Protein AF-A0A841VYU4-F1 (afdb_monomer)

Solvent-accessible surface area (backbone atoms only — not comparable to full-atom values): 20722 Å² total; per-residue (Å²): 107,57,68,61,58,50,74,39,10,32,49,50,56,50,33,68,69,45,99,55,54,61,40,58,32,54,50,27,50,53,50,23,53,52,27,41,59,47,17,74,71,67,74,39,71,66,36,36,51,51,21,17,51,29,45,26,54,19,46,76,50,36,70,69,39,55,43,47,50,49,23,53,49,53,45,51,39,61,75,48,71,73,52,92,42,72,66,57,51,50,50,52,53,23,51,51,52,17,50,60,71,46,38,68,59,53,52,51,49,63,78,39,40,67,62,54,50,61,78,48,49,74,46,63,43,55,45,82,40,69,64,27,49,53,47,45,41,36,25,55,55,38,33,52,46,37,47,86,68,62,43,48,34,60,86,72,65,40,39,44,68,58,38,23,56,57,88,55,40,52,58,29,27,54,52,35,51,53,48,52,53,48,51,52,57,46,35,73,74,75,42,56,70,71,60,39,50,45,46,46,29,45,5,48,46,47,35,47,53,36,40,52,45,24,68,75,73,53,21,44,58,41,56,40,67,87,70,29,48,50,28,53,50,30,51,51,54,50,51,38,49,54,51,52,54,43,57,72,44,94,48,66,70,61,20,52,53,47,48,50,50,50,52,47,50,53,49,45,3,45,54,20,40,54,50,54,74,73,42,97,62,52,40,92,46,55,45,40,65,59,48,51,54,47,26,54,56,56,61,73,54,65,56,48,39,42,37,30,42,75,45,75,66,44,49,52,50,50,61,57,34,58,78,66,43,56,93,84,61,44,78,45,81,37,60,78,87,57,86,73,88,74,68,81,81,49,56,38,37,38,36,37,38,59,84,91,72,31,63,61,59,65,45,59,71,43,81,80,46,53,75,42,80,75,39,77,90,71,22,31,32,39,37,46,63,66,92,76,129

Secondary structure (DSSP, 8-state):
-HHHHHHT-HHHHHHHHSSSTHHHHHHHHHHHHHHHHHHHHH--HHHHHHHHHHHHHHHHH-TTHHHHHHHHHHHHHHHTTT---HHHHHHHHHHHHHHHHHHHHHHHHHHTHHHHHHHTGGGG---SSHHHHHHHHHHTTGGGT---S-S---S---SHHHHS-HHHHHHHHHHHHHHHHHHHHHHHHHS-HHHHHHHHHHHHHHHHHHHHHHHHH--STTT-GGG-HHHHHHHHHHHHHHHHHHHTSS-HHHHHHHHHHHHHHHHHHHHHHHHHHH-S--TTSTTHHHHHHHHHHHHTSSSEEEEEESSHHHHHHHHHHTTTS-TTPEEEEE-TT------TT-SEEEEE--TTS-HHHHHHHSTTEEEEEEETTTTEEEEEE----

Foldseek 3Di:
DLCLLLVLQLVQLVVVPPPALLNVLLVLLVQLLVLLVVCVVVVDPVSLLSNLVSLLSNCVSDVLSVLLLVLSLVLVCVVVVNDDDSSNVSSVVSPVSSCVSCVVVVVVCVVCVVVVCVVCVQQQDFAPDLVQLLLLLQLCLCSRQADLLQADLAPDDRGNCNGGNCVSSVVSSVVSVVLVVVLVVCCVPPNDPSVSSSLCSQQVRQLVVQSVCCNVPNGNLNSLSSSNSSNSSSSSVSLVVVLVVQCPDPDVVSVVVSVVVVVVSSVNSNVRVVSVVVDQDHSNNRCSVVLLVVLVVQQPDPQEEEEEEPDPLRVVSVVVSVVSHDPPYHYHYDHLPDDDPDDPRHQKYKYQYDPPRHPVVVVVVVVQWDKDDDDNVRNIIMIGGDPDD

Mean predicted aligned error: 6.97 Å

pLDDT: mean 88.95, std 11.94, range [30.55, 98.75]

Radius of gyration: 25.24 Å; Cα contacts (8 Å, |Δi|>4): 496; chains: 1; bounding box: 71×42×77 Å

Structure (mmCIF, N/CA/C/O backbone):
data_AF-A0A841VYU4-F1
#
_entry.id   AF-A0A841VYU4-F1
#
loop_
_atom_site.group_PDB
_atom_site.id
_atom_site.type_symbol
_atom_site.label_atom_id
_atom_site.label_alt_id
_atom_site.label_comp_id
_atom_site.label_asym_id
_atom_site.label_entity_id
_atom_site.label_seq_id
_atom_site.pdbx_PDB_ins_code
_atom_site.Cartn_x
_atom_site.Cartn_y
_atom_site.Cartn_z
_atom_site.occupancy
_atom_site.B_iso_or_equiv
_atom_site.auth_seq_id
_atom_site.auth_comp_id
_atom_site.auth_asym_id
_atom_site.auth_atom_id
_atom_site.pdbx_PDB_model_num
ATOM 1 N N . VAL A 1 1 ? -23.229 0.862 -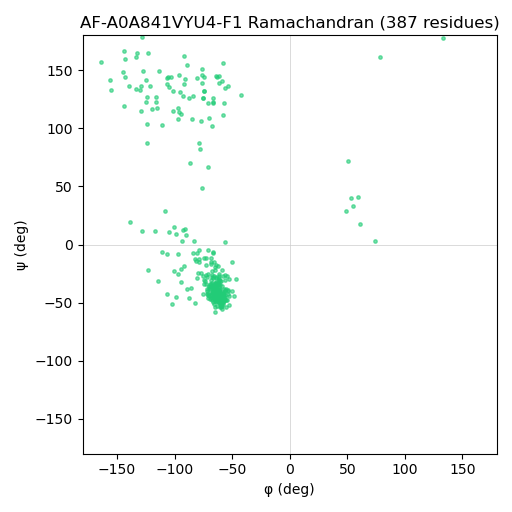1.842 1.00 81.31 1 VAL A N 1
ATOM 2 C CA . VAL A 1 1 ? -22.229 1.958 -1.884 1.00 81.31 1 VAL A CA 1
ATOM 3 C C . VAL A 1 1 ? -20.810 1.407 -1.835 1.00 81.31 1 VAL A C 1
ATOM 5 O O . VAL A 1 1 ? -20.153 1.467 -2.860 1.00 81.31 1 VAL A O 1
ATOM 8 N N . GLY A 1 2 ? -20.365 0.787 -0.732 1.00 86.88 2 GLY A N 1
ATOM 9 C CA . GLY A 1 2 ? -18.972 0.320 -0.587 1.00 86.88 2 GLY A CA 1
ATOM 10 C C . GLY A 1 2 ? -18.457 -0.613 -1.681 1.00 86.88 2 GLY A C 1
ATOM 11 O O . GLY A 1 2 ? -17.467 -0.287 -2.321 1.00 86.88 2 GLY A O 1
ATOM 12 N N . MET A 1 3 ? -19.170 -1.710 -1.961 1.00 89.06 3 MET A N 1
ATOM 13 C CA . MET A 1 3 ? -18.782 -2.638 -3.037 1.00 89.06 3 MET A CA 1
ATOM 14 C C . MET A 1 3 ? -18.721 -1.959 -4.413 1.00 89.06 3 MET A C 1
ATOM 16 O O . MET A 1 3 ? -17.841 -2.270 -5.199 1.00 89.06 3 MET A O 1
ATOM 20 N N . GLY A 1 4 ? -19.620 -1.006 -4.686 1.00 87.50 4 GLY A N 1
ATOM 21 C CA . GLY A 1 4 ? -19.634 -0.274 -5.954 1.00 87.50 4 GLY A CA 1
ATOM 22 C C . GLY A 1 4 ? -18.429 0.653 -6.108 1.00 87.50 4 GLY A C 1
ATOM 23 O O . GLY A 1 4 ? -17.779 0.619 -7.139 1.00 87.50 4 GLY A O 1
ATOM 24 N N . VAL A 1 5 ? -18.094 1.429 -5.069 1.00 88.88 5 VAL A N 1
ATOM 25 C CA . VAL A 1 5 ? -16.932 2.339 -5.086 1.00 88.88 5 VAL A CA 1
ATOM 26 C C . VAL A 1 5 ? -15.612 1.565 -5.149 1.00 88.88 5 VAL A C 1
ATOM 28 O O . VAL A 1 5 ? -14.698 1.979 -5.850 1.00 88.88 5 VAL A O 1
ATOM 31 N N . MET A 1 6 ? -15.503 0.438 -4.440 1.00 92.38 6 MET A N 1
ATOM 32 C CA . MET A 1 6 ? -14.304 -0.406 -4.503 1.00 92.38 6 MET A CA 1
ATOM 33 C C . MET A 1 6 ? -14.185 -1.147 -5.839 1.00 92.38 6 MET A C 1
ATOM 35 O O . MET A 1 6 ? -13.085 -1.252 -6.363 1.00 92.38 6 MET A O 1
ATOM 39 N N . GLY A 1 7 ? -15.295 -1.628 -6.406 1.00 92.25 7 GLY A N 1
ATOM 40 C CA . GLY A 1 7 ? -15.291 -2.403 -7.652 1.00 92.25 7 GLY A CA 1
ATOM 41 C C . GLY A 1 7 ? -14.910 -1.615 -8.909 1.00 92.25 7 GLY A C 1
ATOM 42 O O . GLY A 1 7 ? -14.610 -2.232 -9.919 1.00 92.25 7 GLY A O 1
ATOM 43 N N . ILE A 1 8 ? -14.915 -0.283 -8.841 1.00 93.00 8 ILE A N 1
ATOM 44 C CA . ILE A 1 8 ? -14.513 0.637 -9.925 1.00 93.00 8 ILE A CA 1
ATOM 45 C C . ILE A 1 8 ? -13.299 1.491 -9.537 1.00 93.00 8 ILE A C 1
ATOM 47 O O . ILE A 1 8 ? -13.004 2.516 -10.146 1.00 93.00 8 ILE A O 1
ATOM 51 N N . SER A 1 9 ? -12.641 1.135 -8.431 1.00 96.00 9 SER A N 1
ATOM 52 C CA . SER A 1 9 ? -11.424 1.812 -8.012 1.00 96.00 9 SER A CA 1
ATOM 53 C C . SER A 1 9 ? -10.271 1.349 -8.905 1.00 96.00 9 SER A C 1
ATOM 55 O O . SER A 1 9 ? -9.983 0.148 -8.910 1.00 96.00 9 SER A O 1
ATOM 57 N N . PRO A 1 10 ? -9.532 2.267 -9.552 1.00 95.06 10 PRO A N 1
ATOM 58 C CA . PRO A 1 10 ? -8.403 1.883 -10.398 1.00 95.06 10 PRO A CA 1
ATOM 59 C C . PRO A 1 10 ? -7.300 1.165 -9.626 1.00 95.06 10 PRO A C 1
ATOM 61 O O . PRO A 1 10 ? -6.662 0.260 -10.154 1.00 95.06 10 PRO A O 1
ATOM 64 N N . LEU A 1 11 ? -7.126 1.481 -8.339 1.00 95.12 11 LEU A N 1
ATOM 65 C CA . LEU A 1 11 ? -6.251 0.723 -7.446 1.00 95.12 11 LEU A CA 1
ATOM 66 C C . LEU A 1 11 ? -6.664 -0.754 -7.362 1.00 95.12 11 LEU A C 1
ATOM 68 O O . LEU A 1 11 ? -5.809 -1.633 -7.453 1.00 95.12 11 LEU A O 1
ATOM 72 N N . GLN A 1 12 ? -7.957 -1.031 -7.171 1.00 95.06 12 GLN A N 1
ATOM 73 C CA . GLN A 1 12 ? -8.459 -2.399 -7.017 1.00 95.06 12 GLN A CA 1
ATOM 74 C C . GLN A 1 12 ? -8.409 -3.154 -8.348 1.00 95.06 12 GLN A C 1
ATOM 76 O O . GLN A 1 12 ? -7.965 -4.298 -8.374 1.00 95.06 12 GLN A O 1
ATOM 81 N N . ILE A 1 13 ? -8.798 -2.508 -9.452 1.00 94.75 13 ILE A N 1
ATOM 82 C CA . ILE A 1 13 ? -8.745 -3.095 -10.797 1.00 94.75 13 ILE A CA 1
ATOM 83 C C . ILE A 1 13 ? -7.307 -3.411 -11.212 1.00 94.75 13 ILE A C 1
ATOM 85 O O . ILE A 1 13 ? -7.055 -4.501 -11.728 1.00 94.75 13 ILE A O 1
ATOM 89 N N . PHE A 1 14 ? -6.359 -2.512 -10.934 1.00 93.94 14 PHE A N 1
ATOM 90 C CA . PHE A 1 14 ? -4.945 -2.744 -11.216 1.00 93.94 14 PHE A CA 1
ATOM 91 C C . PHE A 1 14 ? -4.431 -3.988 -10.479 1.00 93.94 14 PHE A C 1
ATOM 93 O O . PHE A 1 14 ? -3.952 -4.930 -11.107 1.00 93.94 14 PHE A O 1
ATOM 100 N N . PHE A 1 15 ? -4.587 -4.044 -9.151 1.00 93.62 15 PHE A N 1
ATOM 101 C CA . PHE A 1 15 ? -4.096 -5.178 -8.359 1.00 93.62 15 PHE A CA 1
ATOM 102 C C . PHE A 1 15 ? -4.909 -6.469 -8.527 1.00 93.62 15 PHE A C 1
ATOM 104 O O . PHE A 1 15 ? -4.450 -7.521 -8.088 1.00 93.62 15 PHE A O 1
ATOM 111 N N . ALA A 1 16 ? -6.091 -6.417 -9.148 1.00 92.38 16 ALA A N 1
ATOM 112 C CA . ALA A 1 16 ? -6.845 -7.607 -9.536 1.00 92.38 16 ALA A CA 1
ATOM 113 C C . ALA A 1 16 ? -6.285 -8.283 -10.800 1.00 92.38 16 ALA A C 1
ATOM 115 O O . ALA A 1 16 ? -6.510 -9.476 -10.992 1.00 92.38 16 ALA A O 1
ATOM 116 N N . GLN A 1 17 ? -5.578 -7.536 -11.654 1.00 89.50 17 GLN A N 1
ATOM 117 C CA . GLN A 1 17 ? -4.947 -8.059 -12.875 1.00 89.50 17 GLN A CA 1
ATOM 118 C C . GLN A 1 17 ? -3.451 -8.304 -12.723 1.00 89.50 17 GLN A C 1
ATOM 120 O O . GLN A 1 17 ? -2.865 -9.095 -13.459 1.00 89.50 17 GLN A O 1
ATOM 125 N N . ASP A 1 18 ? -2.828 -7.621 -11.773 1.00 84.31 18 ASP A N 1
ATOM 126 C CA . ASP A 1 18 ? -1.426 -7.802 -11.455 1.00 84.31 18 ASP A CA 1
ATOM 127 C C . ASP A 1 18 ? -1.196 -9.204 -10.868 1.00 84.31 18 ASP A C 1
ATOM 129 O O . ASP A 1 18 ? -1.778 -9.563 -9.844 1.00 84.31 18 ASP A O 1
ATOM 133 N N . ALA A 1 19 ? -0.333 -10.005 -11.501 1.00 84.00 19 ALA A N 1
ATOM 134 C CA . ALA A 1 19 ? 0.014 -11.360 -11.061 1.00 84.00 19 ALA A CA 1
ATOM 135 C C . ALA A 1 19 ? 0.974 -11.341 -9.850 1.00 84.00 19 ALA A C 1
ATOM 137 O O . ALA A 1 19 ? 2.011 -12.004 -9.836 1.00 84.00 19 ALA A O 1
ATOM 138 N N . ARG A 1 20 ? 0.635 -10.534 -8.838 1.00 89.75 20 ARG A N 1
ATOM 139 C CA . ARG A 1 20 ? 1.373 -10.320 -7.589 1.00 89.75 20 ARG A CA 1
ATOM 140 C C . ARG A 1 20 ? 0.437 -10.405 -6.385 1.00 89.75 20 ARG A C 1
ATOM 142 O O . ARG A 1 20 ? -0.783 -10.321 -6.485 1.00 89.75 20 ARG A O 1
ATOM 149 N N . GLU A 1 21 ? 1.025 -10.540 -5.208 1.00 95.31 21 GLU A N 1
ATOM 150 C CA . GLU A 1 21 ? 0.354 -10.825 -3.940 1.00 95.31 21 GLU A CA 1
ATOM 151 C C . GLU A 1 21 ? -0.544 -9.695 -3.401 1.00 95.31 21 GLU A C 1
ATOM 153 O O . GLU A 1 21 ? -1.310 -9.908 -2.462 1.00 95.31 21 GLU A O 1
ATOM 158 N N . TYR A 1 22 ? -0.472 -8.485 -3.958 1.00 95.69 22 TYR A N 1
ATOM 159 C CA . TYR A 1 22 ? -1.077 -7.280 -3.377 1.00 95.69 22 TYR A CA 1
ATOM 160 C C . TYR A 1 22 ? -2.607 -7.306 -3.315 1.00 95.69 22 TYR A C 1
ATOM 162 O O . TYR A 1 22 ? -3.181 -6.856 -2.320 1.00 95.69 22 TYR A O 1
ATOM 170 N N . GLY A 1 23 ? -3.273 -7.870 -4.329 1.00 95.19 23 GLY A N 1
ATOM 171 C CA . GLY A 1 23 ? -4.724 -8.071 -4.308 1.00 95.19 23 GLY A CA 1
ATOM 172 C C . GLY A 1 23 ? -5.147 -8.974 -3.146 1.00 95.19 23 GLY A C 1
ATOM 173 O O . GLY A 1 23 ? -6.018 -8.619 -2.347 1.00 95.19 23 GLY A O 1
ATOM 174 N N . LEU A 1 24 ? -4.453 -10.106 -2.980 1.00 96.69 24 LEU A N 1
ATOM 175 C CA . LEU A 1 24 ? -4.660 -11.007 -1.845 1.00 96.69 24 LEU A CA 1
ATOM 176 C C . LEU A 1 24 ? -4.312 -10.323 -0.517 1.00 96.69 24 LEU A C 1
ATOM 178 O O . LEU A 1 24 ? -5.033 -10.492 0.468 1.00 96.69 24 LEU A O 1
ATOM 182 N N . TRP A 1 25 ? -3.261 -9.499 -0.482 1.00 98.19 25 TRP A N 1
ATOM 183 C CA . TRP A 1 25 ? -2.863 -8.793 0.730 1.00 98.19 25 TRP A CA 1
ATOM 184 C C . TRP A 1 25 ? -3.979 -7.868 1.218 1.00 98.19 25 TRP A C 1
ATOM 186 O O . TRP A 1 25 ? -4.367 -7.947 2.385 1.00 98.19 25 TRP A O 1
ATOM 196 N N . MET A 1 26 ? -4.593 -7.088 0.324 1.00 97.25 26 MET A N 1
ATOM 197 C CA . MET A 1 26 ? -5.750 -6.255 0.664 1.00 97.25 26 MET A CA 1
ATOM 198 C C . MET A 1 26 ? -6.907 -7.064 1.261 1.00 97.25 26 MET A C 1
ATOM 200 O O . MET A 1 26 ? -7.483 -6.666 2.278 1.00 97.25 26 MET A O 1
ATOM 204 N N . VAL A 1 27 ? -7.214 -8.231 0.687 1.00 97.06 27 VAL A N 1
ATOM 205 C CA . VAL A 1 27 ? -8.247 -9.132 1.219 1.00 97.06 27 VAL A CA 1
ATOM 206 C C . VAL A 1 27 ? -7.878 -9.619 2.620 1.00 97.06 27 VAL A C 1
ATOM 208 O O . VAL A 1 27 ? -8.705 -9.548 3.529 1.00 97.06 27 VAL A O 1
ATOM 211 N N . THR A 1 28 ? -6.640 -10.068 2.838 1.00 98.44 28 THR A N 1
ATOM 212 C CA . THR A 1 28 ? -6.198 -10.542 4.162 1.00 98.44 28 THR A CA 1
ATOM 213 C C . THR A 1 28 ? -6.201 -9.434 5.221 1.00 98.44 28 THR A C 1
ATOM 215 O O . THR A 1 28 ? -6.546 -9.705 6.374 1.00 98.44 28 THR A O 1
ATOM 218 N N . ILE A 1 29 ? -5.926 -8.176 4.850 1.00 98.62 29 ILE A N 1
ATOM 219 C CA . ILE A 1 29 ? -6.094 -7.013 5.738 1.00 98.62 29 ILE A CA 1
ATOM 220 C C . ILE A 1 29 ? -7.563 -6.896 6.159 1.00 98.62 29 ILE A C 1
ATOM 222 O O . ILE A 1 29 ? -7.862 -6.918 7.351 1.00 98.62 29 ILE A O 1
ATOM 226 N N . LEU A 1 30 ? -8.496 -6.858 5.204 1.00 97.88 30 LEU A N 1
ATOM 227 C CA . LEU A 1 30 ? -9.928 -6.730 5.501 1.00 97.88 30 LEU A CA 1
ATOM 228 C C . LEU A 1 30 ? -10.461 -7.904 6.337 1.00 97.88 30 LEU A C 1
ATOM 230 O O . LEU A 1 30 ? -11.197 -7.694 7.304 1.00 97.88 30 LEU A O 1
ATOM 234 N N . VAL A 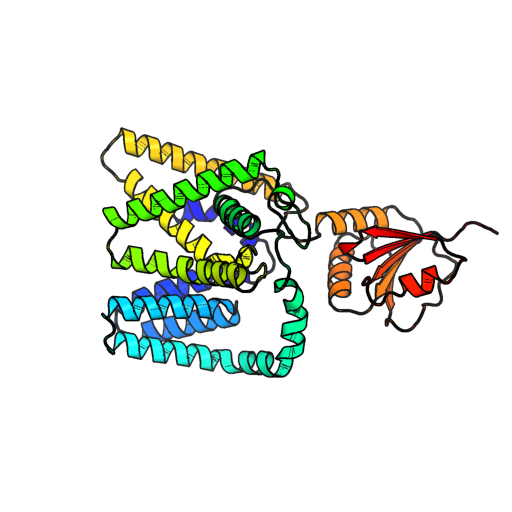1 31 ? -10.076 -9.138 5.997 1.00 98.50 31 VAL A N 1
ATOM 235 C CA . VAL A 1 31 ? -10.503 -10.352 6.707 1.00 98.50 31 VAL A CA 1
ATOM 236 C C . VAL A 1 31 ? -9.935 -10.383 8.124 1.00 98.50 31 VAL A C 1
ATOM 238 O O . VAL A 1 31 ? -10.687 -10.647 9.062 1.00 98.50 31 VAL A O 1
ATOM 241 N N . SER A 1 32 ? -8.649 -10.078 8.314 1.00 98.62 32 SER A N 1
ATOM 242 C CA . SER A 1 32 ? -8.037 -10.042 9.649 1.00 98.62 32 SER A CA 1
ATOM 243 C C . SER A 1 32 ? -8.633 -8.926 10.515 1.00 98.62 32 SER A C 1
ATOM 245 O O . SER A 1 32 ? -8.975 -9.174 11.672 1.00 98.62 32 SER A O 1
ATOM 247 N N . SER A 1 33 ? -8.878 -7.738 9.954 1.00 98.50 33 SER A N 1
ATOM 248 C CA . SER A 1 33 ? -9.584 -6.646 10.632 1.00 98.50 33 SER A CA 1
ATOM 249 C C . SER A 1 33 ? -11.013 -7.035 11.035 1.00 98.50 33 SER A C 1
ATOM 251 O O . SER A 1 33 ? -11.419 -6.837 12.183 1.00 98.50 33 SER A O 1
ATOM 253 N N . ALA A 1 34 ? -11.787 -7.647 10.133 1.00 98.19 34 ALA A N 1
ATOM 254 C CA . ALA A 1 34 ? -13.147 -8.099 10.428 1.00 98.19 34 ALA A CA 1
ATOM 255 C C . ALA A 1 34 ? -13.174 -9.231 11.471 1.00 98.19 34 ALA A C 1
ATOM 257 O O . ALA A 1 34 ? -14.013 -9.222 12.381 1.00 98.19 34 ALA A O 1
ATOM 258 N N . ALA A 1 35 ? -12.247 -10.189 11.367 1.00 98.50 35 ALA A N 1
ATOM 259 C CA . ALA A 1 35 ? -12.091 -11.287 12.313 1.00 98.50 35 ALA A CA 1
ATOM 260 C C . ALA A 1 35 ? -11.737 -10.771 13.710 1.00 98.50 35 ALA A C 1
ATOM 262 O O . ALA A 1 35 ? -12.360 -11.201 14.681 1.00 98.50 35 ALA A O 1
ATOM 263 N N . LEU A 1 36 ? -10.837 -9.787 13.812 1.00 98.50 36 LEU A N 1
ATOM 264 C CA . LEU A 1 36 ? -10.499 -9.143 15.077 1.00 98.50 36 LEU A CA 1
ATOM 265 C C . LEU A 1 36 ? -11.726 -8.492 15.717 1.00 98.50 36 LEU A C 1
ATOM 267 O O . LEU A 1 36 ? -12.080 -8.800 16.855 1.00 98.50 36 LEU A O 1
ATOM 271 N N . LEU A 1 37 ? -12.421 -7.625 14.975 1.00 97.69 37 LEU A N 1
ATOM 272 C CA . LEU A 1 37 ? -13.609 -6.933 15.481 1.00 97.69 37 LEU A CA 1
ATOM 273 C C . LEU A 1 37 ? -14.730 -7.917 15.853 1.00 97.69 37 LEU A C 1
ATOM 275 O O . LEU A 1 37 ? -15.523 -7.662 16.763 1.00 97.69 37 LEU A O 1
ATOM 279 N N . ARG A 1 38 ? -14.827 -9.064 15.172 1.00 97.69 38 ARG A N 1
ATOM 280 C CA . ARG A 1 38 ? -15.733 -10.156 15.555 1.00 97.69 38 ARG A CA 1
ATOM 281 C C . ARG A 1 38 ? -15.267 -10.857 16.832 1.00 97.69 38 ARG A C 1
ATOM 283 O O . ARG A 1 38 ? -16.107 -11.126 17.692 1.00 97.69 38 ARG A O 1
ATOM 290 N N . ALA A 1 39 ? -13.976 -11.140 16.977 1.00 97.50 39 ALA A N 1
ATOM 291 C CA . ALA A 1 39 ? -13.403 -11.784 18.156 1.00 97.50 39 ALA A CA 1
ATOM 292 C C . ALA A 1 39 ? -13.572 -10.932 19.414 1.00 97.50 39 ALA A C 1
ATOM 294 O O . ALA A 1 39 ? -14.032 -11.441 20.431 1.00 97.50 39 ALA A O 1
ATOM 295 N N . MET A 1 40 ? -13.358 -9.622 19.305 1.00 96.62 40 MET A N 1
ATOM 296 C CA . MET A 1 40 ? -13.575 -8.666 20.395 1.00 96.62 40 MET A CA 1
ATOM 297 C C . MET A 1 40 ? -15.049 -8.494 20.784 1.00 96.62 40 MET A C 1
ATOM 299 O O . MET A 1 40 ? -15.336 -8.037 21.884 1.00 96.62 40 MET A O 1
ATOM 303 N N . ARG A 1 41 ? -15.996 -8.795 19.884 1.00 95.25 41 ARG A N 1
ATOM 304 C CA . ARG A 1 41 ? -17.441 -8.715 20.172 1.00 95.25 41 ARG A CA 1
ATOM 305 C C . ARG A 1 41 ? -18.010 -10.008 20.742 1.00 95.25 41 ARG A C 1
ATOM 307 O O . ARG A 1 41 ? -18.921 -9.958 21.555 1.00 95.25 41 ARG A O 1
ATOM 314 N N . ARG A 1 42 ? -17.550 -11.158 20.242 1.00 93.38 42 ARG A N 1
ATOM 315 C CA . ARG A 1 42 ? -18.081 -12.480 20.616 1.00 93.38 42 ARG A CA 1
ATOM 316 C C . ARG A 1 42 ? -17.292 -13.153 21.733 1.00 93.38 42 ARG A C 1
ATOM 318 O O . ARG A 1 42 ? -17.816 -14.084 22.323 1.00 93.38 42 ARG A O 1
ATOM 325 N N . GLU A 1 43 ? -16.041 -12.748 21.941 1.00 88.38 43 GLU A N 1
ATOM 326 C CA . GLU A 1 43 ? -15.104 -13.311 22.924 1.00 88.38 43 GLU A CA 1
ATOM 327 C C . GLU A 1 43 ? -14.991 -14.851 22.894 1.00 88.38 43 GLU A C 1
ATOM 329 O O . GLU A 1 43 ? -14.679 -15.486 23.895 1.00 88.38 43 GLU A O 1
ATOM 334 N N . SER A 1 44 ? -15.208 -15.468 21.726 1.00 93.94 44 SER A N 1
ATOM 335 C CA . SER A 1 44 ? -15.156 -16.927 21.556 1.00 93.94 44 SER A CA 1
ATOM 336 C C . SER A 1 44 ? -13.796 -17.401 21.042 1.00 93.94 44 SER A C 1
ATOM 338 O O . SER A 1 44 ? -13.189 -16.733 20.199 1.00 93.94 44 SER A O 1
ATOM 340 N N . TYR A 1 45 ? -13.352 -18.584 21.481 1.00 93.25 45 TYR A N 1
ATOM 341 C CA . TYR A 1 45 ? -12.101 -19.202 21.020 1.00 93.25 45 TYR A CA 1
ATOM 342 C C . TYR A 1 45 ? -12.057 -19.385 19.501 1.00 93.25 45 TYR A C 1
ATOM 344 O O . TYR A 1 45 ? -11.036 -19.098 18.885 1.00 93.25 45 TYR A O 1
ATOM 352 N N . LEU A 1 46 ? -13.177 -19.773 18.880 1.00 96.75 46 LEU A N 1
ATOM 353 C CA . LEU A 1 46 ? -13.260 -19.915 17.426 1.00 96.75 46 LEU A CA 1
ATOM 354 C C . LEU A 1 46 ? -13.015 -18.580 16.709 1.00 96.75 46 LEU A C 1
ATOM 356 O O . LEU A 1 46 ? -12.289 -18.543 15.723 1.00 96.75 46 LEU A O 1
ATOM 360 N N . SER A 1 47 ? -13.574 -17.471 17.205 1.00 97.19 47 SER A N 1
ATOM 361 C CA . SER A 1 47 ? -13.330 -16.155 16.599 1.00 97.19 47 SER A CA 1
ATOM 362 C C . SER A 1 47 ? -11.857 -15.743 16.680 1.00 97.19 47 SER A C 1
ATOM 364 O O . SER A 1 47 ? -11.337 -15.163 15.731 1.00 97.19 47 SER A O 1
ATOM 366 N N . TRP A 1 48 ? -11.188 -16.043 17.797 1.00 98.25 48 TRP A N 1
ATOM 367 C CA . TRP A 1 48 ? -9.757 -15.782 17.965 1.00 98.25 48 TRP A CA 1
ATOM 368 C C . TRP A 1 48 ? -8.896 -16.701 17.089 1.00 98.25 48 TRP A C 1
ATOM 370 O O . TRP A 1 48 ? -7.946 -16.225 16.476 1.00 98.25 48 TRP A O 1
ATOM 380 N N . ALA A 1 49 ? -9.274 -17.972 16.926 1.00 98.19 49 ALA A N 1
ATOM 381 C CA . ALA A 1 49 ? -8.616 -18.891 15.995 1.00 98.19 49 ALA A CA 1
ATOM 382 C C . ALA A 1 49 ? -8.747 -18.427 14.533 1.00 98.19 49 ALA A C 1
ATOM 384 O O . ALA A 1 49 ? -7.766 -18.431 13.794 1.00 98.19 49 ALA A O 1
ATOM 385 N N . VAL A 1 50 ? -9.933 -17.953 14.128 1.00 98.38 50 VAL A N 1
ATOM 386 C CA . VAL A 1 50 ? -10.146 -17.351 12.799 1.00 98.38 50 VAL A CA 1
ATOM 387 C C . VAL A 1 50 ? -9.282 -16.101 12.622 1.00 98.38 50 VAL A C 1
ATOM 389 O O 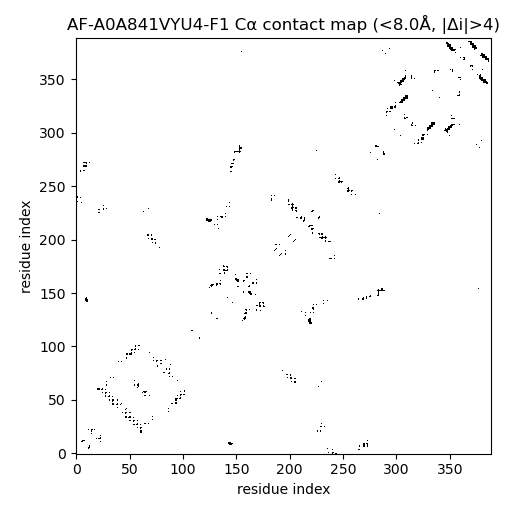. VAL A 1 50 ? -8.700 -15.918 11.556 1.00 98.38 50 VAL A O 1
ATOM 392 N N . TYR A 1 51 ? -9.156 -15.261 13.654 1.00 98.69 51 TYR A N 1
ATOM 393 C CA . TYR A 1 51 ? -8.252 -14.110 13.617 1.00 98.69 51 TYR A CA 1
ATOM 394 C C . TYR A 1 51 ? -6.782 -14.533 13.465 1.00 98.69 51 TYR A C 1
ATOM 396 O O . TYR A 1 51 ? -6.093 -13.992 12.604 1.00 98.69 51 TYR A O 1
ATOM 404 N N . ALA A 1 52 ? -6.317 -15.521 14.237 1.00 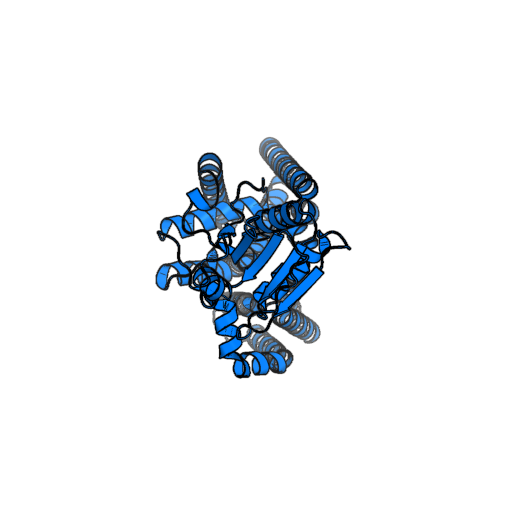98.62 52 ALA A N 1
ATOM 405 C CA . ALA A 1 52 ? -4.956 -16.049 14.141 1.00 98.62 52 ALA A CA 1
ATOM 406 C C . ALA A 1 52 ? -4.650 -16.588 12.734 1.00 98.62 52 ALA A C 1
ATOM 408 O O . ALA A 1 52 ? -3.622 -16.244 12.157 1.00 98.62 52 ALA A O 1
ATOM 409 N N . LEU A 1 53 ? -5.570 -17.366 12.150 1.00 98.56 53 LEU A N 1
ATOM 410 C CA . LEU A 1 53 ? -5.415 -17.903 10.798 1.00 98.56 53 LEU A CA 1
ATOM 411 C C . LEU A 1 53 ? -5.413 -16.793 9.739 1.00 98.56 53 LEU A C 1
ATOM 413 O O . LEU A 1 53 ? -4.563 -16.796 8.854 1.00 98.56 53 LEU A O 1
ATOM 417 N N . ALA A 1 54 ? -6.324 -15.820 9.838 1.00 98.62 54 ALA A N 1
ATOM 418 C CA . ALA A 1 54 ? -6.361 -14.680 8.923 1.00 98.62 54 ALA A CA 1
ATOM 419 C C . ALA A 1 54 ? -5.072 -13.847 8.992 1.00 98.62 54 ALA A C 1
ATOM 421 O O . ALA A 1 54 ? -4.564 -13.404 7.963 1.00 98.62 54 ALA A O 1
ATOM 422 N N . LEU A 1 55 ? -4.527 -13.660 10.197 1.00 98.62 55 LEU A N 1
ATOM 423 C CA . LEU A 1 55 ? -3.270 -12.953 10.399 1.00 98.62 55 LEU A CA 1
ATOM 424 C C . LEU A 1 55 ? -2.078 -13.742 9.842 1.00 98.62 55 LEU A C 1
ATOM 426 O O . LEU A 1 55 ? -1.232 -13.156 9.171 1.00 98.62 55 LEU A O 1
ATOM 430 N N . ALA A 1 56 ? -2.035 -15.060 10.059 1.00 98.62 56 ALA A N 1
ATOM 431 C CA . ALA A 1 56 ? -1.017 -15.936 9.485 1.00 98.62 56 ALA A CA 1
ATOM 432 C C . ALA A 1 56 ? -1.046 -15.881 7.952 1.00 98.62 56 ALA A C 1
ATOM 434 O O . ALA A 1 56 ? -0.014 -15.639 7.335 1.00 98.62 56 ALA A O 1
ATOM 435 N N . LEU A 1 57 ? -2.226 -16.003 7.335 1.00 98.50 57 LEU A N 1
ATOM 436 C CA . LEU A 1 57 ? -2.390 -15.858 5.885 1.00 98.50 57 LEU A CA 1
ATOM 437 C C . LEU A 1 57 ? -1.885 -14.500 5.388 1.00 98.50 57 LEU A C 1
ATOM 439 O O . LEU A 1 57 ? -1.193 -14.442 4.376 1.00 98.50 57 LEU A O 1
ATOM 443 N N . GLY A 1 58 ? -2.164 -13.419 6.119 1.00 98.50 58 GLY A N 1
ATOM 444 C CA . GLY A 1 58 ? -1.620 -12.101 5.802 1.00 98.50 58 GLY A CA 1
ATOM 445 C C . GLY A 1 58 ? -0.088 -12.052 5.867 1.00 98.50 58 GLY A C 1
ATOM 446 O O . GLY A 1 58 ? 0.524 -11.453 4.988 1.00 98.50 58 GLY A O 1
ATOM 447 N N . LEU A 1 59 ? 0.549 -12.700 6.851 1.00 98.38 59 LEU A N 1
ATOM 448 C CA . LEU A 1 59 ? 2.017 -12.788 6.950 1.00 98.38 59 LEU A CA 1
ATOM 449 C C . LEU A 1 59 ? 2.631 -13.612 5.812 1.00 98.38 59 LEU A C 1
ATOM 451 O O . LEU A 1 59 ? 3.644 -13.208 5.250 1.00 98.38 59 LEU A O 1
ATOM 455 N N . TYR A 1 60 ? 1.989 -14.724 5.443 1.00 97.94 60 TYR A N 1
ATOM 456 C CA . TYR A 1 60 ? 2.365 -15.537 4.282 1.00 97.94 60 TYR A CA 1
ATOM 457 C C . TYR A 1 60 ? 2.174 -14.802 2.954 1.00 97.94 60 TYR A C 1
ATOM 459 O O . TYR A 1 60 ? 2.865 -15.108 1.988 1.00 97.94 60 TYR A O 1
ATOM 467 N N . THR A 1 61 ? 1.244 -13.848 2.905 1.00 97.50 61 THR A N 1
ATOM 468 C CA . THR A 1 61 ? 0.988 -13.047 1.707 1.00 97.50 61 THR A CA 1
ATOM 469 C C . THR A 1 61 ? 1.975 -11.892 1.603 1.00 97.50 61 THR A C 1
ATOM 471 O O . THR A 1 61 ? 2.579 -11.703 0.559 1.00 97.50 61 THR A O 1
ATOM 474 N N . HIS A 1 62 ? 2.151 -11.104 2.667 1.00 97.00 62 HIS A N 1
ATOM 475 C CA . HIS A 1 62 ? 3.029 -9.938 2.639 1.00 97.00 62 HIS A CA 1
ATOM 476 C C . HIS A 1 62 ? 3.544 -9.564 4.039 1.00 97.00 62 HIS A C 1
ATOM 478 O O . HIS A 1 62 ? 2.776 -9.412 4.993 1.00 97.00 62 HIS A O 1
ATOM 484 N N . LEU A 1 63 ? 4.856 -9.326 4.160 1.00 96.12 63 LEU A N 1
ATOM 485 C CA . LEU A 1 63 ? 5.527 -9.082 5.447 1.00 96.12 63 LEU A CA 1
ATOM 486 C C . LEU A 1 63 ? 5.054 -7.804 6.158 1.00 96.12 63 LEU A C 1
ATOM 488 O O . LEU A 1 63 ? 5.039 -7.750 7.389 1.00 96.12 63 LEU A O 1
ATOM 492 N N . LEU A 1 64 ? 4.605 -6.784 5.414 1.00 97.12 64 LEU A N 1
ATOM 493 C CA . LEU A 1 64 ? 4.061 -5.559 6.023 1.00 97.12 64 LEU A CA 1
ATOM 494 C C . LEU A 1 64 ? 2.738 -5.790 6.776 1.00 97.12 64 LEU A C 1
ATOM 496 O O . LEU A 1 64 ? 2.292 -4.900 7.501 1.00 97.12 64 LEU A O 1
ATOM 500 N N . THR A 1 65 ? 2.146 -6.988 6.708 1.00 98.56 65 THR A N 1
ATOM 501 C CA . THR A 1 65 ? 1.070 -7.406 7.623 1.00 98.56 65 THR A CA 1
ATOM 502 C C . THR A 1 65 ? 1.473 -7.263 9.092 1.00 98.56 65 THR A C 1
ATOM 504 O O . THR A 1 65 ? 0.614 -6.994 9.929 1.00 98.56 65 THR A O 1
ATOM 507 N N . VAL A 1 66 ? 2.767 -7.337 9.431 1.00 98.31 66 VAL A N 1
ATOM 508 C CA . VAL A 1 66 ? 3.246 -7.046 10.794 1.00 98.31 66 VAL A CA 1
ATOM 509 C C . VAL A 1 66 ? 2.837 -5.639 11.250 1.00 98.31 66 VAL A C 1
ATOM 511 O O . VAL A 1 66 ? 2.417 -5.471 12.392 1.00 98.31 66 VAL A O 1
ATOM 514 N N . MET A 1 67 ? 2.874 -4.628 10.374 1.00 98.44 67 MET A N 1
ATOM 515 C CA . MET A 1 67 ? 2.446 -3.264 10.726 1.00 98.44 67 MET A CA 1
ATOM 516 C C . MET A 1 67 ? 0.937 -3.192 10.986 1.00 98.44 67 MET A C 1
ATOM 518 O O . MET A 1 67 ? 0.500 -2.479 11.887 1.00 98.44 67 MET A O 1
ATOM 522 N N . VAL A 1 68 ? 0.145 -3.968 10.240 1.00 98.62 68 VAL A N 1
ATOM 523 C CA . VAL A 1 68 ? -1.307 -4.106 10.448 1.00 98.62 68 VAL A CA 1
ATOM 524 C C . VAL A 1 68 ? -1.596 -4.801 11.780 1.00 98.62 68 VAL A C 1
ATOM 526 O O . VAL A 1 68 ? -2.450 -4.347 12.539 1.00 98.62 68 VAL A O 1
ATOM 529 N N . ALA A 1 69 ? -0.838 -5.850 12.116 1.00 98.62 69 ALA A N 1
ATOM 530 C CA . ALA A 1 69 ? -0.904 -6.498 13.422 1.00 98.62 69 ALA A CA 1
ATOM 531 C C . ALA A 1 69 ? -0.599 -5.490 14.540 1.00 98.62 69 ALA A C 1
ATOM 533 O O . ALA A 1 69 ? -1.379 -5.342 15.471 1.00 98.62 69 ALA A O 1
ATOM 534 N N . ILE A 1 70 ? 0.485 -4.718 14.427 1.00 98.75 70 ILE A N 1
ATOM 535 C CA . ILE A 1 70 ? 0.823 -3.693 15.425 1.00 98.75 70 ILE A CA 1
ATOM 536 C C . ILE A 1 70 ? -0.309 -2.662 15.558 1.00 98.75 70 ILE A C 1
ATOM 538 O O . ILE A 1 70 ? -0.706 -2.354 16.681 1.00 98.75 70 ILE A O 1
ATOM 542 N N . ALA A 1 71 ? -0.894 -2.196 14.450 1.00 98.69 71 ALA A N 1
ATOM 543 C CA . ALA A 1 71 ? -2.046 -1.294 14.477 1.00 98.69 71 ALA A CA 1
ATOM 544 C C . ALA A 1 71 ? -3.252 -1.902 15.221 1.00 98.69 71 ALA A C 1
ATOM 546 O O . ALA A 1 71 ? -3.860 -1.234 16.063 1.00 98.69 71 ALA A O 1
ATOM 547 N N . HIS A 1 72 ? -3.566 -3.180 14.980 1.00 98.69 72 HIS A N 1
ATOM 548 C CA . HIS A 1 72 ? -4.578 -3.924 15.736 1.00 98.69 72 HIS A CA 1
ATOM 549 C C . HIS A 1 72 ? -4.248 -3.990 17.237 1.00 98.69 72 HIS A C 1
ATOM 551 O O . HIS A 1 72 ? -5.123 -3.764 18.074 1.00 98.69 72 HIS A O 1
ATOM 557 N N . GLY A 1 73 ? -2.990 -4.260 17.591 1.00 98.44 73 GLY A N 1
ATOM 558 C CA . GLY A 1 73 ? -2.525 -4.299 18.976 1.00 98.44 73 GLY A CA 1
ATOM 559 C C . GLY A 1 73 ? -2.673 -2.952 19.682 1.00 98.44 73 GLY A C 1
ATOM 560 O O . GLY A 1 73 ? -3.256 -2.894 20.764 1.00 98.44 73 GLY A O 1
ATOM 561 N N . ILE A 1 74 ? -2.227 -1.862 19.046 1.00 98.44 74 ILE A N 1
ATOM 562 C CA . ILE A 1 74 ? -2.381 -0.491 19.558 1.00 98.44 74 ILE A CA 1
ATOM 563 C C . ILE A 1 74 ? -3.864 -0.173 19.770 1.00 98.44 74 ILE A C 1
ATOM 565 O O . ILE A 1 74 ? -4.243 0.319 20.834 1.00 98.44 74 ILE A O 1
ATOM 569 N N . TYR A 1 75 ? -4.719 -0.513 18.800 1.00 98.50 75 TYR A N 1
ATOM 570 C CA . TYR A 1 75 ? -6.163 -0.318 18.915 1.00 98.50 75 TYR A CA 1
ATOM 571 C C . TYR A 1 75 ? -6.741 -1.012 20.153 1.00 98.50 75 TYR A C 1
ATOM 573 O O . TYR A 1 75 ? -7.485 -0.399 20.919 1.00 98.50 75 TYR A O 1
ATOM 581 N N . ILE A 1 76 ? -6.385 -2.280 20.376 1.00 98.00 76 ILE A N 1
ATOM 582 C CA . ILE A 1 76 ? -6.862 -3.047 21.531 1.00 98.00 76 ILE A CA 1
ATOM 583 C C . ILE A 1 76 ? -6.341 -2.440 22.829 1.00 98.00 76 ILE A C 1
ATOM 585 O O . ILE A 1 76 ? -7.129 -2.248 23.749 1.00 98.00 76 ILE A O 1
ATOM 589 N N . VAL A 1 77 ? -5.052 -2.110 22.911 1.00 98.00 77 VAL A N 1
ATOM 590 C CA . VAL A 1 77 ? -4.453 -1.517 24.114 1.00 98.00 77 VAL A CA 1
ATOM 591 C C . VAL A 1 77 ? -5.167 -0.218 24.494 1.00 98.00 77 VAL A C 1
ATOM 593 O O . VAL A 1 77 ? -5.574 -0.070 25.646 1.00 98.00 77 VAL A O 1
ATOM 596 N N . ILE A 1 78 ? -5.406 0.679 23.532 1.00 97.50 78 ILE A N 1
ATOM 597 C CA . ILE A 1 78 ? -6.128 1.935 23.780 1.00 97.50 78 ILE A CA 1
ATOM 598 C C . ILE A 1 78 ? -7.582 1.654 24.183 1.00 97.50 78 ILE A C 1
ATOM 600 O O . ILE A 1 78 ? -8.059 2.191 25.183 1.00 97.50 78 ILE A O 1
ATOM 604 N N . ARG A 1 79 ? -8.287 0.769 23.462 1.00 95.38 79 ARG A N 1
ATOM 605 C CA . ARG A 1 79 ? -9.690 0.416 23.754 1.00 95.38 79 ARG A CA 1
ATOM 606 C C . ARG A 1 79 ? -9.861 -0.205 25.140 1.00 95.38 79 ARG A C 1
ATOM 608 O O . ARG A 1 79 ? -10.888 -0.000 25.779 1.00 95.38 79 ARG A O 1
ATOM 615 N N . GLN A 1 80 ? -8.869 -0.964 25.597 1.00 94.19 80 GLN A N 1
ATOM 616 C CA . GLN A 1 80 ? -8.848 -1.597 26.915 1.00 94.19 80 GLN A CA 1
ATOM 617 C C . GLN A 1 80 ? -8.192 -0.714 27.987 1.00 94.19 80 GLN A C 1
ATOM 619 O O . GLN A 1 80 ? -7.900 -1.196 29.081 1.00 94.19 80 GLN A O 1
ATOM 624 N N . GLN A 1 81 ? -7.973 0.575 27.695 1.00 94.44 81 GLN A N 1
ATOM 625 C CA . GLN A 1 81 ? -7.414 1.562 28.622 1.00 94.44 81 GLN A CA 1
ATOM 626 C C . GLN A 1 81 ? -6.081 1.112 29.236 1.00 94.44 81 GLN A C 1
ATOM 628 O O . GLN A 1 81 ? -5.847 1.286 30.430 1.00 94.44 81 GLN A O 1
ATOM 633 N N . PHE A 1 82 ? -5.220 0.492 28.424 1.00 94.94 82 PHE A N 1
ATOM 634 C CA . PHE A 1 82 ? -3.908 -0.020 28.830 1.00 94.94 82 PHE A CA 1
ATOM 635 C C . PHE A 1 82 ? -3.955 -1.104 29.923 1.00 94.94 82 PHE A C 1
ATOM 637 O O . PHE A 1 82 ? -2.939 -1.405 30.547 1.00 94.94 82 PHE A O 1
ATOM 644 N N . ARG A 1 83 ? -5.116 -1.733 30.152 1.00 93.75 83 ARG A N 1
ATOM 645 C CA . ARG A 1 83 ? -5.266 -2.832 31.114 1.00 93.75 83 ARG A CA 1
ATOM 646 C C . ARG A 1 83 ? -5.061 -4.184 30.444 1.00 93.75 83 ARG A C 1
ATOM 648 O O . ARG A 1 83 ? -5.602 -4.455 29.371 1.00 93.75 83 ARG A O 1
ATOM 655 N N . PHE A 1 84 ? -4.343 -5.075 31.125 1.00 93.69 84 PHE A N 1
ATOM 656 C CA . PHE A 1 84 ? -4.190 -6.456 30.681 1.00 93.69 84 PHE A CA 1
ATOM 657 C C . PHE A 1 84 ? -5.455 -7.259 30.989 1.00 93.69 84 PHE A C 1
ATOM 659 O O . PHE A 1 84 ? -5.737 -7.583 32.140 1.00 93.69 84 PHE A O 1
ATOM 666 N N . ASN A 1 85 ? -6.244 -7.560 29.959 1.00 93.50 85 ASN A N 1
ATOM 667 C CA . ASN A 1 85 ? -7.493 -8.301 30.099 1.00 93.50 85 ASN A CA 1
ATOM 668 C C . ASN A 1 85 ? -7.576 -9.495 29.146 1.00 93.50 85 ASN A C 1
ATOM 670 O O . ASN A 1 85 ? -6.683 -9.720 28.330 1.00 93.50 85 ASN A O 1
ATOM 674 N N . LYS A 1 86 ? -8.675 -10.255 29.233 1.00 94.25 86 LYS A N 1
ATOM 675 C CA . LYS A 1 86 ? -8.900 -11.448 28.401 1.00 94.25 86 LYS A CA 1
ATOM 676 C C . LYS A 1 86 ? -8.807 -11.150 26.902 1.00 94.25 86 LYS A C 1
ATOM 678 O O . LYS A 1 86 ? -8.236 -11.945 26.166 1.00 94.25 86 LYS A O 1
ATOM 683 N N . THR A 1 87 ? -9.312 -10.000 26.450 1.00 95.62 87 THR A N 1
ATOM 684 C CA . THR A 1 87 ? -9.222 -9.596 25.039 1.00 95.62 87 THR A CA 1
ATOM 685 C C . THR A 1 87 ? -7.769 -9.364 24.614 1.00 95.62 87 THR A C 1
ATOM 687 O O . THR A 1 87 ? -7.349 -9.906 23.595 1.00 95.62 87 THR A O 1
ATOM 690 N N . LEU A 1 88 ? -6.987 -8.600 25.388 1.00 96.50 88 LEU A N 1
ATOM 691 C CA . LEU A 1 88 ? -5.574 -8.359 25.080 1.00 96.50 88 LEU A CA 1
ATOM 692 C C . LEU A 1 88 ? -4.758 -9.657 25.144 1.00 96.50 88 LEU A C 1
ATOM 694 O O . LEU A 1 88 ? -3.955 -9.922 24.254 1.00 96.50 88 LEU A O 1
ATOM 698 N N . HIS A 1 89 ? -5.009 -10.498 26.146 1.00 96.88 89 HIS A N 1
ATOM 699 C CA . HIS A 1 89 ? -4.373 -11.805 26.278 1.00 96.88 89 HIS A CA 1
ATOM 700 C C . HIS A 1 89 ? -4.654 -12.707 25.066 1.00 96.88 89 HIS A C 1
ATOM 702 O O . HIS A 1 89 ? -3.722 -13.226 24.456 1.00 96.88 89 HIS A O 1
ATOM 708 N N . ASN A 1 90 ? -5.920 -12.841 24.659 1.00 97.44 90 ASN A N 1
ATOM 709 C CA . ASN A 1 90 ? -6.295 -13.662 23.507 1.00 97.44 90 ASN A CA 1
ATOM 710 C C . ASN A 1 90 ? -5.729 -13.114 22.191 1.00 97.44 90 ASN A C 1
ATOM 712 O O . ASN A 1 90 ? -5.344 -13.891 21.317 1.00 97.44 90 ASN A O 1
ATOM 716 N N . TYR A 1 91 ? -5.641 -11.790 22.051 1.00 98.12 91 TYR A N 1
ATOM 717 C CA . TYR A 1 91 ? -4.974 -11.156 20.918 1.00 98.12 91 TYR A CA 1
ATOM 718 C C . TYR A 1 91 ? -3.482 -11.501 20.859 1.00 98.12 91 TYR A C 1
ATOM 720 O O . TYR A 1 91 ? -2.982 -11.845 19.785 1.00 98.12 91 TYR A O 1
ATOM 728 N N . LEU A 1 92 ? -2.780 -11.448 21.997 1.00 98.12 92 LEU A N 1
ATOM 729 C CA . LEU A 1 92 ? -1.366 -11.817 22.074 1.00 98.12 92 LEU A CA 1
ATOM 730 C C . LEU A 1 92 ? -1.170 -13.299 21.750 1.00 98.12 92 LEU A C 1
ATOM 732 O O . LEU A 1 92 ? -0.330 -13.618 20.916 1.00 98.12 92 LEU A O 1
ATOM 736 N N . LEU A 1 93 ? -1.992 -14.190 22.316 1.00 98.25 93 LEU A N 1
ATOM 737 C CA . LEU A 1 93 ? -1.960 -15.618 21.985 1.00 98.25 93 LEU A CA 1
ATOM 738 C C . LEU A 1 93 ? -2.208 -15.872 20.494 1.00 98.25 93 LEU A C 1
ATOM 740 O O . LEU A 1 93 ? -1.484 -16.647 19.877 1.00 98.25 93 LEU A O 1
ATOM 744 N N . SER A 1 94 ? -3.191 -15.193 19.900 1.00 98.38 94 SER A N 1
ATOM 745 C CA . SER A 1 94 ? -3.507 -15.332 18.471 1.00 98.38 94 SER A CA 1
ATOM 746 C C . SER A 1 94 ? -2.375 -14.815 17.583 1.00 98.38 94 SER A C 1
ATOM 748 O O . SER A 1 94 ? -2.045 -15.437 16.577 1.00 98.38 94 SER A O 1
ATOM 750 N N . SER A 1 95 ? -1.752 -13.699 17.970 1.00 98.31 95 SER A N 1
ATOM 751 C CA . SER A 1 95 ? -0.599 -13.131 17.263 1.00 98.31 95 SER A CA 1
ATOM 752 C C . SER A 1 95 ? 0.626 -14.040 17.363 1.00 98.31 95 SER A C 1
ATOM 754 O O . SER A 1 95 ? 1.285 -14.281 16.357 1.00 98.31 95 SER A O 1
ATOM 756 N N . ILE A 1 96 ? 0.896 -14.612 18.543 1.00 98.44 96 ILE A N 1
ATOM 757 C CA . ILE A 1 96 ? 1.963 -15.604 18.739 1.00 98.44 96 ILE A CA 1
ATOM 758 C C . ILE A 1 96 ? 1.696 -16.842 17.884 1.00 98.44 96 ILE A C 1
ATOM 760 O O . ILE A 1 96 ? 2.595 -17.291 17.182 1.00 98.44 96 ILE A O 1
ATOM 764 N N . ALA A 1 97 ? 0.467 -17.367 17.886 1.00 98.44 97 ALA A N 1
ATOM 765 C CA . ALA A 1 97 ? 0.098 -18.510 17.057 1.00 98.44 97 ALA A CA 1
ATOM 766 C C . ALA A 1 97 ? 0.318 -18.226 15.560 1.00 98.44 97 ALA A C 1
ATOM 768 O O . ALA A 1 97 ? 0.894 -19.060 14.865 1.00 98.44 97 ALA A O 1
ATOM 769 N N . ALA A 1 98 ? -0.059 -17.038 15.077 1.00 98.50 98 ALA A N 1
ATOM 770 C CA . ALA A 1 98 ? 0.191 -16.627 13.696 1.00 98.50 98 ALA A CA 1
ATOM 771 C C . ALA A 1 98 ? 1.694 -16.538 13.369 1.00 98.50 98 ALA A C 1
ATOM 773 O O . ALA A 1 98 ? 2.129 -17.041 12.333 1.00 98.50 98 ALA A O 1
ATOM 774 N N . CYS A 1 99 ? 2.502 -15.962 14.265 1.00 97.44 99 CYS A N 1
ATOM 775 C CA . CYS A 1 99 ? 3.958 -15.910 14.109 1.00 97.44 99 CYS A CA 1
ATOM 776 C C . CYS A 1 99 ? 4.597 -17.305 14.120 1.00 97.44 99 CYS A C 1
ATOM 778 O O . CYS A 1 99 ? 5.507 -17.557 13.336 1.00 97.44 99 CYS A O 1
ATOM 780 N N . LEU A 1 100 ? 4.116 -18.220 14.969 1.00 98.31 100 LEU A N 1
ATOM 781 C CA . LEU A 1 100 ? 4.580 -19.609 15.005 1.00 98.31 100 LEU A CA 1
ATOM 782 C C . LEU A 1 100 ? 4.238 -20.354 13.712 1.00 98.31 100 LEU A C 1
ATOM 784 O O . LEU A 1 100 ? 5.069 -21.104 13.212 1.00 98.31 100 LEU A O 1
ATOM 788 N N . MET A 1 101 ? 3.055 -20.118 13.136 1.00 98.38 101 MET A N 1
ATOM 789 C CA . MET A 1 101 ? 2.705 -20.660 11.819 1.00 98.38 101 MET A CA 1
ATOM 790 C C . MET A 1 101 ? 3.639 -20.124 10.730 1.00 98.38 101 MET A C 1
ATOM 792 O O . MET A 1 101 ? 4.071 -20.891 9.882 1.00 98.38 101 MET A O 1
ATOM 796 N N . PHE A 1 102 ? 3.994 -18.836 10.775 1.00 98.00 102 PHE A N 1
ATOM 797 C CA . PHE A 1 102 ? 4.914 -18.204 9.820 1.00 98.00 102 PHE A CA 1
ATOM 798 C C . PHE A 1 102 ? 6.407 -18.499 10.089 1.00 98.00 102 PHE A C 1
ATOM 800 O O . PHE A 1 102 ? 7.277 -18.138 9.291 1.00 98.00 102 PHE A O 1
ATOM 807 N N . LEU A 1 103 ? 6.731 -19.188 11.187 1.00 97.56 103 LEU A N 1
ATOM 808 C CA . LEU A 1 103 ? 8.104 -19.432 11.631 1.00 97.56 103 LEU A CA 1
ATOM 809 C C . LEU A 1 103 ? 9.018 -20.073 10.566 1.00 97.56 103 LEU A C 1
ATOM 811 O O . LEU A 1 103 ? 10.166 -19.634 10.471 1.00 97.56 103 LEU A O 1
ATOM 815 N N . PRO A 1 104 ? 8.571 -21.039 9.732 1.00 97.56 104 PRO A N 1
ATOM 816 C CA . PRO A 1 104 ? 9.431 -21.623 8.702 1.00 97.56 104 PRO A CA 1
ATOM 817 C C . PRO A 1 104 ? 9.986 -20.579 7.724 1.00 97.56 104 PRO A C 1
ATOM 819 O O . PRO A 1 104 ? 11.177 -20.592 7.420 1.00 97.56 104 PRO A O 1
ATOM 822 N N . TRP A 1 105 ? 9.159 -19.626 7.285 1.00 96.50 105 TRP A N 1
ATOM 823 C CA . TRP A 1 105 ? 9.598 -18.553 6.388 1.00 96.50 105 TRP A CA 1
ATOM 824 C C . TRP A 1 105 ? 10.435 -17.502 7.099 1.00 96.50 105 TRP A C 1
ATOM 826 O O . TRP A 1 105 ? 11.389 -16.992 6.516 1.00 96.50 105 TRP A O 1
ATOM 836 N N . LEU A 1 106 ? 10.138 -17.218 8.369 1.00 95.12 106 LEU A N 1
ATOM 837 C CA . LEU A 1 106 ? 10.983 -16.342 9.174 1.00 95.12 106 LEU A CA 1
ATOM 838 C C . LEU A 1 106 ? 12.417 -16.891 9.266 1.00 95.12 106 LEU A C 1
ATOM 840 O O . LEU A 1 106 ? 13.372 -16.134 9.108 1.00 95.12 106 LEU A O 1
ATOM 844 N N . MET A 1 107 ? 12.573 -18.209 9.435 1.00 97.25 107 MET A N 1
ATOM 845 C CA . MET A 1 107 ? 13.886 -18.862 9.418 1.00 97.25 107 MET A CA 1
ATOM 846 C C . MET A 1 107 ? 14.582 -18.729 8.058 1.00 97.25 107 MET A C 1
ATOM 848 O O . MET A 1 107 ? 15.772 -18.411 8.015 1.00 97.25 107 MET A O 1
ATOM 852 N N . VAL A 1 108 ? 13.859 -18.904 6.947 1.00 96.81 108 VAL A N 1
ATOM 853 C CA . VAL A 1 108 ? 14.413 -18.698 5.594 1.00 96.81 108 VAL A CA 1
ATOM 854 C C . VAL A 1 108 ? 14.905 -17.259 5.417 1.00 96.81 108 VAL A C 1
ATOM 856 O O . VAL A 1 108 ? 16.033 -17.052 4.984 1.00 96.81 108 VAL A O 1
ATOM 859 N N . ILE A 1 109 ? 14.112 -16.262 5.814 1.00 95.00 109 ILE A N 1
ATOM 860 C CA . ILE A 1 109 ? 14.489 -14.843 5.703 1.00 95.00 109 ILE A CA 1
ATOM 861 C C . ILE A 1 109 ? 15.743 -14.533 6.526 1.00 95.00 109 ILE A C 1
ATOM 863 O O . ILE A 1 109 ? 16.637 -13.846 6.039 1.00 95.00 109 ILE A O 1
ATOM 867 N N . ILE A 1 110 ? 15.833 -15.040 7.759 1.00 96.19 110 ILE A N 1
ATOM 868 C CA . ILE A 1 110 ? 16.990 -14.802 8.636 1.00 96.19 110 ILE A CA 1
ATOM 869 C C . ILE A 1 110 ? 18.246 -15.475 8.072 1.00 96.19 110 ILE A C 1
ATOM 871 O O . ILE A 1 110 ? 19.307 -14.857 8.011 1.00 96.19 110 ILE A O 1
ATOM 875 N N . THR A 1 111 ? 18.132 -16.730 7.634 1.00 97.38 111 THR A N 1
ATOM 876 C CA . THR A 1 111 ? 19.263 -17.477 7.052 1.00 97.38 111 THR A CA 1
ATOM 877 C C . THR A 1 111 ? 19.724 -16.915 5.709 1.00 97.38 111 THR A C 1
ATOM 879 O O . THR A 1 111 ? 20.906 -17.007 5.393 1.00 97.38 111 THR A O 1
ATOM 882 N N . GLN A 1 112 ? 18.826 -16.284 4.950 1.00 95.94 112 GLN A N 1
ATOM 883 C CA . GLN A 1 112 ? 19.102 -15.655 3.655 1.00 95.94 112 GLN A CA 1
ATOM 884 C C . GLN A 1 112 ? 19.073 -14.121 3.725 1.00 95.94 112 GLN A C 1
ATOM 886 O O . GLN A 1 112 ? 18.757 -13.449 2.740 1.00 95.94 112 GLN A O 1
ATOM 891 N N . ILE A 1 113 ? 19.408 -13.541 4.885 1.00 94.38 113 ILE A N 1
ATOM 892 C CA . ILE A 1 113 ? 19.244 -12.100 5.113 1.00 94.38 113 ILE A CA 1
ATOM 893 C C . ILE A 1 113 ? 20.064 -11.254 4.136 1.00 94.38 113 ILE A C 1
ATOM 895 O O . ILE A 1 113 ? 19.593 -10.208 3.699 1.00 94.38 113 ILE A O 1
ATOM 899 N N . HIS A 1 114 ? 21.253 -11.716 3.735 1.00 93.88 114 HIS A N 1
ATOM 900 C CA . HIS A 1 114 ? 22.083 -10.988 2.778 1.00 93.88 114 HIS A CA 1
ATOM 901 C C . HIS A 1 114 ? 21.401 -10.892 1.406 1.00 93.88 114 HIS A C 1
ATOM 903 O O . HIS A 1 114 ? 21.240 -9.792 0.874 1.00 93.88 114 HIS A O 1
ATOM 909 N N . THR A 1 115 ? 20.897 -12.018 0.895 1.00 90.44 115 THR A N 1
ATOM 910 C CA . THR A 1 115 ? 20.097 -12.089 -0.335 1.00 90.44 115 THR A CA 1
ATOM 911 C C . THR A 1 115 ? 18.887 -11.161 -0.250 1.00 90.44 115 THR A C 1
ATOM 913 O O . THR A 1 115 ? 18.673 -10.341 -1.140 1.00 90.44 115 THR A O 1
ATOM 916 N N . ALA A 1 116 ? 18.148 -11.203 0.864 1.00 89.38 116 ALA A N 1
ATOM 917 C CA . ALA A 1 116 ? 17.006 -10.319 1.085 1.00 89.38 116 ALA A CA 1
ATOM 918 C C . ALA A 1 116 ? 17.407 -8.831 1.067 1.00 89.38 116 ALA A C 1
ATOM 920 O O . ALA A 1 116 ? 16.737 -8.019 0.433 1.00 89.38 116 ALA A O 1
ATOM 921 N N . THR A 1 117 ? 18.516 -8.455 1.714 1.00 89.31 117 THR A N 1
ATOM 922 C CA . THR A 1 117 ? 18.990 -7.062 1.715 1.00 89.31 117 THR A CA 1
ATOM 923 C C . THR A 1 117 ? 19.468 -6.584 0.348 1.00 89.31 117 THR A C 1
ATOM 925 O O . THR A 1 117 ? 19.263 -5.413 0.028 1.00 89.31 117 THR A O 1
ATOM 928 N N . ASN A 1 118 ? 20.053 -7.467 -0.466 1.00 87.31 118 ASN A N 1
ATOM 929 C CA . ASN A 1 118 ? 20.503 -7.139 -1.818 1.00 87.31 118 ASN A CA 1
ATOM 930 C C . ASN A 1 118 ? 19.302 -6.917 -2.752 1.00 87.31 118 ASN A C 1
ATOM 932 O O . ASN A 1 118 ? 19.255 -5.906 -3.451 1.00 87.31 118 ASN A O 1
ATOM 936 N N . LEU A 1 119 ? 18.282 -7.784 -2.680 1.00 85.62 119 LEU A N 1
ATOM 937 C CA . LEU A 1 119 ? 17.030 -7.651 -3.443 1.00 85.62 119 LEU A CA 1
ATOM 938 C C . LEU A 1 119 ? 16.200 -6.416 -3.051 1.00 85.62 119 LEU A C 1
ATOM 940 O O . LEU A 1 119 ? 15.367 -5.949 -3.826 1.00 85.62 119 LEU A O 1
ATOM 944 N N . LEU A 1 120 ? 16.414 -5.881 -1.847 1.00 88.75 120 LEU A N 1
ATOM 945 C CA . LEU A 1 120 ? 15.733 -4.696 -1.316 1.00 88.75 120 LEU A CA 1
ATOM 946 C C . LEU A 1 120 ? 16.616 -3.438 -1.326 1.00 88.75 120 LEU A C 1
ATOM 948 O O . LEU A 1 120 ? 16.247 -2.427 -0.727 1.00 88.75 120 LEU A O 1
ATOM 952 N N . SER A 1 121 ? 17.777 -3.473 -1.984 1.00 87.38 121 SER A N 1
ATOM 953 C CA . SER A 1 121 ? 18.729 -2.353 -2.020 1.00 87.38 121 SER A CA 1
ATOM 954 C C . SER A 1 121 ? 18.101 -1.058 -2.556 1.00 87.38 121 SER A C 1
ATOM 956 O O . SER A 1 121 ? 18.319 0.008 -1.976 1.00 87.38 121 SER A O 1
ATOM 958 N N . TRP A 1 122 ? 17.230 -1.170 -3.565 1.00 85.62 122 TRP A N 1
ATOM 959 C CA . TRP A 1 122 ? 16.484 -0.069 -4.191 1.00 85.62 122 TRP A CA 1
ATOM 960 C C . TRP A 1 122 ? 15.641 0.750 -3.208 1.00 85.62 122 TRP A C 1
ATOM 962 O O . TRP A 1 122 ? 15.416 1.939 -3.417 1.00 85.62 122 TRP A O 1
ATOM 972 N N . ILE A 1 123 ? 15.214 0.163 -2.085 1.00 89.31 123 ILE A N 1
ATOM 973 C CA . ILE A 1 123 ? 14.434 0.874 -1.064 1.00 89.31 123 ILE A CA 1
ATOM 974 C C . ILE A 1 123 ? 15.221 2.055 -0.462 1.00 89.31 123 ILE A C 1
ATOM 976 O O . ILE A 1 123 ? 14.623 3.005 0.053 1.00 89.31 123 ILE A O 1
ATOM 980 N N . LYS A 1 124 ? 16.558 1.993 -0.502 1.00 89.81 124 LYS A N 1
ATOM 981 C CA . LYS A 1 124 ? 17.459 3.016 0.046 1.00 89.81 124 LYS A CA 1
ATOM 982 C C . LYS A 1 124 ? 17.647 4.225 -0.873 1.00 89.81 124 LYS A C 1
ATOM 984 O O . LYS A 1 124 ? 18.286 5.186 -0.440 1.00 89.81 124 LYS A O 1
ATOM 989 N N . PHE A 1 125 ? 17.125 4.193 -2.100 1.00 90.69 125 PHE A N 1
ATOM 990 C CA . PHE A 1 125 ? 17.104 5.372 -2.965 1.00 90.69 125 PHE A CA 1
ATOM 991 C C . PHE A 1 125 ? 16.361 6.519 -2.279 1.00 90.69 125 PHE A C 1
ATOM 993 O O . PHE A 1 125 ? 15.572 6.303 -1.360 1.00 90.69 125 PHE A O 1
ATOM 1000 N N . LYS A 1 126 ? 16.655 7.754 -2.677 1.00 91.38 126 LYS A N 1
ATOM 1001 C CA . LYS A 1 126 ? 16.152 8.956 -2.000 1.00 91.38 126 LYS A CA 1
ATOM 1002 C C . LYS A 1 126 ? 15.395 9.839 -2.975 1.00 91.38 126 LYS A C 1
ATOM 1004 O O . LYS A 1 126 ? 15.500 9.662 -4.178 1.00 91.38 126 LYS A O 1
ATOM 1009 N N . THR A 1 127 ? 14.626 10.778 -2.459 1.00 93.56 127 THR A N 1
ATOM 1010 C CA . THR A 1 127 ? 14.156 11.914 -3.251 1.00 93.56 127 THR A CA 1
ATOM 1011 C C . THR A 1 127 ? 15.137 13.078 -3.121 1.00 93.56 127 THR A C 1
ATOM 1013 O O . THR A 1 127 ? 15.939 13.114 -2.185 1.00 93.56 127 THR A O 1
ATOM 1016 N N . ASP A 1 128 ? 15.063 14.034 -4.044 1.00 94.31 128 ASP A N 1
ATOM 1017 C CA . ASP A 1 128 ? 15.884 15.248 -4.049 1.00 94.31 128 ASP A CA 1
ATOM 1018 C C . ASP A 1 128 ? 15.607 16.097 -2.796 1.00 94.31 128 ASP A C 1
ATOM 1020 O O . ASP A 1 128 ? 16.518 16.694 -2.220 1.00 94.31 128 ASP A O 1
ATOM 1024 N N . SER A 1 129 ? 14.353 16.110 -2.323 1.00 94.94 129 SER A N 1
ATOM 1025 C CA . SER A 1 129 ? 13.964 16.770 -1.077 1.00 94.94 129 SER A CA 1
ATOM 1026 C C . SER A 1 129 ? 12.888 16.004 -0.284 1.00 94.94 129 SER A C 1
ATOM 1028 O O . SER A 1 129 ? 12.133 15.204 -0.851 1.00 94.94 129 SER A O 1
ATOM 1030 N N . PRO A 1 130 ? 12.742 16.269 1.032 1.00 95.81 130 PRO A N 1
ATOM 1031 C CA . PRO A 1 130 ? 11.618 15.760 1.826 1.00 95.81 130 PRO A CA 1
ATOM 1032 C C . PRO A 1 130 ? 10.246 16.251 1.337 1.00 95.81 130 PRO A C 1
ATOM 1034 O O . PRO A 1 130 ? 9.244 15.557 1.501 1.00 95.81 130 PRO A O 1
ATOM 1037 N N . LEU A 1 131 ? 10.187 17.442 0.727 1.00 96.50 131 LEU A N 1
ATOM 1038 C CA . LEU A 1 131 ? 8.949 17.992 0.169 1.00 96.50 131 LEU A CA 1
ATOM 1039 C C . LEU A 1 131 ? 8.506 17.226 -1.077 1.00 96.50 131 LEU A C 1
ATOM 1041 O O . LEU A 1 131 ? 7.308 17.009 -1.246 1.00 96.50 131 LEU A O 1
ATOM 1045 N N . ASP A 1 132 ? 9.449 16.759 -1.898 1.00 96.44 132 ASP A N 1
ATOM 1046 C CA . ASP A 1 132 ? 9.142 15.873 -3.021 1.00 96.44 132 ASP A CA 1
ATOM 1047 C C . ASP A 1 132 ? 8.537 14.558 -2.534 1.00 96.44 132 ASP A C 1
ATOM 1049 O O . ASP A 1 132 ? 7.514 14.124 -3.058 1.00 96.44 132 ASP A O 1
ATOM 1053 N N . LEU A 1 133 ? 9.108 13.960 -1.482 1.00 96.75 133 LEU A N 1
ATOM 1054 C CA . LEU A 1 133 ? 8.581 12.730 -0.886 1.00 96.75 133 LEU A CA 1
ATOM 1055 C C . LEU A 1 133 ? 7.129 12.914 -0.421 1.00 96.75 133 LEU A C 1
ATOM 1057 O O . LEU A 1 133 ? 6.259 12.117 -0.770 1.00 96.75 133 LEU A O 1
ATOM 1061 N N . ILE A 1 134 ? 6.855 13.988 0.329 1.00 97.75 134 ILE A N 1
ATOM 1062 C CA . ILE A 1 134 ? 5.505 14.314 0.814 1.00 97.75 134 ILE A CA 1
ATOM 1063 C C . ILE A 1 134 ? 4.565 14.608 -0.360 1.00 97.75 134 ILE A C 1
ATOM 1065 O O . ILE A 1 134 ? 3.427 14.140 -0.363 1.00 97.75 134 ILE A O 1
ATOM 1069 N N . GLY A 1 135 ? 5.030 15.351 -1.365 1.00 97.56 135 GLY A N 1
ATOM 1070 C CA . GLY A 1 135 ? 4.258 15.683 -2.559 1.00 97.56 135 GLY A CA 1
ATOM 1071 C C . GLY A 1 135 ? 3.846 14.443 -3.349 1.00 97.56 135 GLY A C 1
ATOM 1072 O O . GLY A 1 135 ? 2.674 14.302 -3.691 1.00 97.56 135 GLY A O 1
ATOM 1073 N N . ILE A 1 136 ? 4.777 13.514 -3.584 1.00 96.31 136 ILE A N 1
ATOM 1074 C CA . ILE A 1 136 ? 4.512 12.244 -4.277 1.00 96.31 136 ILE A CA 1
ATOM 1075 C C . ILE A 1 136 ? 3.589 11.358 -3.433 1.00 96.31 136 ILE A C 1
ATOM 1077 O O . ILE A 1 136 ? 2.642 10.762 -3.948 1.00 96.31 136 ILE A O 1
ATOM 1081 N N . TRP A 1 137 ? 3.830 11.280 -2.123 1.00 97.00 137 TRP A N 1
ATOM 1082 C CA . TRP A 1 137 ? 2.994 10.500 -1.212 1.00 97.00 137 TRP A CA 1
ATOM 1083 C C . TRP A 1 137 ? 1.541 10.998 -1.207 1.00 97.00 137 TRP A C 1
ATOM 1085 O O . TRP A 1 137 ? 0.616 10.193 -1.328 1.00 97.00 137 TRP A O 1
ATOM 1095 N N . LEU A 1 138 ? 1.333 12.320 -1.150 1.00 97.81 138 LEU A N 1
ATOM 1096 C CA . LEU A 1 138 ? 0.008 12.940 -1.223 1.00 97.81 138 LEU A CA 1
ATOM 1097 C C . LEU A 1 138 ? -0.631 12.789 -2.608 1.00 97.81 138 LEU A C 1
ATOM 1099 O O . LEU A 1 138 ? -1.814 12.466 -2.686 1.00 97.81 138 LEU A O 1
ATOM 1103 N N . SER A 1 139 ? 0.115 12.989 -3.700 1.00 96.38 139 SER A N 1
ATOM 1104 C CA . SER A 1 139 ? -0.444 12.894 -5.057 1.00 96.38 139 SER A CA 1
ATOM 1105 C C . SER A 1 139 ? -0.979 11.489 -5.353 1.00 96.38 139 SER A C 1
ATOM 1107 O O . SER A 1 139 ? -2.056 11.343 -5.939 1.00 96.38 139 SER A O 1
ATOM 1109 N N . ARG A 1 140 ? -0.297 10.441 -4.868 1.00 95.12 140 ARG A N 1
ATOM 1110 C CA . ARG A 1 140 ? -0.684 9.033 -5.063 1.00 95.12 140 ARG A CA 1
ATOM 1111 C C . ARG A 1 140 ? -1.971 8.626 -4.332 1.00 95.12 140 ARG A C 1
ATOM 1113 O O . ARG A 1 140 ? -2.574 7.633 -4.728 1.00 95.12 140 ARG A O 1
ATOM 1120 N N . ILE A 1 141 ? -2.459 9.395 -3.351 1.00 96.69 141 ILE A N 1
ATOM 1121 C CA . ILE A 1 141 ? -3.769 9.149 -2.707 1.00 96.69 141 ILE A CA 1
ATOM 1122 C C . ILE A 1 141 ? -4.919 9.312 -3.711 1.00 96.69 141 ILE A C 1
ATOM 1124 O O . ILE A 1 141 ? -5.896 8.568 -3.656 1.00 96.69 141 ILE A O 1
ATOM 1128 N N . SER A 1 142 ? -4.804 10.234 -4.671 1.00 95.12 142 SER A N 1
ATOM 1129 C CA . SER A 1 142 ? -5.830 10.419 -5.708 1.00 95.12 142 SER A CA 1
ATOM 1130 C C . SER A 1 142 ? -6.058 9.163 -6.562 1.00 95.12 142 SER A C 1
ATOM 1132 O O . SER A 1 142 ? -7.198 8.869 -6.927 1.00 95.12 142 SER A O 1
ATOM 1134 N N . ARG A 1 143 ? -5.007 8.350 -6.758 1.00 94.75 143 ARG A N 1
ATOM 1135 C CA . ARG A 1 143 ? -5.018 7.093 -7.533 1.00 94.75 143 ARG A CA 1
ATOM 1136 C C . ARG A 1 143 ? -5.860 5.982 -6.914 1.00 94.75 143 ARG A C 1
ATOM 1138 O O . ARG A 1 143 ? -6.096 4.957 -7.538 1.00 94.75 143 ARG A O 1
ATOM 1145 N N . ILE A 1 144 ? -6.359 6.189 -5.698 1.00 96.12 144 ILE A N 1
ATOM 1146 C CA . ILE A 1 144 ? -7.405 5.355 -5.105 1.00 96.12 144 ILE A CA 1
ATOM 1147 C C . ILE A 1 144 ? -8.714 5.483 -5.900 1.00 96.12 144 ILE A C 1
ATOM 1149 O O . ILE A 1 144 ? -9.471 4.516 -5.997 1.00 96.12 144 ILE A O 1
ATOM 1153 N N . PHE A 1 145 ? -8.995 6.669 -6.443 1.00 95.94 145 PHE A N 1
ATOM 1154 C CA . PHE A 1 145 ? -10.278 7.017 -7.053 1.00 95.94 145 PHE A CA 1
ATOM 1155 C C . PHE A 1 145 ? -10.180 7.278 -8.558 1.00 95.94 145 PHE A C 1
ATOM 1157 O O . PHE A 1 145 ? -11.145 7.012 -9.266 1.00 95.94 145 PHE A O 1
ATOM 1164 N N . PHE A 1 146 ? -9.049 7.786 -9.052 1.00 94.62 146 PHE A N 1
ATOM 1165 C CA . PHE A 1 146 ? -8.806 7.997 -10.482 1.00 94.62 146 PHE A CA 1
ATOM 1166 C C . PHE A 1 146 ? -7.306 8.008 -10.797 1.00 94.62 146 PHE A C 1
ATOM 1168 O O . PHE A 1 146 ? -6.514 8.577 -10.050 1.00 94.62 146 PHE A O 1
ATOM 1175 N N . ASP A 1 147 ? -6.913 7.421 -11.924 1.00 94.38 147 ASP A N 1
ATOM 1176 C CA . ASP A 1 147 ? -5.536 7.388 -12.406 1.00 94.38 147 ASP A CA 1
ATOM 1177 C C . ASP A 1 147 ? -5.504 7.492 -13.939 1.00 94.38 147 ASP A C 1
ATOM 1179 O O . ASP A 1 147 ? -6.045 6.664 -14.663 1.00 94.38 147 ASP A O 1
ATOM 1183 N N . PHE A 1 148 ? -4.867 8.532 -14.470 1.00 91.69 148 PHE A N 1
ATOM 1184 C CA . PHE A 1 148 ? -4.795 8.744 -15.919 1.00 91.69 148 PHE A CA 1
ATOM 1185 C C . PHE A 1 148 ? -3.461 8.315 -16.535 1.00 91.69 148 PHE A C 1
ATOM 1187 O O . PHE A 1 148 ? -3.178 8.716 -17.662 1.00 91.69 148 PHE A O 1
ATOM 1194 N N . ASN A 1 149 ? -2.646 7.538 -15.810 1.00 92.44 149 ASN A N 1
ATOM 1195 C CA . ASN A 1 149 ? -1.323 7.074 -16.251 1.00 92.44 149 ASN A CA 1
ATOM 1196 C C . ASN A 1 149 ? -0.377 8.198 -16.678 1.00 92.44 149 ASN A C 1
ATOM 1198 O O . ASN A 1 149 ? 0.443 8.044 -17.579 1.00 92.44 149 ASN A O 1
ATOM 1202 N N . LEU A 1 150 ? -0.500 9.355 -16.031 1.00 91.06 150 LEU A N 1
ATOM 1203 C CA . LEU A 1 150 ? 0.390 10.491 -16.267 1.00 91.06 150 LEU A CA 1
ATOM 1204 C C . LEU A 1 150 ? 1.690 10.377 -15.469 1.00 91.06 150 LEU A C 1
ATOM 1206 O O . LEU A 1 150 ? 2.501 11.302 -15.501 1.00 91.06 150 LEU A O 1
ATOM 1210 N N . ALA A 1 151 ? 1.870 9.268 -14.744 1.00 88.19 151 ALA A N 1
ATOM 1211 C CA . ALA A 1 151 ? 3.110 9.030 -14.042 1.00 88.19 151 ALA A CA 1
ATOM 1212 C C . ALA A 1 151 ? 4.225 8.584 -14.970 1.00 88.19 151 ALA A C 1
ATOM 1214 O O . ALA A 1 151 ? 3.997 7.904 -15.973 1.00 88.19 151 ALA A O 1
ATOM 1215 N N . SER A 1 152 ? 5.441 8.924 -14.565 1.00 84.44 152 SER A N 1
ATOM 1216 C CA . SER A 1 152 ? 6.622 8.269 -15.088 1.00 84.44 152 SER A CA 1
ATOM 1217 C C . SER A 1 152 ? 6.593 6.774 -14.758 1.00 84.44 152 SER A C 1
ATOM 1219 O O . SER A 1 152 ? 6.226 6.367 -13.657 1.00 84.44 152 SER A O 1
ATOM 1221 N N . ASP A 1 153 ? 6.993 5.964 -15.731 1.00 79.25 153 ASP A N 1
ATOM 1222 C CA . ASP A 1 153 ? 7.248 4.529 -15.605 1.00 79.25 153 ASP A CA 1
ATOM 1223 C C . ASP A 1 153 ? 8.722 4.220 -15.281 1.00 79.25 153 ASP A C 1
ATOM 1225 O O . ASP A 1 153 ? 9.150 3.064 -15.336 1.00 79.25 153 ASP A O 1
ATOM 1229 N N . ASN A 1 154 ? 9.499 5.248 -14.914 1.00 77.75 154 ASN A N 1
ATOM 1230 C CA . ASN A 1 154 ? 10.880 5.100 -14.472 1.00 77.75 154 ASN A CA 1
ATOM 1231 C C . ASN A 1 154 ? 10.964 4.236 -13.206 1.00 77.75 154 ASN A C 1
ATOM 1233 O O . ASN A 1 154 ? 10.140 4.335 -12.295 1.00 77.75 154 ASN A O 1
ATOM 1237 N N . ALA A 1 155 ? 12.034 3.442 -13.110 1.00 68.38 155 ALA A N 1
ATOM 1238 C CA . ALA A 1 155 ? 12.285 2.574 -11.959 1.00 68.38 155 ALA A CA 1
ATOM 1239 C C . ALA A 1 155 ? 12.460 3.323 -10.635 1.00 68.38 155 ALA A C 1
ATOM 1241 O O . ALA A 1 155 ? 12.157 2.788 -9.567 1.00 68.38 155 ALA A O 1
ATOM 1242 N N . TRP A 1 156 ? 12.914 4.570 -10.706 1.00 76.88 156 TRP A N 1
ATOM 1243 C CA . TRP A 1 156 ? 13.066 5.444 -9.559 1.00 76.88 156 TRP A CA 1
ATOM 1244 C C . TRP A 1 156 ? 12.620 6.858 -9.918 1.00 76.88 156 TRP A C 1
ATOM 1246 O O . TRP A 1 156 ? 12.930 7.381 -10.988 1.00 76.88 156 TRP A O 1
ATOM 1256 N N . VAL A 1 157 ? 11.878 7.459 -8.993 1.00 85.75 157 VAL A N 1
ATOM 1257 C CA . VAL A 1 157 ? 11.389 8.831 -9.071 1.00 85.75 157 VAL A CA 1
ATOM 1258 C C . VAL A 1 157 ? 12.042 9.613 -7.942 1.00 85.75 157 VAL A C 1
ATOM 1260 O O . VAL A 1 157 ? 11.839 9.303 -6.767 1.00 85.75 157 VAL A O 1
ATOM 1263 N N . ASN A 1 158 ? 12.838 10.613 -8.304 1.00 90.06 158 ASN A N 1
ATOM 1264 C CA . ASN A 1 158 ? 13.615 11.406 -7.360 1.00 90.06 158 ASN A CA 1
ATOM 1265 C C . ASN A 1 158 ? 12.927 12.723 -6.968 1.00 90.06 158 ASN A C 1
ATOM 1267 O O . ASN A 1 158 ? 13.155 13.211 -5.868 1.00 90.06 158 ASN A O 1
ATOM 1271 N N . ASN A 1 159 ? 12.045 13.282 -7.798 1.00 94.31 159 ASN A N 1
ATOM 1272 C CA . ASN A 1 159 ? 11.324 14.517 -7.479 1.00 94.31 159 ASN A CA 1
ATOM 1273 C C . ASN A 1 159 ? 9.883 14.532 -8.006 1.00 94.31 159 ASN A C 1
ATOM 1275 O O . ASN A 1 159 ? 9.477 13.691 -8.810 1.00 94.31 159 ASN A O 1
ATOM 1279 N N . LEU A 1 160 ? 9.085 15.491 -7.531 1.00 94.62 160 LEU A N 1
ATOM 1280 C CA . LEU A 1 160 ? 7.666 15.584 -7.874 1.00 94.62 160 LEU A CA 1
ATOM 1281 C C . LEU A 1 160 ? 7.394 15.837 -9.376 1.00 94.62 160 LEU A C 1
ATOM 1283 O O . LEU A 1 160 ? 6.470 15.216 -9.905 1.00 94.62 160 LEU A O 1
ATOM 1287 N N . PRO A 1 161 ? 8.150 16.694 -10.095 1.00 94.38 161 PRO A N 1
ATOM 1288 C CA . PRO A 1 161 ? 8.007 16.822 -11.547 1.00 94.38 161 PRO A CA 1
ATOM 1289 C C . PRO A 1 161 ? 8.332 15.534 -12.316 1.00 94.38 161 PRO A C 1
ATOM 1291 O O . PRO A 1 161 ? 7.719 15.285 -13.353 1.00 94.38 161 PRO A O 1
ATOM 1294 N N . ALA A 1 162 ? 9.275 14.724 -11.820 1.00 91.25 162 ALA A N 1
ATOM 1295 C CA . ALA A 1 162 ? 9.606 13.426 -12.401 1.00 91.25 162 ALA A CA 1
ATOM 1296 C C . ALA A 1 162 ? 8.509 12.382 -12.153 1.00 91.25 162 ALA A C 1
ATOM 1298 O O . ALA A 1 162 ? 8.343 11.483 -12.970 1.00 91.25 162 ALA A O 1
ATOM 1299 N N . GLU A 1 163 ? 7.734 12.501 -11.068 1.00 91.75 163 GLU A N 1
ATOM 1300 C CA . GLU A 1 163 ? 6.586 11.624 -10.820 1.00 91.75 163 GLU A CA 1
ATOM 1301 C C . GLU A 1 163 ? 5.508 11.816 -11.877 1.00 91.75 163 GLU A C 1
ATOM 1303 O O . GLU A 1 163 ? 5.027 10.841 -12.437 1.00 91.75 163 GLU A O 1
ATOM 1308 N N . SER A 1 164 ? 5.049 13.048 -12.094 1.00 93.06 164 SER A N 1
ATOM 1309 C CA . SER A 1 164 ? 3.956 13.390 -13.013 1.00 93.06 164 SER A CA 1
ATOM 1310 C C . SER A 1 164 ? 3.976 14.895 -13.307 1.00 93.06 164 SER A C 1
ATOM 1312 O O . SER A 1 164 ? 4.454 15.672 -12.471 1.00 93.06 164 SER A O 1
ATOM 1314 N N . PRO A 1 165 ? 3.396 15.353 -14.435 1.00 94.88 165 PRO A N 1
ATOM 1315 C CA . PRO A 1 165 ? 3.333 16.774 -14.750 1.00 94.88 165 PRO A CA 1
ATOM 1316 C C . PRO A 1 165 ? 2.712 17.601 -13.618 1.00 94.88 165 PRO A C 1
ATOM 1318 O O . PRO A 1 165 ? 1.679 17.236 -13.056 1.00 94.88 165 PRO A O 1
ATOM 1321 N N . LEU A 1 166 ? 3.303 18.757 -13.303 1.00 95.38 166 LEU A N 1
ATOM 1322 C CA . LEU A 1 166 ? 2.890 19.567 -12.147 1.00 95.38 166 LEU A CA 1
ATOM 1323 C C . LEU A 1 166 ? 1.431 20.040 -12.218 1.00 95.38 166 LEU A C 1
ATOM 1325 O O . LEU A 1 166 ? 0.770 20.131 -11.185 1.00 95.38 166 LEU A O 1
ATOM 1329 N N . TYR A 1 167 ? 0.896 20.267 -13.420 1.00 94.44 167 TYR A N 1
ATOM 1330 C CA . TYR A 1 167 ? -0.519 20.610 -13.607 1.00 94.44 167 TYR A CA 1
ATOM 1331 C C . TYR A 1 167 ? -1.476 19.482 -13.181 1.00 94.44 167 TYR A C 1
ATOM 1333 O O . TYR A 1 167 ? -2.656 19.740 -12.969 1.00 94.44 167 TYR A O 1
ATOM 1341 N N . TYR A 1 168 ? -0.985 18.246 -13.044 1.00 93.50 168 TYR A N 1
ATOM 1342 C CA . TYR A 1 168 ? -1.716 17.101 -12.504 1.00 93.50 168 TYR A CA 1
ATOM 1343 C C . TYR A 1 168 ? -1.377 16.857 -11.025 1.00 93.50 168 TYR A C 1
ATOM 1345 O O . TYR A 1 168 ? -2.271 16.685 -10.192 1.00 93.50 168 TYR A O 1
ATOM 1353 N N . SER A 1 169 ? -0.090 16.899 -10.669 1.00 95.12 169 SER A N 1
ATOM 1354 C CA . SER A 1 169 ? 0.376 16.645 -9.300 1.00 95.12 169 SER A CA 1
ATOM 1355 C C . SER A 1 169 ? -0.142 17.680 -8.295 1.00 95.12 169 SER A C 1
ATOM 1357 O O . SER A 1 169 ? -0.579 17.317 -7.208 1.00 95.12 169 SER A O 1
ATOM 1359 N N . ILE A 1 170 ? -0.157 18.971 -8.641 1.00 96.81 170 ILE A N 1
ATOM 1360 C CA . ILE A 1 170 ? -0.575 20.022 -7.700 1.00 96.81 170 ILE A CA 1
ATOM 1361 C C . ILE A 1 170 ? -2.074 19.925 -7.352 1.00 96.81 170 ILE A C 1
ATOM 1363 O O . ILE A 1 170 ? -2.391 19.876 -6.159 1.00 96.81 170 ILE A O 1
ATOM 1367 N N . PRO A 1 171 ? -3.016 19.817 -8.316 1.00 96.81 171 PRO A N 1
ATOM 1368 C CA . PRO A 1 171 ? -4.430 19.631 -7.983 1.00 96.81 171 PRO A CA 1
ATOM 1369 C C . PRO A 1 171 ? -4.714 18.352 -7.189 1.00 96.81 171 PRO A C 1
ATOM 1371 O O . PRO A 1 171 ? -5.533 18.378 -6.271 1.00 96.81 171 PRO A O 1
ATOM 1374 N N . THR A 1 172 ? -4.033 17.242 -7.497 1.00 96.38 172 THR A N 1
ATOM 1375 C CA . THR A 1 172 ? -4.230 15.970 -6.778 1.00 96.38 172 THR A CA 1
ATOM 1376 C C . THR A 1 172 ? -3.721 16.030 -5.338 1.00 96.38 172 THR A C 1
ATOM 1378 O O . THR A 1 172 ? -4.378 15.492 -4.444 1.00 96.38 172 THR A O 1
ATOM 1381 N N . ILE A 1 173 ? -2.620 16.741 -5.077 1.00 98.00 173 ILE A N 1
ATOM 1382 C CA . ILE A 1 173 ? -2.135 17.019 -3.717 1.00 98.00 173 ILE A CA 1
ATOM 1383 C C . ILE A 1 173 ? -3.161 17.850 -2.940 1.00 98.00 173 ILE A C 1
ATOM 1385 O O . ILE A 1 173 ? -3.536 17.473 -1.830 1.00 98.00 173 ILE A O 1
ATOM 1389 N N . ILE A 1 174 ? -3.658 18.947 -3.524 1.00 98.06 174 ILE A N 1
ATOM 1390 C CA . ILE A 1 174 ? -4.655 19.820 -2.880 1.00 98.06 174 ILE A CA 1
ATOM 1391 C C . ILE A 1 174 ? -5.935 19.036 -2.562 1.00 98.06 174 ILE A C 1
ATOM 1393 O O . ILE A 1 174 ? -6.443 19.108 -1.442 1.00 98.06 174 ILE A O 1
ATOM 1397 N N . ALA A 1 175 ? -6.432 18.244 -3.516 1.00 96.75 175 ALA A N 1
ATOM 1398 C CA . ALA A 1 175 ? -7.609 17.401 -3.324 1.00 96.75 175 ALA A CA 1
ATOM 1399 C C . ALA A 1 175 ? -7.396 16.357 -2.217 1.00 96.75 175 ALA A C 1
ATOM 1401 O O . ALA A 1 175 ? -8.284 16.147 -1.392 1.00 96.75 175 ALA A O 1
ATOM 1402 N N . SER A 1 176 ? -6.212 15.744 -2.156 1.00 97.69 176 SER A N 1
ATOM 1403 C CA . SER A 1 176 ? -5.870 14.753 -1.130 1.00 97.69 176 SER A CA 1
ATOM 1404 C C . SER A 1 176 ? -5.770 15.382 0.260 1.00 97.69 176 SER A C 1
ATOM 1406 O O . SER A 1 176 ? -6.288 14.819 1.221 1.00 97.69 176 SER A O 1
ATOM 1408 N N . LEU A 1 177 ? -5.189 16.580 0.378 1.00 97.94 177 LEU A N 1
ATOM 1409 C CA . LEU A 1 177 ? -5.164 17.337 1.633 1.00 97.94 177 LEU A CA 1
ATOM 1410 C C . LEU A 1 177 ? -6.575 17.703 2.098 1.00 97.94 177 LEU A C 1
ATOM 1412 O O . LEU A 1 177 ? -6.917 17.457 3.254 1.00 97.94 177 LEU A O 1
ATOM 1416 N N . PHE A 1 178 ? -7.410 18.233 1.199 1.00 98.00 178 PHE A N 1
ATOM 1417 C CA . PHE A 1 178 ? -8.808 18.532 1.507 1.00 98.00 178 PHE A CA 1
ATOM 1418 C C . PHE A 1 178 ? -9.555 17.277 1.971 1.00 98.00 178 PHE A C 1
ATOM 1420 O O . PHE A 1 178 ? -10.255 17.318 2.982 1.00 98.00 178 PHE A O 1
ATOM 1427 N N . LEU A 1 179 ? -9.356 16.150 1.283 1.00 97.56 179 LEU A N 1
ATOM 1428 C CA . LEU A 1 179 ? -9.960 14.871 1.635 1.00 97.56 179 LEU A CA 1
ATOM 1429 C C . LEU A 1 179 ? -9.538 14.402 3.033 1.00 97.56 179 LEU A C 1
ATOM 1431 O O . LEU A 1 179 ? -10.397 14.044 3.833 1.00 97.56 179 LEU A O 1
ATOM 1435 N N . ILE A 1 180 ? -8.239 14.423 3.344 1.00 97.50 180 ILE A N 1
ATOM 1436 C CA . ILE A 1 180 ? -7.713 14.014 4.655 1.00 97.50 180 ILE A CA 1
ATOM 1437 C C . ILE A 1 180 ? -8.285 14.904 5.761 1.00 97.50 180 ILE A C 1
ATOM 1439 O O . ILE A 1 180 ? -8.803 14.391 6.753 1.00 97.50 180 ILE A O 1
ATOM 1443 N N . ILE A 1 181 ? -8.235 16.227 5.581 1.00 97.88 181 ILE A N 1
ATOM 1444 C CA . ILE A 1 181 ? -8.772 17.193 6.549 1.00 97.88 181 ILE A CA 1
ATOM 1445 C C . ILE A 1 181 ? -10.265 16.943 6.766 1.00 97.88 181 ILE A C 1
ATOM 1447 O O . ILE A 1 181 ? -10.729 16.879 7.905 1.00 97.88 181 ILE A O 1
ATOM 1451 N N . TYR A 1 182 ? -11.016 16.748 5.684 1.00 97.38 182 TYR A N 1
ATOM 1452 C CA . TYR A 1 182 ? -12.445 16.491 5.750 1.00 97.38 182 TYR A CA 1
ATOM 1453 C C . TYR A 1 182 ? -12.771 15.163 6.452 1.00 97.38 182 TYR A C 1
ATOM 1455 O O . TYR A 1 182 ? -13.660 15.139 7.303 1.00 97.38 182 TYR A O 1
ATOM 1463 N N . ILE A 1 183 ? -12.024 14.085 6.177 1.00 97.44 183 ILE A N 1
ATOM 1464 C CA . ILE A 1 183 ? -12.156 12.803 6.888 1.00 97.44 183 ILE A CA 1
ATOM 1465 C C . ILE A 1 183 ? -11.928 13.004 8.387 1.00 97.44 183 ILE A C 1
ATOM 1467 O O . ILE A 1 183 ? -12.742 12.539 9.182 1.00 97.44 183 ILE A O 1
ATOM 1471 N N . ILE A 1 184 ? -10.871 13.723 8.781 1.00 96.06 184 ILE A N 1
ATOM 1472 C CA . ILE A 1 184 ? -10.560 13.983 10.194 1.00 96.06 184 ILE A CA 1
ATOM 1473 C C . ILE A 1 184 ? -11.716 14.735 10.864 1.00 96.06 184 ILE A C 1
ATOM 1475 O O . ILE A 1 184 ? -12.248 14.249 11.860 1.00 96.06 184 ILE A O 1
ATOM 1479 N N . ILE A 1 185 ? -12.152 15.863 10.292 1.00 96.75 185 ILE A N 1
ATOM 1480 C CA . ILE A 1 185 ? -13.255 16.679 10.832 1.00 96.75 185 ILE A CA 1
ATOM 1481 C C . ILE A 1 185 ? -14.547 15.860 10.934 1.00 96.75 185 ILE A C 1
ATOM 1483 O O . ILE A 1 185 ? -15.277 15.940 11.924 1.00 96.75 185 ILE A O 1
ATOM 1487 N N . PHE A 1 186 ? -14.860 15.063 9.912 1.00 96.06 186 PHE A N 1
ATOM 1488 C CA . PHE A 1 186 ? -16.057 14.234 9.921 1.00 96.06 186 PHE A CA 1
ATOM 1489 C C . PHE A 1 186 ? -15.987 13.170 11.023 1.00 96.06 186 PHE A C 1
ATOM 1491 O O . PHE A 1 186 ? -16.943 12.979 11.775 1.00 96.06 186 PHE A O 1
ATOM 1498 N N . PHE A 1 187 ? -14.847 12.492 11.148 1.00 95.12 187 PHE A N 1
ATOM 1499 C CA . PHE A 1 187 ? -14.656 11.395 12.093 1.00 95.12 187 PHE A CA 1
ATOM 1500 C C . PHE A 1 187 ? -14.656 11.868 13.546 1.00 95.12 187 PHE A C 1
ATOM 1502 O O . PHE A 1 187 ? -15.091 11.112 14.415 1.00 95.12 187 PHE A O 1
ATOM 1509 N N . THR A 1 188 ? -14.204 13.096 13.816 1.00 92.56 188 THR A N 1
ATOM 1510 C CA . THR A 1 188 ? -14.274 13.699 15.154 1.00 92.56 188 THR A CA 1
ATOM 1511 C C . THR A 1 188 ? -15.686 14.142 15.526 1.00 92.56 188 THR A C 1
ATOM 1513 O O . THR A 1 188 ? -16.032 14.107 16.702 1.00 92.56 188 THR A O 1
ATOM 1516 N N . ASN A 1 189 ? -16.505 14.541 14.547 1.00 91.88 189 ASN A N 1
ATOM 1517 C CA . ASN A 1 189 ? -17.828 15.118 14.803 1.00 91.88 189 ASN A CA 1
ATOM 1518 C C . ASN A 1 189 ? -18.976 14.098 14.756 1.00 91.88 189 ASN A C 1
ATOM 1520 O O . ASN A 1 189 ? -19.965 14.274 15.463 1.00 91.88 189 ASN A O 1
ATOM 1524 N N . TYR A 1 190 ? -18.876 13.056 13.923 1.00 90.06 190 TYR A N 1
ATOM 1525 C CA . TYR A 1 190 ? -20.018 12.185 13.602 1.00 90.06 190 TYR A CA 1
ATOM 1526 C C . TYR A 1 190 ? -19.806 10.700 13.900 1.00 90.06 190 TYR A C 1
ATOM 1528 O O . TYR A 1 190 ? -20.783 9.962 14.028 1.00 90.06 190 TYR A O 1
ATOM 1536 N N . LEU A 1 191 ? -18.561 10.225 13.979 1.00 90.81 191 LEU A N 1
ATOM 1537 C CA . LEU A 1 191 ? -18.269 8.801 14.130 1.00 90.81 191 LEU A CA 1
ATOM 1538 C C . LEU A 1 191 ? -17.884 8.464 15.577 1.00 90.81 191 LEU A C 1
ATOM 1540 O O . LEU A 1 191 ? -17.234 9.245 16.267 1.00 90.81 191 LEU A O 1
ATOM 1544 N N . SER A 1 192 ? -18.281 7.278 16.055 1.00 91.00 192 SER A N 1
ATOM 1545 C CA . SER A 1 192 ? -17.907 6.829 17.403 1.00 91.00 192 SER A CA 1
ATOM 1546 C C . SER A 1 192 ? -16.384 6.761 17.559 1.00 91.00 192 SER A C 1
ATOM 1548 O O . SER A 1 192 ? -15.697 6.255 16.668 1.00 91.00 192 SER A O 1
ATOM 1550 N N . THR A 1 193 ? -15.868 7.162 18.725 1.00 90.81 193 THR A N 1
ATOM 1551 C CA . THR A 1 193 ? -14.425 7.194 19.024 1.00 90.81 193 THR A CA 1
ATOM 1552 C C . THR A 1 193 ? -13.724 5.878 18.685 1.00 90.81 193 THR A C 1
ATOM 1554 O O . THR A 1 193 ? -12.638 5.878 18.116 1.00 90.81 193 THR A O 1
ATOM 1557 N N . ASN A 1 194 ? -14.369 4.740 18.961 1.00 93.81 194 ASN A N 1
ATOM 1558 C CA . ASN A 1 194 ? -13.807 3.415 18.702 1.00 93.81 194 ASN A CA 1
ATOM 1559 C C . ASN A 1 194 ? -13.695 3.079 17.209 1.00 93.81 194 ASN A C 1
ATOM 1561 O O . ASN A 1 194 ? -12.739 2.418 16.813 1.00 93.81 194 ASN A O 1
ATOM 1565 N N . ALA A 1 195 ? -14.669 3.479 16.390 1.00 94.38 195 ALA A N 1
ATOM 1566 C CA . ALA A 1 195 ? -14.624 3.229 14.950 1.00 94.38 195 ALA A CA 1
ATOM 1567 C C . ALA A 1 195 ? -13.630 4.176 14.266 1.00 94.38 195 ALA A C 1
ATOM 1569 O O . ALA A 1 195 ? -12.817 3.720 13.461 1.00 94.38 195 ALA A O 1
ATOM 1570 N N . SER A 1 196 ? -13.633 5.458 14.654 1.00 95.31 196 SER A N 1
ATOM 1571 C CA . SER A 1 196 ? -12.672 6.453 14.168 1.00 95.31 196 SER A CA 1
ATOM 1572 C C . SER A 1 196 ? -11.236 6.032 14.474 1.00 95.31 196 SER A C 1
ATOM 1574 O O . SER A 1 196 ? -10.399 6.009 13.575 1.00 95.31 196 SER A O 1
ATOM 1576 N N . LEU A 1 197 ? -10.968 5.618 15.718 1.00 96.75 197 LEU A N 1
ATOM 1577 C CA . LEU A 1 197 ? -9.652 5.145 16.142 1.00 96.75 197 LEU A CA 1
ATOM 1578 C C . LEU A 1 197 ? -9.206 3.905 15.358 1.00 96.75 197 LEU A C 1
ATOM 1580 O O . LEU A 1 197 ? -8.053 3.836 14.943 1.00 96.75 197 LEU A O 1
ATOM 1584 N N . PHE A 1 198 ? -10.103 2.937 15.142 1.00 98.00 198 PHE A N 1
ATOM 1585 C CA . PHE A 1 198 ? -9.768 1.720 14.402 1.00 98.00 198 PHE A CA 1
ATOM 1586 C C . PHE A 1 198 ? -9.330 2.030 12.967 1.00 98.00 198 PHE A C 1
ATOM 1588 O O . PHE A 1 198 ? -8.259 1.602 12.547 1.00 98.00 198 PHE A O 1
ATOM 1595 N N . ILE A 1 199 ? -10.132 2.806 12.229 1.00 97.25 199 ILE A N 1
ATOM 1596 C CA . ILE A 1 199 ? -9.852 3.149 10.826 1.00 97.25 199 ILE A CA 1
ATOM 1597 C C . ILE A 1 199 ? -8.580 4.003 10.719 1.00 97.25 199 ILE A C 1
ATOM 1599 O O . ILE A 1 199 ? -7.756 3.763 9.830 1.00 97.25 199 ILE A O 1
ATOM 1603 N N . ALA A 1 200 ? -8.400 4.956 11.641 1.00 97.12 200 ALA A N 1
ATOM 1604 C CA . ALA A 1 200 ? -7.214 5.803 11.702 1.00 97.12 200 ALA A CA 1
ATOM 1605 C C . ALA A 1 200 ? -5.941 4.988 11.961 1.00 97.12 200 ALA A C 1
ATOM 1607 O O . ALA A 1 200 ? -4.943 5.198 11.279 1.00 97.12 200 ALA A O 1
ATOM 1608 N N . LEU A 1 201 ? -5.966 4.028 12.891 1.00 98.25 201 LEU A N 1
ATOM 1609 C CA . LEU A 1 201 ? -4.809 3.174 13.166 1.00 98.25 201 LEU A CA 1
ATOM 1610 C C . LEU A 1 201 ? -4.533 2.188 12.031 1.00 98.25 201 LEU A C 1
ATOM 1612 O O . LEU A 1 201 ? -3.376 2.030 11.660 1.00 98.25 201 LEU A O 1
ATOM 1616 N N . LEU A 1 202 ? -5.569 1.567 11.457 1.00 98.31 202 LEU A N 1
ATOM 1617 C CA . LEU A 1 202 ? -5.424 0.550 10.408 1.00 98.31 202 LEU A CA 1
ATOM 1618 C C . LEU A 1 202 ? -4.572 1.039 9.227 1.00 98.31 202 LEU A C 1
ATOM 1620 O O . LEU A 1 202 ? -3.719 0.302 8.738 1.00 98.31 202 LEU A O 1
ATOM 1624 N N . GLY A 1 203 ? -4.784 2.284 8.803 1.00 96.75 203 GLY A N 1
ATOM 1625 C CA . GLY A 1 203 ? -4.081 2.871 7.665 1.00 96.75 203 GLY A CA 1
ATOM 1626 C C . GLY A 1 203 ? -3.022 3.893 8.055 1.00 96.75 203 GLY A C 1
ATOM 1627 O O . GLY A 1 203 ? -1.919 3.889 7.511 1.00 96.75 203 GLY A O 1
ATOM 1628 N N . GLY A 1 204 ? -3.342 4.754 9.022 1.00 97.19 204 GLY A N 1
ATOM 1629 C CA . GLY A 1 204 ? -2.460 5.825 9.468 1.00 97.19 204 GLY A CA 1
ATOM 1630 C C . GLY A 1 204 ? -1.196 5.302 10.135 1.00 97.19 204 GLY A C 1
ATOM 1631 O O . GLY A 1 204 ? -0.133 5.846 9.865 1.00 97.19 204 GLY A O 1
ATOM 1632 N N . PHE A 1 205 ? -1.265 4.228 10.934 1.00 98.12 205 PHE A N 1
ATOM 1633 C CA . PHE A 1 205 ? -0.056 3.676 11.550 1.00 98.12 205 PHE A CA 1
ATOM 1634 C C . PHE A 1 205 ? 0.913 3.115 10.493 1.00 98.12 205 PHE A C 1
ATOM 1636 O O . PHE A 1 205 ? 2.014 3.655 10.395 1.00 98.12 205 PHE A O 1
ATOM 1643 N N . PRO A 1 206 ? 0.544 2.141 9.630 1.00 97.75 206 PRO A N 1
ATOM 1644 C CA . PRO A 1 206 ? 1.467 1.657 8.602 1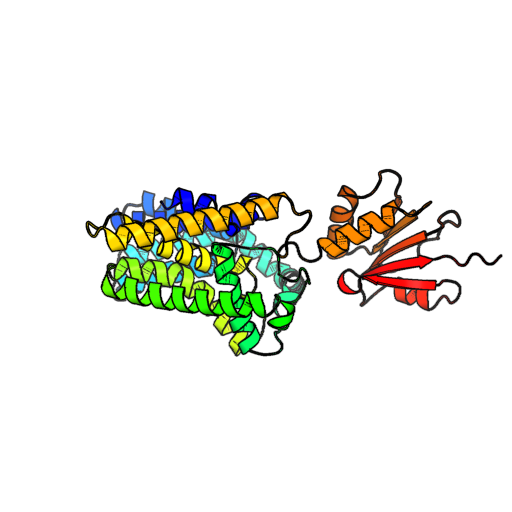.00 97.75 206 PRO A CA 1
ATOM 1645 C C . PRO A 1 206 ? 1.968 2.768 7.671 1.00 97.75 206 PRO A C 1
ATOM 1647 O O . PRO A 1 206 ? 3.172 2.881 7.437 1.00 97.75 206 PRO A O 1
ATOM 1650 N N . GLY A 1 207 ? 1.061 3.619 7.178 1.00 97.19 207 GLY A N 1
ATOM 1651 C CA . GLY A 1 207 ? 1.403 4.636 6.189 1.00 97.19 207 GLY A CA 1
ATOM 1652 C C . GLY A 1 207 ? 2.328 5.723 6.731 1.00 97.19 207 GLY A C 1
ATOM 1653 O O . GLY A 1 207 ? 3.351 6.022 6.110 1.00 97.19 207 GLY A O 1
ATOM 1654 N N . LEU A 1 208 ? 2.015 6.271 7.911 1.00 97.81 208 LEU A N 1
ATOM 1655 C CA . LEU A 1 208 ? 2.831 7.316 8.530 1.00 97.81 208 LEU A CA 1
ATOM 1656 C C . LEU A 1 208 ? 4.148 6.770 9.071 1.00 97.81 208 LEU A C 1
ATOM 1658 O O . LEU A 1 208 ? 5.148 7.471 8.995 1.00 97.81 208 LEU A O 1
ATOM 1662 N N . THR A 1 209 ? 4.202 5.533 9.575 1.00 98.06 209 THR A N 1
ATOM 1663 C CA . THR A 1 209 ? 5.478 4.945 10.007 1.00 98.06 209 THR A CA 1
ATOM 1664 C C . THR A 1 209 ? 6.463 4.831 8.845 1.00 98.06 209 THR A C 1
ATOM 1666 O O . THR A 1 209 ? 7.626 5.188 9.017 1.00 98.06 209 THR A O 1
ATOM 1669 N N . LEU A 1 210 ? 6.019 4.396 7.658 1.00 97.44 210 LEU A N 1
ATOM 1670 C CA . LEU A 1 210 ? 6.887 4.364 6.475 1.00 97.44 210 LEU A CA 1
ATOM 1671 C C . LEU A 1 210 ? 7.304 5.773 6.042 1.00 97.44 210 LEU A C 1
ATOM 1673 O O . LEU A 1 210 ? 8.478 5.993 5.752 1.00 97.44 210 LEU A O 1
ATOM 1677 N N . LEU A 1 211 ? 6.364 6.725 6.032 1.00 97.75 211 LEU A N 1
ATOM 1678 C CA . LEU A 1 211 ? 6.648 8.119 5.683 1.00 97.75 211 LEU A CA 1
ATOM 1679 C C . LEU A 1 211 ? 7.670 8.741 6.638 1.00 97.75 211 LEU A C 1
ATOM 1681 O O . LEU A 1 211 ? 8.668 9.295 6.194 1.00 97.75 211 LEU A O 1
ATOM 1685 N N . PHE A 1 212 ? 7.467 8.609 7.948 1.00 97.69 212 PHE A N 1
ATOM 1686 C CA . PHE A 1 212 ? 8.394 9.133 8.946 1.00 97.69 212 PHE A CA 1
ATOM 1687 C C . PHE A 1 212 ? 9.759 8.460 8.876 1.00 97.69 212 PHE A C 1
ATOM 1689 O O . PHE A 1 212 ? 10.769 9.144 9.020 1.00 97.69 212 PHE A O 1
ATOM 1696 N N . TYR A 1 213 ? 9.809 7.150 8.623 1.00 96.81 213 TYR A N 1
ATOM 1697 C CA . TYR A 1 213 ? 11.082 6.463 8.454 1.00 96.81 213 TYR A CA 1
ATOM 1698 C C . TYR A 1 213 ? 11.878 7.063 7.291 1.00 96.81 213 TYR A C 1
ATOM 1700 O O . TYR A 1 213 ? 13.047 7.399 7.462 1.00 96.81 213 TYR A O 1
ATOM 1708 N N . ASP A 1 214 ? 11.248 7.246 6.131 1.00 96.50 214 ASP A N 1
ATOM 1709 C CA . ASP A 1 214 ? 11.926 7.812 4.965 1.00 96.50 214 ASP A CA 1
ATOM 1710 C C . ASP A 1 214 ? 12.286 9.294 5.154 1.00 96.50 214 ASP A C 1
ATOM 1712 O O . ASP A 1 214 ? 13.343 9.720 4.699 1.00 96.50 214 ASP A O 1
ATOM 1716 N N . LEU A 1 215 ? 11.472 10.076 5.869 1.00 96.69 215 LEU A N 1
ATOM 1717 C CA . LEU A 1 215 ? 11.789 11.474 6.183 1.00 96.69 215 LEU A CA 1
ATOM 1718 C C . LEU A 1 215 ? 13.000 11.615 7.120 1.00 96.69 215 LEU A C 1
ATOM 1720 O O . LEU A 1 215 ? 13.766 12.566 6.983 1.00 96.69 215 LEU A O 1
ATOM 1724 N N . ILE A 1 216 ? 13.172 10.693 8.073 1.00 96.06 216 ILE A N 1
ATOM 1725 C CA . ILE A 1 216 ? 14.244 10.755 9.082 1.00 96.06 216 ILE A CA 1
ATOM 1726 C C . ILE A 1 216 ? 15.527 10.089 8.575 1.00 96.06 216 ILE A C 1
ATOM 1728 O O . ILE A 1 216 ? 16.618 10.633 8.734 1.00 96.06 216 ILE A O 1
ATOM 1732 N N . PHE A 1 217 ? 15.410 8.902 7.982 1.00 94.69 217 PHE A N 1
ATOM 1733 C CA . PHE A 1 217 ? 16.551 8.057 7.617 1.00 94.69 217 PHE A CA 1
ATOM 1734 C C . PHE A 1 217 ? 16.833 8.033 6.110 1.00 94.69 217 PHE A C 1
ATOM 1736 O O . PHE A 1 217 ? 17.860 7.504 5.676 1.00 94.69 217 PHE A O 1
ATOM 1743 N N . GLY A 1 218 ? 15.953 8.619 5.299 1.00 92.88 218 GLY A N 1
ATOM 1744 C CA . GLY A 1 218 ? 15.980 8.481 3.851 1.00 92.88 218 GLY A CA 1
ATOM 1745 C C . GLY A 1 218 ? 15.401 7.146 3.374 1.00 92.88 218 GLY A C 1
ATOM 1746 O O . GLY A 1 218 ? 15.297 6.153 4.106 1.00 92.88 218 GLY A O 1
ATOM 1747 N N . GLY A 1 219 ? 15.047 7.120 2.097 1.00 93.62 219 GLY A N 1
ATOM 1748 C CA . GLY A 1 219 ? 14.403 5.984 1.455 1.00 93.62 219 GLY A CA 1
ATOM 1749 C C . GLY A 1 219 ? 13.205 6.424 0.628 1.00 93.62 219 GLY A C 1
ATOM 1750 O O . GLY A 1 219 ? 12.836 7.599 0.622 1.00 93.62 219 GLY A O 1
ATOM 1751 N N . ILE A 1 220 ? 12.586 5.453 -0.036 1.00 93.44 220 ILE A N 1
ATOM 1752 C CA . ILE A 1 220 ? 11.383 5.660 -0.855 1.00 93.44 220 ILE A CA 1
ATOM 1753 C C . ILE A 1 220 ? 10.239 4.692 -0.507 1.00 93.44 220 ILE A C 1
ATOM 1755 O O . ILE A 1 220 ? 9.243 4.619 -1.224 1.00 93.44 220 ILE A O 1
ATOM 1759 N N . ARG A 1 221 ? 10.334 3.958 0.612 1.00 94.06 221 ARG A N 1
ATOM 1760 C CA . ARG A 1 221 ? 9.341 2.964 1.091 1.00 94.06 221 ARG A CA 1
ATOM 1761 C C . ARG A 1 221 ? 7.915 3.503 1.073 1.00 94.06 221 ARG A C 1
ATOM 1763 O O . ARG A 1 221 ? 6.986 2.806 0.680 1.00 94.06 221 ARG A O 1
ATOM 1770 N N . SER A 1 222 ? 7.764 4.731 1.539 1.00 95.19 222 SER A N 1
ATOM 1771 C CA . SER A 1 222 ? 6.514 5.441 1.732 1.00 95.19 222 SER A CA 1
ATOM 1772 C C . SER A 1 222 ? 5.835 5.786 0.423 1.00 95.19 222 SER A C 1
ATOM 1774 O O . SER A 1 222 ? 4.613 5.693 0.349 1.00 95.19 222 SER A O 1
ATOM 1776 N N . ILE A 1 223 ? 6.604 6.123 -0.613 1.00 93.62 223 ILE A N 1
ATOM 1777 C CA . ILE A 1 223 ? 6.037 6.449 -1.913 1.00 93.62 223 ILE A CA 1
ATOM 1778 C C . ILE A 1 223 ? 5.681 5.191 -2.695 1.00 93.62 223 ILE A C 1
ATOM 1780 O O . ILE A 1 223 ? 4.755 5.263 -3.492 1.00 93.62 223 ILE A O 1
ATOM 1784 N N . HIS A 1 224 ? 6.292 4.022 -2.454 1.00 91.44 224 HIS A N 1
ATOM 1785 C CA . HIS A 1 224 ? 5.884 2.788 -3.140 1.00 91.44 224 HIS A CA 1
ATOM 1786 C C . HIS A 1 224 ? 4.408 2.459 -2.905 1.00 91.44 224 HIS A C 1
ATOM 1788 O O . HIS A 1 224 ? 3.992 2.052 -1.823 1.00 91.44 224 HIS A O 1
ATOM 1794 N N . PHE A 1 225 ? 3.630 2.576 -3.981 1.00 91.06 225 PHE A N 1
ATOM 1795 C CA . PHE A 1 225 ? 2.172 2.466 -3.979 1.00 91.06 225 PHE A CA 1
ATOM 1796 C C . PHE A 1 225 ? 1.682 1.182 -3.310 1.00 91.06 225 PHE A C 1
ATOM 1798 O O . PHE A 1 225 ? 0.820 1.194 -2.436 1.00 91.06 225 PHE A O 1
ATOM 1805 N N . ARG A 1 226 ? 2.334 0.068 -3.646 1.00 93.12 226 ARG A N 1
ATOM 1806 C CA . ARG A 1 226 ? 2.031 -1.259 -3.112 1.00 93.12 226 ARG A CA 1
ATOM 1807 C C . ARG A 1 226 ? 2.306 -1.428 -1.617 1.00 93.12 226 ARG A C 1
ATOM 1809 O O . ARG A 1 226 ? 1.829 -2.395 -1.056 1.00 93.12 226 ARG A O 1
ATOM 1816 N N . TYR A 1 227 ? 3.053 -0.540 -0.956 1.00 95.44 227 TYR A N 1
ATOM 1817 C CA . TYR A 1 227 ? 3.303 -0.612 0.495 1.00 95.44 227 TYR A CA 1
ATOM 1818 C C . TYR A 1 227 ? 2.280 0.187 1.307 1.00 95.44 227 TYR A C 1
ATOM 1820 O O . TYR A 1 227 ? 2.084 -0.076 2.492 1.00 95.44 227 TYR A O 1
ATOM 1828 N N . GLN A 1 228 ? 1.578 1.116 0.658 1.00 97.19 228 GLN A N 1
ATOM 1829 C CA . GLN A 1 228 ? 0.566 1.977 1.266 1.00 97.19 228 GLN A CA 1
ATOM 1830 C C . GLN A 1 228 ? -0.848 1.376 1.220 1.00 97.19 228 GLN A C 1
ATOM 1832 O O . GLN A 1 228 ? -1.807 2.042 1.602 1.00 97.19 228 GLN A O 1
ATOM 1837 N N . LEU A 1 229 ? -1.014 0.110 0.812 1.00 97.62 229 LEU A N 1
ATOM 1838 C CA . LEU A 1 229 ? -2.337 -0.526 0.720 1.00 97.62 229 LEU A CA 1
ATOM 1839 C C . LEU A 1 229 ? -3.171 -0.453 2.010 1.00 97.62 229 LEU A C 1
ATOM 1841 O O . LEU A 1 229 ? -4.363 -0.168 1.892 1.00 97.62 229 LEU A O 1
ATOM 1845 N N . PRO A 1 230 ? -2.617 -0.624 3.232 1.00 98.25 230 PRO A N 1
ATOM 1846 C CA . PRO A 1 230 ? -3.402 -0.429 4.452 1.00 98.25 230 PRO A CA 1
ATOM 1847 C C . PRO A 1 230 ? -3.962 0.997 4.568 1.00 98.25 230 PRO A C 1
ATOM 1849 O O . PRO A 1 230 ? -5.129 1.180 4.916 1.00 98.25 230 PRO A O 1
ATOM 1852 N N . LEU A 1 231 ? -3.157 2.012 4.225 1.00 98.25 231 LEU A N 1
ATOM 1853 C CA . LEU A 1 231 ? -3.584 3.413 4.197 1.00 98.25 231 LEU A CA 1
ATOM 1854 C C . LEU A 1 231 ? -4.693 3.627 3.166 1.00 98.25 231 LEU A C 1
ATOM 1856 O O . LEU A 1 231 ? -5.725 4.218 3.483 1.00 98.25 231 LEU A O 1
ATOM 1860 N N . TYR A 1 232 ? -4.501 3.115 1.953 1.00 97.81 232 TYR A N 1
ATOM 1861 C CA . TYR A 1 232 ? -5.456 3.278 0.864 1.00 97.81 232 TYR A CA 1
ATOM 1862 C C . TYR A 1 232 ? -6.792 2.591 1.156 1.00 97.81 232 TYR A C 1
ATOM 1864 O O . TYR A 1 232 ? -7.842 3.197 0.940 1.00 97.81 232 TYR A O 1
ATOM 1872 N N . LEU A 1 233 ? -6.777 1.390 1.743 1.00 97.50 233 LEU A N 1
ATOM 1873 C CA . LEU A 1 233 ? -7.987 0.716 2.215 1.00 97.50 233 LEU A CA 1
ATOM 1874 C C . LEU A 1 233 ? -8.705 1.526 3.298 1.00 97.50 233 LEU A C 1
ATOM 1876 O O . LEU A 1 233 ? -9.919 1.705 3.216 1.00 97.50 233 LEU A O 1
ATOM 1880 N N . SER A 1 234 ? -7.981 2.060 4.287 1.00 97.69 234 SER A N 1
ATOM 1881 C CA . SER A 1 234 ? -8.584 2.910 5.322 1.00 97.69 234 SER A CA 1
ATOM 1882 C C . SER A 1 234 ? -9.230 4.168 4.746 1.00 97.69 234 SER A C 1
ATOM 1884 O O . SER A 1 234 ? -10.340 4.517 5.152 1.00 97.69 234 SER A O 1
ATOM 1886 N N . ILE A 1 235 ? -8.581 4.829 3.782 1.00 97.81 235 ILE A N 1
ATOM 1887 C CA . ILE A 1 235 ? -9.146 5.998 3.095 1.00 97.81 235 ILE A CA 1
ATOM 1888 C C . ILE A 1 235 ? -10.398 5.598 2.304 1.00 97.81 235 ILE A C 1
ATOM 1890 O O . ILE A 1 235 ? -11.423 6.267 2.425 1.00 97.81 235 ILE A O 1
ATOM 1894 N N . GLN A 1 236 ? -10.370 4.486 1.559 1.00 96.25 236 GLN A N 1
ATOM 1895 C CA . GLN A 1 236 ? -11.551 3.984 0.842 1.00 96.25 236 GLN A CA 1
ATOM 1896 C C . GLN A 1 236 ? -12.718 3.704 1.790 1.00 96.25 236 GLN A C 1
ATOM 1898 O O . GLN A 1 236 ? -13.836 4.149 1.532 1.00 96.25 236 GLN A O 1
ATOM 1903 N N . ILE A 1 237 ? -12.470 3.007 2.904 1.00 96.50 237 ILE A N 1
ATOM 1904 C CA . ILE A 1 237 ? -13.490 2.714 3.918 1.00 96.50 237 ILE A CA 1
ATOM 1905 C C . ILE A 1 237 ? -14.065 4.016 4.488 1.00 96.50 237 ILE A C 1
ATOM 1907 O O . ILE A 1 237 ? -15.286 4.142 4.608 1.00 96.50 237 ILE A O 1
ATOM 1911 N N . ALA A 1 238 ? -13.210 4.994 4.803 1.00 97.25 238 ALA A N 1
ATOM 1912 C CA . ALA A 1 238 ? -13.640 6.282 5.330 1.00 97.25 238 ALA A CA 1
ATOM 1913 C C . ALA A 1 238 ? -14.524 7.048 4.340 1.00 97.25 238 ALA A C 1
ATOM 1915 O O . ALA A 1 238 ? -15.618 7.480 4.704 1.00 97.25 238 ALA A O 1
ATOM 1916 N N . VAL A 1 239 ? -14.104 7.153 3.078 1.00 96.75 239 VAL A N 1
ATOM 1917 C CA . VAL A 1 239 ? -14.875 7.831 2.027 1.00 96.75 239 VAL A CA 1
ATOM 1918 C C . VAL A 1 239 ? -16.209 7.138 1.778 1.00 96.75 239 VAL A C 1
ATOM 1920 O O . VAL A 1 239 ? -17.243 7.799 1.720 1.00 96.75 239 VAL A O 1
ATOM 1923 N N . VAL A 1 240 ? -16.222 5.806 1.701 1.00 95.25 240 VAL A N 1
ATOM 1924 C CA . VAL A 1 240 ? -17.456 5.023 1.548 1.00 95.25 240 VAL A CA 1
ATOM 1925 C C . VAL A 1 240 ? -18.422 5.269 2.702 1.00 95.25 240 VAL A C 1
ATOM 1927 O O . VAL A 1 240 ? -19.624 5.409 2.466 1.00 95.25 240 VAL A O 1
ATOM 1930 N N . TYR A 1 241 ? -17.919 5.317 3.938 1.00 95.06 241 TYR A N 1
ATOM 1931 C CA . TYR A 1 241 ? -18.747 5.587 5.107 1.00 95.06 241 TYR A CA 1
ATOM 1932 C C . TYR A 1 241 ? -19.349 6.994 5.050 1.00 95.06 241 TYR A C 1
ATOM 1934 O O . TYR A 1 241 ? -20.549 7.144 5.265 1.00 95.06 241 TYR A O 1
ATOM 1942 N N . ILE A 1 242 ? -18.548 8.007 4.706 1.00 95.31 242 ILE A N 1
ATOM 1943 C CA . ILE A 1 242 ? -19.016 9.395 4.601 1.00 95.31 242 ILE A CA 1
ATOM 1944 C C . ILE A 1 242 ? -20.065 9.546 3.491 1.00 95.31 242 ILE A C 1
ATOM 1946 O O . ILE A 1 242 ? -21.117 10.150 3.712 1.00 95.31 242 ILE A O 1
ATOM 1950 N N . LEU A 1 243 ? -19.824 8.937 2.324 1.00 94.94 243 LEU A N 1
ATOM 1951 C CA . LEU A 1 243 ? -20.792 8.897 1.227 1.00 94.94 243 LEU A CA 1
ATOM 1952 C C . LEU A 1 243 ? -22.102 8.260 1.684 1.00 94.94 243 LEU A C 1
ATOM 1954 O O . LEU A 1 243 ? -23.165 8.849 1.512 1.00 94.94 243 LEU A O 1
ATOM 1958 N N . ALA A 1 244 ? -22.039 7.074 2.293 1.00 93.75 244 ALA A N 1
ATOM 1959 C CA . ALA A 1 244 ? -23.229 6.393 2.786 1.00 93.75 244 ALA A CA 1
ATOM 1960 C C . ALA A 1 244 ? -23.977 7.255 3.812 1.00 93.75 244 ALA A C 1
ATOM 1962 O O . ALA A 1 244 ? -25.179 7.453 3.665 1.00 93.75 244 ALA A O 1
ATOM 1963 N N . PHE A 1 245 ? -23.272 7.821 4.795 1.00 93.00 245 PHE A N 1
ATOM 1964 C CA . PHE A 1 245 ? -23.865 8.681 5.814 1.00 93.00 245 PHE A CA 1
ATOM 1965 C C . PHE A 1 245 ? -24.675 9.816 5.190 1.00 93.00 245 PHE A C 1
ATOM 1967 O O . PHE A 1 245 ? -25.852 9.965 5.503 1.00 93.00 245 PHE A O 1
ATOM 1974 N N . HIS A 1 246 ? -24.085 10.575 4.264 1.00 92.62 246 HIS A N 1
ATOM 1975 C CA . HIS A 1 246 ? -24.768 11.718 3.670 1.00 92.62 246 HIS A CA 1
ATOM 1976 C C . HIS A 1 246 ? -25.869 11.353 2.668 1.00 92.62 246 HIS A C 1
ATOM 1978 O O . HIS A 1 246 ? -26.854 12.083 2.563 1.00 92.62 246 HIS A O 1
ATOM 1984 N N . LEU A 1 247 ? -25.740 10.235 1.949 1.00 91.88 247 LEU A N 1
ATOM 1985 C CA . LEU A 1 247 ? -26.763 9.769 1.005 1.00 91.88 247 LEU A CA 1
ATOM 1986 C C . LEU A 1 247 ? -28.062 9.335 1.699 1.00 91.88 247 LEU A C 1
ATOM 1988 O O . LEU A 1 247 ? -29.131 9.400 1.086 1.00 91.88 247 LEU A O 1
ATOM 1992 N N . PHE A 1 248 ? -27.965 8.907 2.959 1.00 89.25 248 PHE A N 1
ATOM 1993 C CA . PHE A 1 248 ? -29.099 8.496 3.786 1.00 89.25 248 PHE A CA 1
ATOM 1994 C C . PHE A 1 248 ? -29.580 9.588 4.760 1.00 89.25 248 PHE A C 1
ATOM 1996 O O . PHE A 1 248 ? -30.434 9.306 5.594 1.00 89.25 248 PHE A O 1
ATOM 2003 N N . LEU A 1 249 ? -29.083 10.829 4.656 1.00 86.06 249 LEU A N 1
ATOM 2004 C CA . LEU A 1 249 ? -29.654 11.965 5.391 1.00 86.06 249 LEU A CA 1
ATOM 2005 C C . LEU A 1 249 ? -30.967 12.440 4.752 1.00 86.06 249 LEU A C 1
ATOM 2007 O O . LEU A 1 249 ? -31.082 12.522 3.529 1.00 86.06 249 LEU A O 1
ATOM 2011 N N . ASP A 1 250 ? -31.902 12.899 5.586 1.00 79.69 250 ASP A N 1
ATOM 2012 C CA . ASP A 1 250 ? -33.197 13.457 5.154 1.00 79.69 250 ASP A CA 1
ATOM 2013 C C . ASP A 1 250 ? -33.090 14.844 4.480 1.00 79.69 250 ASP A C 1
ATOM 2015 O O . ASP A 1 250 ? -34.074 15.402 3.995 1.00 79.69 250 ASP A O 1
ATOM 2019 N N . LYS A 1 251 ? -31.892 15.443 4.430 1.00 79.31 251 LYS A N 1
ATOM 2020 C CA . LYS A 1 251 ? -31.668 16.777 3.849 1.00 79.31 251 LYS A CA 1
ATOM 2021 C C . LYS A 1 251 ? -31.468 16.709 2.332 1.00 79.31 251 LYS A C 1
ATOM 2023 O O . LYS A 1 251 ? -30.389 16.355 1.859 1.00 79.31 251 LYS A O 1
ATOM 2028 N N . ASN A 1 252 ? -32.465 17.175 1.577 1.00 79.06 252 ASN A N 1
ATOM 2029 C CA . ASN A 1 252 ? -32.506 17.075 0.110 1.00 79.06 252 ASN A CA 1
ATOM 2030 C C . ASN A 1 252 ? -31.297 17.686 -0.628 1.00 79.06 252 ASN A C 1
ATOM 2032 O O . ASN A 1 252 ? -30.753 17.046 -1.523 1.00 79.06 252 ASN A O 1
ATOM 2036 N N . TRP A 1 253 ? -30.825 18.888 -0.271 1.00 86.75 253 TRP A N 1
ATOM 2037 C CA . TRP A 1 253 ? -29.715 19.518 -1.011 1.00 86.75 253 TRP A CA 1
ATOM 2038 C C . TRP A 1 253 ? -28.364 18.830 -0.763 1.00 86.75 253 TRP A C 1
ATOM 2040 O O . TRP A 1 253 ? -27.590 18.643 -1.700 1.00 86.75 253 TRP A O 1
ATOM 2050 N N . GLN A 1 254 ? -28.091 18.420 0.484 1.00 87.12 254 GLN A N 1
ATOM 2051 C CA . GLN A 1 254 ? -26.863 17.697 0.831 1.00 87.12 254 GLN A CA 1
ATOM 2052 C C . GLN A 1 254 ? -26.859 16.344 0.136 1.00 87.12 254 GLN A C 1
ATOM 2054 O O . GLN A 1 254 ? -25.879 15.986 -0.506 1.00 87.12 254 GLN A O 1
ATOM 2059 N N . LYS A 1 255 ? -27.983 15.628 0.198 1.00 90.25 255 LYS A N 1
ATOM 2060 C CA . LYS A 1 255 ? -28.161 14.363 -0.505 1.00 90.25 255 LYS A CA 1
ATOM 2061 C C . LYS A 1 255 ? -27.869 14.501 -2.002 1.00 90.25 255 LYS A C 1
ATOM 2063 O O . LYS A 1 255 ? -27.085 13.713 -2.520 1.00 90.25 255 LYS A O 1
ATOM 2068 N N . ASN A 1 256 ? -28.415 15.522 -2.670 1.00 91.00 256 ASN A N 1
ATOM 2069 C CA . ASN A 1 256 ? -28.156 15.768 -4.094 1.00 91.00 256 ASN A CA 1
ATOM 2070 C C . ASN A 1 256 ? -26.669 16.031 -4.375 1.00 91.00 256 ASN A C 1
ATOM 2072 O O . ASN A 1 256 ? -26.114 15.446 -5.302 1.00 91.00 256 ASN A O 1
ATOM 2076 N N . LEU A 1 257 ? -26.003 16.855 -3.557 1.00 93.38 257 LEU A N 1
ATOM 2077 C CA . LEU A 1 257 ? -24.565 17.109 -3.688 1.00 93.38 257 LEU A CA 1
ATOM 2078 C C . LEU A 1 257 ? -23.760 15.804 -3.605 1.00 93.38 257 LEU A C 1
ATOM 2080 O O . LEU A 1 257 ? -22.933 15.533 -4.469 1.00 93.38 257 LEU A O 1
ATOM 2084 N N . TRP A 1 258 ? -24.041 14.965 -2.608 1.00 93.69 258 TRP A N 1
ATOM 2085 C CA . TRP A 1 258 ? -23.325 13.705 -2.403 1.00 93.69 258 TRP A CA 1
ATOM 2086 C C . TRP A 1 258 ? -23.677 12.623 -3.427 1.00 93.69 258 TRP A C 1
ATOM 2088 O O . TRP A 1 258 ? -22.835 11.778 -3.729 1.00 93.69 258 TRP A O 1
ATOM 2098 N N . GLN A 1 259 ? -24.876 12.661 -4.013 1.00 93.12 259 GLN A N 1
ATOM 2099 C CA . GLN A 1 259 ? -25.213 11.853 -5.188 1.00 93.12 259 GLN A CA 1
ATOM 2100 C C . GLN A 1 259 ? -24.363 12.259 -6.391 1.00 93.12 259 GLN A C 1
ATOM 2102 O O . GLN A 1 259 ? -23.798 11.386 -7.044 1.00 93.12 259 GLN A O 1
ATOM 2107 N N . VAL A 1 260 ? -24.208 13.563 -6.645 1.00 95.00 260 VAL A N 1
ATOM 2108 C CA . VAL A 1 260 ? -23.317 14.067 -7.702 1.00 95.00 260 VAL A CA 1
ATOM 2109 C C . VAL A 1 260 ? -21.868 13.669 -7.419 1.00 95.00 260 VAL A C 1
ATOM 2111 O O . VAL A 1 260 ? -21.192 13.193 -8.325 1.00 95.00 260 VAL A O 1
ATOM 2114 N N . THR A 1 261 ? -21.398 13.773 -6.171 1.00 93.88 261 THR A N 1
ATOM 2115 C CA . THR A 1 261 ? -20.056 13.306 -5.786 1.00 93.88 261 THR A CA 1
ATOM 2116 C C . THR A 1 261 ? -19.880 11.811 -6.042 1.00 93.88 261 THR A C 1
ATOM 2118 O O . THR A 1 261 ? -18.870 11.414 -6.618 1.00 93.88 261 THR A O 1
ATOM 2121 N N . LEU A 1 262 ? -20.855 10.977 -5.662 1.00 94.38 262 LEU A N 1
ATOM 2122 C CA . LEU A 1 262 ? -20.815 9.539 -5.927 1.00 94.38 262 LEU A CA 1
ATOM 2123 C C . LEU A 1 262 ? -20.766 9.257 -7.433 1.00 94.38 262 LEU A C 1
ATOM 2125 O O . LEU A 1 262 ? -19.908 8.499 -7.867 1.00 94.38 262 LEU A O 1
ATOM 2129 N N . VAL A 1 263 ? -21.645 9.872 -8.228 1.00 94.38 263 VAL A N 1
ATOM 2130 C CA . VAL A 1 263 ? -21.664 9.702 -9.692 1.00 94.38 263 VAL A CA 1
ATOM 2131 C C . VAL A 1 263 ? -20.349 10.169 -10.313 1.00 94.38 263 VAL A C 1
ATOM 2133 O O . VAL A 1 263 ? -19.816 9.487 -11.185 1.00 94.38 263 VAL A O 1
ATOM 2136 N N . GLY A 1 264 ? -19.789 11.282 -9.837 1.00 94.25 264 GLY A N 1
ATOM 2137 C CA . GLY A 1 264 ? -18.481 11.776 -10.254 1.00 94.25 264 GLY A CA 1
ATOM 2138 C C . GLY A 1 264 ? -17.377 10.758 -9.979 1.00 94.25 264 GLY A C 1
ATOM 2139 O O . GLY A 1 264 ? -16.672 10.377 -10.907 1.00 94.25 264 GLY A O 1
ATOM 2140 N N . LEU A 1 265 ? -17.270 10.254 -8.744 1.00 94.00 265 LEU A N 1
ATOM 2141 C CA . LEU A 1 265 ? -16.298 9.213 -8.379 1.00 94.00 265 LEU A CA 1
ATOM 2142 C C . LEU A 1 265 ? -16.466 7.949 -9.229 1.00 94.00 265 LEU A C 1
ATOM 2144 O O . LEU A 1 265 ? -15.475 7.419 -9.723 1.00 94.00 265 LEU A O 1
ATOM 2148 N N . LEU A 1 266 ? -17.710 7.503 -9.441 1.00 94.19 266 LEU A N 1
ATOM 2149 C CA . LEU A 1 266 ? -18.013 6.357 -10.297 1.00 94.19 266 LEU A CA 1
ATOM 2150 C C . LEU A 1 266 ? -17.550 6.588 -11.741 1.00 94.19 266 LEU A C 1
ATOM 2152 O O . LEU A 1 266 ? -16.928 5.720 -12.342 1.00 94.19 266 LEU A O 1
ATOM 2156 N N . THR A 1 267 ? -17.816 7.774 -12.283 1.00 94.94 267 THR A N 1
ATOM 2157 C CA . THR A 1 267 ? -17.464 8.124 -13.663 1.00 94.94 267 THR A CA 1
ATOM 2158 C C . THR A 1 267 ? -15.954 8.255 -13.834 1.00 94.94 267 THR A C 1
ATOM 2160 O O . THR A 1 267 ? -15.400 7.689 -14.770 1.00 94.94 267 THR A O 1
ATOM 2163 N N . PHE A 1 268 ? -15.267 8.962 -12.933 1.00 94.56 268 PHE A N 1
ATOM 2164 C CA . PHE A 1 268 ? -13.814 9.124 -13.001 1.00 94.56 268 PHE A CA 1
ATOM 2165 C C . PHE A 1 268 ? -13.075 7.795 -12.817 1.00 94.56 268 PHE A C 1
ATOM 2167 O O . PHE A 1 268 ? -12.126 7.545 -13.559 1.00 94.56 268 PHE A O 1
ATOM 2174 N N . GLY A 1 269 ? -13.537 6.933 -11.903 1.00 95.44 269 GLY A N 1
ATOM 2175 C CA . GLY A 1 269 ? -13.012 5.575 -11.745 1.00 95.44 269 GLY A CA 1
ATOM 2176 C C . GLY A 1 269 ? -13.197 4.743 -13.015 1.00 95.44 269 GLY A C 1
ATOM 2177 O O . GLY A 1 269 ? -12.226 4.246 -13.569 1.00 95.44 269 GLY A O 1
ATOM 2178 N N . LEU A 1 270 ? -14.405 4.719 -13.587 1.00 95.69 270 LEU A N 1
ATOM 2179 C CA . LEU A 1 270 ? -14.659 3.997 -14.840 1.00 95.69 270 LEU A CA 1
ATOM 2180 C C . LEU A 1 270 ? -13.827 4.520 -16.019 1.00 95.69 270 LEU A C 1
ATOM 2182 O O . LEU A 1 270 ? -13.311 3.730 -16.802 1.00 95.69 270 LEU A O 1
ATOM 2186 N N . VAL A 1 271 ? -13.672 5.840 -16.164 1.00 96.31 271 VAL A N 1
ATOM 2187 C CA . VAL A 1 271 ? -12.821 6.420 -17.220 1.00 96.31 271 VAL A CA 1
ATOM 2188 C C . VAL A 1 271 ? -11.356 6.029 -17.013 1.00 96.31 271 VAL A C 1
ATOM 2190 O O . VAL A 1 271 ? -10.661 5.733 -17.986 1.00 96.31 271 VAL A O 1
ATOM 2193 N N . SER A 1 272 ? -10.891 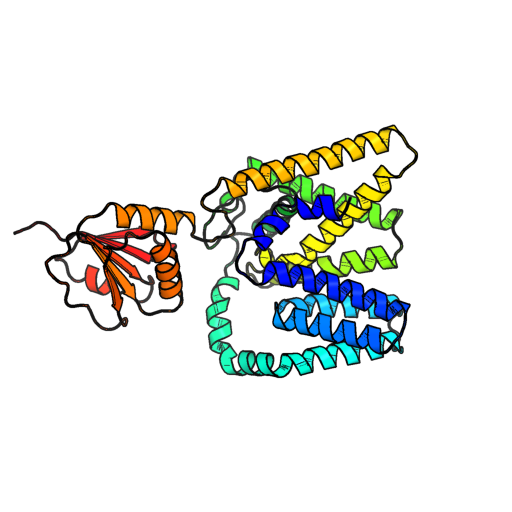6.016 -15.762 1.00 96.00 272 SER A N 1
ATOM 2194 C CA . SER A 1 272 ? -9.563 5.530 -15.387 1.00 96.00 272 SER A CA 1
ATOM 2195 C C . SER A 1 272 ? -9.376 4.067 -15.793 1.00 96.00 272 SER A C 1
ATOM 2197 O O . SER A 1 272 ? -8.402 3.743 -16.468 1.00 96.00 272 SER A O 1
ATOM 2199 N N . ASP A 1 273 ? -10.332 3.205 -15.448 1.00 95.31 273 ASP A N 1
ATOM 2200 C CA . ASP A 1 273 ? -10.279 1.771 -15.734 1.00 95.31 273 ASP A CA 1
ATOM 2201 C C . ASP A 1 273 ? -10.317 1.490 -17.239 1.00 95.31 273 ASP A C 1
ATOM 2203 O O . ASP A 1 273 ? -9.515 0.710 -17.745 1.00 95.31 273 ASP A O 1
ATOM 2207 N N . VAL A 1 274 ? -11.192 2.168 -17.992 1.00 95.88 274 VAL A N 1
ATOM 2208 C CA . VAL A 1 274 ? -11.247 2.043 -19.460 1.00 95.88 274 VAL A CA 1
ATOM 2209 C C . VAL A 1 274 ? -9.907 2.423 -20.087 1.00 95.88 274 VAL A C 1
ATOM 2211 O O . VAL A 1 274 ? -9.429 1.719 -20.974 1.00 95.88 274 VAL A O 1
ATOM 2214 N N . ARG A 1 275 ? -9.270 3.502 -19.615 1.00 95.12 275 ARG A N 1
ATOM 2215 C CA . ARG A 1 275 ? -7.934 3.890 -20.088 1.00 95.12 275 ARG A CA 1
ATOM 2216 C C . ARG A 1 275 ? -6.871 2.863 -19.728 1.00 95.12 275 ARG A C 1
ATOM 2218 O O . ARG A 1 275 ? -6.004 2.606 -20.555 1.00 95.12 275 ARG A O 1
ATOM 2225 N N . PHE A 1 276 ? -6.945 2.280 -18.536 1.00 94.31 276 PHE A N 1
ATOM 2226 C CA . PHE A 1 276 ? -6.054 1.200 -18.126 1.00 94.31 276 PHE A CA 1
ATOM 2227 C C . PHE A 1 276 ? -6.169 -0.006 -19.063 1.00 94.31 276 PHE A C 1
ATOM 2229 O O . PHE A 1 276 ? -5.165 -0.429 -19.627 1.00 94.31 276 PHE A O 1
ATOM 2236 N N . PHE A 1 277 ? -7.385 -0.481 -19.340 1.00 93.31 277 PHE A N 1
ATOM 2237 C CA . PHE A 1 277 ? -7.609 -1.597 -20.266 1.00 93.31 277 PHE A CA 1
ATOM 2238 C C . PHE A 1 277 ? -7.201 -1.307 -21.718 1.00 93.31 277 PHE A C 1
ATOM 2240 O O . PHE A 1 277 ? -6.872 -2.233 -22.453 1.00 93.31 277 PHE A O 1
ATOM 2247 N N . GLN A 1 278 ? -7.245 -0.046 -22.151 1.00 93.94 278 GLN A N 1
ATOM 2248 C CA . GLN A 1 278 ? -6.810 0.365 -23.492 1.00 93.94 278 GLN A CA 1
ATOM 2249 C C . GLN A 1 278 ? -5.295 0.570 -23.603 1.00 93.94 278 GLN A C 1
ATOM 2251 O O . GLN A 1 278 ? -4.785 0.740 -24.709 1.00 93.94 278 GLN A O 1
ATOM 2256 N N . SER A 1 279 ? -4.582 0.613 -22.479 1.00 90.38 279 SER A N 1
ATOM 2257 C CA . SER A 1 279 ? -3.145 0.862 -22.454 1.00 90.38 279 SER A CA 1
ATOM 2258 C C . SER A 1 279 ? -2.348 -0.438 -22.513 1.00 90.38 279 SER A C 1
ATOM 2260 O O . SER A 1 279 ? -2.712 -1.428 -21.888 1.00 90.38 279 SER A O 1
ATOM 2262 N N . GLU A 1 280 ? -1.223 -0.416 -23.224 1.00 88.44 280 GLU A N 1
ATOM 2263 C CA . GLU A 1 280 ? -0.283 -1.544 -23.246 1.00 88.44 280 GLU A CA 1
ATOM 2264 C C . GLU A 1 280 ? 0.534 -1.629 -21.948 1.00 88.44 280 GLU A C 1
ATOM 2266 O O . GLU A 1 280 ? 0.988 -2.702 -21.563 1.00 88.44 280 GLU A O 1
ATOM 2271 N N . THR A 1 281 ? 0.740 -0.490 -21.275 1.00 88.88 281 THR A N 1
ATOM 2272 C CA . THR A 1 281 ? 1.557 -0.382 -20.060 1.00 88.88 281 THR A CA 1
ATOM 2273 C C . THR A 1 281 ? 0.989 0.654 -19.091 1.00 88.88 281 THR A C 1
ATOM 2275 O O . THR A 1 281 ? 0.431 1.680 -19.499 1.00 88.88 281 THR A O 1
ATOM 2278 N N . TRP A 1 282 ? 1.185 0.423 -17.792 1.00 91.25 282 TRP A N 1
ATOM 2279 C CA . TRP A 1 282 ? 0.800 1.348 -16.720 1.00 91.25 282 TRP A CA 1
ATOM 2280 C C . TRP A 1 282 ? 1.975 1.646 -15.789 1.00 91.25 282 TRP A C 1
ATOM 2282 O O . TRP A 1 282 ? 2.819 0.788 -15.556 1.00 91.25 282 TRP A O 1
ATOM 2292 N N . TRP A 1 283 ? 2.026 2.844 -15.208 1.00 87.94 283 TRP A N 1
ATOM 2293 C CA . TRP A 1 283 ? 3.175 3.318 -14.424 1.00 87.94 283 TRP A CA 1
ATOM 2294 C C . TRP A 1 283 ? 3.674 2.408 -13.273 1.00 87.94 283 TRP A C 1
ATOM 2296 O O . TRP A 1 283 ? 4.875 2.434 -13.008 1.00 87.94 283 TRP A O 1
ATOM 2306 N N . PRO A 1 284 ? 2.861 1.575 -12.575 1.00 86.69 284 PRO A N 1
ATOM 2307 C CA . PRO A 1 284 ? 3.383 0.670 -11.552 1.00 86.69 284 PRO A CA 1
ATOM 2308 C C . PRO A 1 284 ? 4.127 -0.537 -12.148 1.00 86.69 284 PRO A C 1
ATOM 2310 O O . PRO A 1 284 ? 4.785 -1.267 -11.400 1.00 86.69 284 PRO A O 1
ATOM 2313 N N . GLN A 1 285 ? 4.017 -0.765 -13.462 1.00 83.75 285 GLN A N 1
ATOM 2314 C CA . GLN A 1 285 ? 4.800 -1.730 -14.237 1.00 83.75 285 GLN A CA 1
ATOM 2315 C C . GLN A 1 285 ? 6.102 -1.059 -14.690 1.00 83.75 285 GLN A C 1
ATOM 2317 O O . GLN A 1 285 ? 6.284 -0.725 -15.859 1.00 83.75 285 GLN A O 1
ATOM 2322 N N . ILE A 1 286 ? 6.983 -0.817 -13.721 1.00 74.06 286 ILE A N 1
ATOM 2323 C CA . ILE A 1 286 ? 8.301 -0.198 -13.911 1.00 74.06 286 ILE A CA 1
ATOM 2324 C C . ILE A 1 286 ? 9.003 -0.749 -15.164 1.00 74.06 286 ILE A C 1
ATOM 2326 O O . ILE A 1 286 ? 9.130 -1.964 -15.311 1.00 74.06 286 ILE A O 1
ATOM 2330 N N . GLY A 1 287 ? 9.473 0.145 -16.040 1.00 75.56 287 GLY A N 1
ATOM 2331 C CA . GLY A 1 287 ? 10.206 -0.214 -17.261 1.00 75.56 287 GLY A CA 1
ATOM 2332 C C . GLY A 1 287 ? 9.344 -0.802 -18.385 1.00 75.56 287 GLY A C 1
ATOM 2333 O O . GLY A 1 287 ? 9.874 -1.155 -19.436 1.00 75.56 287 GLY A O 1
ATOM 2334 N N . GLY A 1 288 ? 8.020 -0.892 -18.214 1.00 81.88 288 GLY A N 1
ATOM 2335 C CA . GLY A 1 288 ? 7.120 -1.514 -19.187 1.00 81.88 288 GLY A CA 1
ATOM 2336 C C . GLY A 1 288 ? 7.198 -0.897 -20.586 1.00 81.88 288 GLY A C 1
ATOM 2337 O O . GLY A 1 288 ? 7.289 -1.636 -21.567 1.00 81.88 288 GLY A O 1
ATOM 2338 N N . LYS A 1 289 ? 7.213 0.442 -20.710 1.00 84.94 289 LYS A N 1
ATOM 2339 C CA . LYS A 1 289 ? 7.291 1.093 -22.034 1.00 84.94 289 LYS A CA 1
ATOM 2340 C C . LYS A 1 289 ? 8.628 0.825 -22.709 1.00 84.94 289 LYS A C 1
ATOM 2342 O O . LYS A 1 289 ? 8.660 0.573 -23.912 1.00 84.94 289 LYS A O 1
ATOM 2347 N N . ASN A 1 290 ? 9.717 0.856 -21.940 1.00 85.69 290 ASN A N 1
ATOM 2348 C CA . ASN A 1 290 ? 11.054 0.569 -22.448 1.00 85.69 290 ASN A CA 1
ATOM 2349 C C . ASN A 1 290 ? 11.149 -0.880 -22.931 1.00 85.69 290 ASN A C 1
ATOM 2351 O O . ASN A 1 290 ? 11.591 -1.106 -24.052 1.00 85.69 290 ASN A O 1
ATOM 2355 N N . LEU A 1 291 ? 10.654 -1.847 -22.153 1.00 87.44 291 LEU A N 1
ATOM 2356 C CA . LEU A 1 291 ? 10.622 -3.261 -22.540 1.00 87.44 291 LEU A CA 1
ATOM 2357 C C . LEU A 1 291 ? 9.787 -3.499 -23.802 1.00 87.44 291 LEU A C 1
ATOM 2359 O O . LEU A 1 291 ? 10.203 -4.240 -24.696 1.00 87.44 291 LEU A O 1
ATOM 2363 N N . LEU A 1 292 ? 8.636 -2.838 -23.923 1.00 89.12 292 LEU A N 1
ATOM 2364 C CA . LEU A 1 292 ? 7.828 -2.925 -25.132 1.00 89.12 292 LEU A CA 1
ATOM 2365 C C . LEU A 1 292 ? 8.575 -2.347 -26.343 1.00 89.12 292 LEU A C 1
ATOM 2367 O O . LEU A 1 292 ? 8.673 -3.006 -27.379 1.00 89.12 292 LEU A O 1
ATOM 2371 N N . ALA A 1 293 ? 9.176 -1.167 -26.199 1.00 88.88 293 ALA A N 1
ATOM 2372 C CA . ALA A 1 293 ? 9.953 -0.536 -27.261 1.00 88.88 293 ALA A CA 1
ATOM 2373 C C . ALA A 1 293 ? 11.204 -1.353 -27.649 1.00 88.88 293 ALA A C 1
ATOM 2375 O O . ALA A 1 293 ? 11.545 -1.436 -28.833 1.00 88.88 293 ALA A O 1
ATOM 2376 N N . MET A 1 294 ? 11.856 -2.016 -26.685 1.00 89.44 294 MET A N 1
ATOM 2377 C CA . MET A 1 294 ? 12.919 -2.992 -26.945 1.00 89.44 294 MET A CA 1
ATOM 2378 C C . MET A 1 294 ? 12.395 -4.143 -27.793 1.00 89.44 294 MET A C 1
ATOM 2380 O O . MET A 1 294 ? 12.974 -4.419 -28.839 1.00 89.44 294 MET A O 1
ATOM 2384 N N . SER A 1 295 ? 11.288 -4.779 -27.396 1.00 90.50 295 SER A N 1
ATOM 2385 C CA . SER A 1 295 ? 10.728 -5.915 -28.140 1.00 90.50 295 SER A CA 1
ATOM 2386 C C . SER A 1 295 ? 10.384 -5.548 -29.588 1.00 90.50 295 SER A C 1
ATOM 2388 O O . SER A 1 295 ? 10.769 -6.265 -30.508 1.00 90.50 295 SER A O 1
ATOM 2390 N N . GLN A 1 296 ? 9.781 -4.376 -29.814 1.00 90.69 296 GLN A N 1
ATOM 2391 C CA . GLN A 1 296 ? 9.465 -3.871 -31.153 1.00 90.69 296 GLN A CA 1
ATOM 2392 C C . GLN A 1 296 ? 10.728 -3.646 -31.994 1.00 90.69 296 GLN A C 1
ATOM 2394 O O . GLN A 1 296 ? 10.771 -4.029 -33.163 1.00 90.69 296 GLN A O 1
ATOM 2399 N N . ARG A 1 297 ? 11.776 -3.059 -31.404 1.00 89.06 297 ARG A N 1
ATOM 2400 C CA . ARG A 1 297 ? 13.059 -2.835 -32.085 1.00 89.06 297 ARG A CA 1
ATOM 2401 C C . ARG A 1 297 ? 13.759 -4.146 -32.435 1.00 89.06 297 ARG A C 1
ATOM 2403 O O . ARG A 1 297 ? 14.322 -4.260 -33.526 1.00 89.06 297 ARG A O 1
ATOM 2410 N N . ILE A 1 298 ? 13.735 -5.115 -31.521 1.00 89.31 298 ILE A N 1
ATOM 2411 C CA . ILE A 1 298 ? 14.300 -6.438 -31.772 1.00 89.31 298 ILE A CA 1
ATOM 2412 C C . ILE A 1 298 ? 13.503 -7.076 -32.917 1.00 89.31 298 ILE A C 1
ATOM 2414 O O . ILE A 1 298 ? 14.097 -7.372 -33.939 1.00 89.31 298 ILE A O 1
ATOM 2418 N N . ASN A 1 299 ? 12.173 -7.159 -32.857 1.00 90.56 299 ASN A N 1
ATOM 2419 C CA . ASN A 1 299 ? 11.364 -7.797 -33.910 1.00 90.56 299 ASN A CA 1
ATOM 2420 C C . ASN A 1 299 ? 11.538 -7.194 -35.320 1.00 90.56 299 ASN A C 1
ATOM 2422 O O . ASN A 1 299 ? 11.352 -7.893 -36.310 1.00 90.56 299 ASN A O 1
ATOM 2426 N N . GLN A 1 300 ? 11.903 -5.914 -35.436 1.00 87.31 300 GLN A N 1
ATOM 2427 C CA . GLN A 1 300 ? 12.144 -5.252 -36.727 1.00 87.31 300 GLN A CA 1
ATOM 2428 C C . GLN A 1 300 ? 13.507 -5.576 -37.360 1.00 87.31 300 GLN A C 1
ATOM 2430 O O . GLN A 1 300 ? 13.742 -5.237 -38.522 1.00 87.31 300 GLN A O 1
ATOM 2435 N N . SER A 1 301 ? 14.428 -6.181 -36.611 1.00 82.50 301 SER A N 1
ATOM 2436 C CA . SER A 1 301 ? 15.782 -6.458 -37.090 1.00 82.50 301 SER A CA 1
ATOM 2437 C C . SER A 1 301 ? 15.861 -7.835 -37.778 1.00 82.50 301 SER A C 1
ATOM 2439 O O . SER A 1 301 ? 15.079 -8.742 -37.511 1.00 82.50 301 SER A O 1
ATOM 2441 N N . ASN A 1 302 ? 16.812 -8.019 -38.698 1.00 78.06 302 ASN A N 1
ATOM 2442 C CA . ASN A 1 302 ? 16.973 -9.279 -39.438 1.00 78.06 302 ASN A CA 1
ATOM 2443 C C . ASN A 1 302 ? 18.199 -10.050 -38.938 1.00 78.06 302 ASN A C 1
ATOM 2445 O O . ASN A 1 302 ? 19.263 -9.456 -38.778 1.00 78.06 302 ASN A O 1
ATOM 2449 N N . ASN A 1 303 ? 18.077 -11.374 -38.779 1.00 76.44 303 ASN A N 1
ATOM 2450 C CA . ASN A 1 303 ? 19.138 -12.267 -38.283 1.00 76.44 303 ASN A CA 1
ATOM 2451 C C . ASN A 1 303 ? 19.761 -11.768 -36.970 1.00 76.44 303 ASN A C 1
ATOM 2453 O O . ASN A 1 303 ? 20.906 -11.304 -36.944 1.00 76.44 303 ASN A O 1
ATOM 2457 N N . ILE A 1 304 ? 18.988 -11.879 -35.888 1.00 83.06 304 ILE A N 1
ATOM 2458 C CA . ILE A 1 304 ? 19.320 -11.329 -34.572 1.00 83.06 304 ILE A CA 1
ATOM 2459 C C . ILE A 1 304 ? 19.734 -12.425 -33.601 1.00 83.06 304 ILE A C 1
ATOM 2461 O O . ILE A 1 304 ? 19.136 -13.503 -33.567 1.00 83.06 304 ILE A O 1
ATOM 2465 N N . LEU A 1 305 ? 20.698 -12.082 -32.753 1.00 82.88 305 LEU A N 1
ATOM 2466 C CA . LEU A 1 305 ? 20.993 -12.788 -31.516 1.00 82.88 305 LEU A CA 1
ATOM 2467 C C . LEU A 1 305 ? 20.732 -11.844 -30.335 1.00 82.88 305 LEU A C 1
ATOM 2469 O O . LEU A 1 305 ? 21.311 -10.758 -30.282 1.00 82.88 305 LEU A O 1
ATOM 2473 N N . LEU A 1 306 ? 19.856 -12.240 -29.409 1.00 85.06 306 LEU A N 1
ATOM 2474 C CA . LEU A 1 306 ? 19.671 -11.536 -28.139 1.00 85.06 306 LEU A CA 1
ATOM 2475 C C . LEU A 1 306 ? 20.500 -12.240 -27.069 1.00 85.06 306 LEU A C 1
ATOM 2477 O O . LEU A 1 306 ? 20.283 -13.416 -26.769 1.00 85.06 306 LEU A O 1
ATOM 2481 N N . ILE A 1 307 ? 21.455 -11.507 -26.516 1.00 82.19 307 ILE A N 1
ATOM 2482 C CA . ILE A 1 307 ? 22.385 -11.984 -25.506 1.00 82.19 307 ILE A CA 1
ATOM 2483 C C . ILE A 1 307 ? 21.982 -11.420 -24.149 1.00 82.19 307 ILE A C 1
ATOM 2485 O O . ILE A 1 307 ? 21.696 -10.232 -24.016 1.00 82.19 307 ILE A O 1
ATOM 2489 N N . SER A 1 308 ? 21.987 -12.271 -23.130 1.00 83.00 308 SER A N 1
ATOM 2490 C CA . SER A 1 308 ? 21.701 -11.864 -21.758 1.00 83.00 308 SER A CA 1
ATOM 2491 C C . SER A 1 308 ? 22.720 -12.444 -20.793 1.00 83.00 308 SER A C 1
ATOM 2493 O O . SER A 1 308 ? 23.051 -13.634 -20.868 1.00 83.00 308 SER A O 1
ATOM 2495 N N . SER A 1 309 ? 23.217 -11.605 -19.887 1.00 76.88 309 SER A N 1
ATOM 2496 C CA . SER A 1 309 ? 24.080 -12.063 -18.804 1.00 76.88 309 SER A CA 1
ATOM 2497 C C . SER A 1 309 ? 23.267 -12.798 -17.737 1.00 76.88 309 SER A C 1
ATOM 2499 O O . SER A 1 309 ? 22.102 -12.488 -17.472 1.00 76.88 309 SER A O 1
ATOM 2501 N N . LYS A 1 310 ? 23.860 -13.840 -17.148 1.00 74.00 310 LYS A N 1
ATOM 2502 C CA . LYS A 1 310 ? 23.179 -14.715 -16.191 1.00 74.00 310 LYS A CA 1
ATOM 2503 C C . LYS A 1 310 ? 23.094 -14.048 -14.813 1.00 74.00 310 LYS A C 1
ATOM 2505 O O . LYS A 1 310 ? 23.879 -14.359 -13.921 1.00 74.00 310 LYS A O 1
ATOM 2510 N N . ASN A 1 311 ? 22.107 -13.175 -14.634 1.00 75.88 311 ASN A N 1
ATOM 2511 C CA . ASN A 1 311 ? 21.660 -12.687 -13.330 1.00 75.88 311 ASN A CA 1
ATOM 2512 C C . ASN A 1 311 ? 20.116 -12.730 -13.233 1.00 75.88 311 ASN A C 1
ATOM 2514 O O . ASN A 1 311 ? 19.421 -12.834 -14.247 1.00 75.88 311 ASN A O 1
ATOM 2518 N N . ASP A 1 312 ? 19.576 -12.692 -12.011 1.00 74.44 312 ASP A N 1
ATOM 2519 C CA . ASP A 1 312 ? 18.132 -12.861 -11.776 1.00 74.44 312 ASP A CA 1
ATOM 2520 C C . ASP A 1 312 ? 17.293 -11.724 -12.389 1.00 74.44 312 ASP A C 1
ATOM 2522 O O . ASP A 1 312 ? 16.181 -11.956 -12.868 1.00 74.44 312 ASP A O 1
ATOM 2526 N N . TYR A 1 313 ? 17.833 -10.501 -12.416 1.00 76.62 313 TYR A N 1
ATOM 2527 C CA . TYR A 1 313 ? 17.172 -9.333 -13.003 1.00 76.62 313 TYR A CA 1
ATOM 2528 C C . TYR A 1 313 ? 17.004 -9.482 -14.523 1.00 76.62 313 TYR A C 1
ATOM 2530 O O . TYR A 1 313 ? 15.892 -9.383 -15.045 1.00 76.62 313 TYR A O 1
ATOM 2538 N N . ASN A 1 314 ? 18.086 -9.815 -15.225 1.00 79.00 314 ASN A N 1
ATOM 2539 C CA . ASN A 1 314 ? 18.114 -9.997 -16.671 1.00 79.00 314 ASN A CA 1
ATOM 2540 C C . ASN A 1 314 ? 17.296 -11.210 -17.101 1.00 79.00 314 ASN A C 1
ATOM 2542 O O . ASN A 1 314 ? 16.625 -11.153 -18.129 1.00 79.00 314 ASN A O 1
ATOM 2546 N N . LEU A 1 315 ? 17.268 -12.279 -16.298 1.00 81.00 315 LEU A N 1
ATOM 2547 C CA . LEU A 1 315 ? 16.353 -13.392 -16.539 1.00 81.00 315 LEU A CA 1
ATOM 254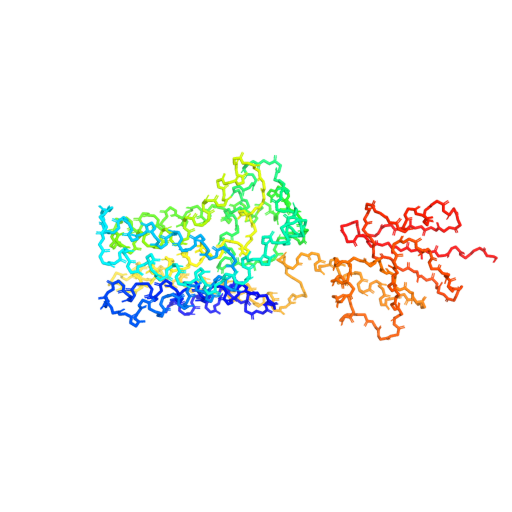8 C C . LEU A 1 315 ? 14.893 -12.913 -16.538 1.00 81.00 315 LEU A C 1
ATOM 2550 O O . LEU A 1 315 ? 14.138 -13.270 -17.441 1.00 81.00 315 LEU A O 1
ATOM 2554 N N . GLY A 1 316 ? 14.507 -12.067 -15.577 1.00 81.88 316 GLY A N 1
ATOM 2555 C CA . GLY A 1 316 ? 13.182 -11.444 -15.537 1.00 81.88 316 GLY A CA 1
ATOM 2556 C C . GLY A 1 316 ? 12.889 -10.577 -16.767 1.00 81.88 316 GLY A C 1
ATOM 2557 O O . GLY A 1 316 ? 11.813 -10.693 -17.359 1.00 81.88 316 GLY A O 1
ATOM 2558 N N . VAL A 1 317 ? 13.857 -9.764 -17.201 1.00 83.94 317 VAL A N 1
ATOM 2559 C CA . VAL A 1 317 ? 13.754 -8.947 -18.423 1.00 83.94 317 VAL A CA 1
ATOM 2560 C C . VAL A 1 317 ? 13.557 -9.824 -19.661 1.00 83.94 317 VAL A C 1
ATOM 2562 O O . VAL A 1 317 ? 12.624 -9.596 -20.425 1.00 83.94 317 VAL A O 1
ATOM 2565 N N . ILE A 1 318 ? 14.370 -10.867 -19.843 1.00 85.62 3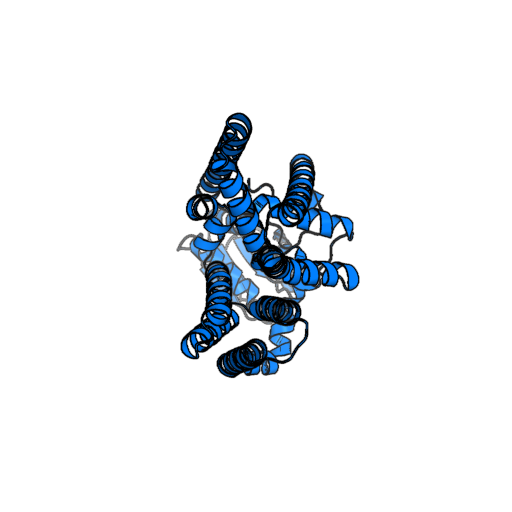18 ILE A N 1
ATOM 2566 C CA . ILE A 1 318 ? 14.281 -11.771 -20.999 1.00 85.62 318 ILE A CA 1
ATOM 2567 C C . ILE A 1 318 ? 12.976 -12.561 -21.006 1.00 85.62 318 ILE A C 1
ATOM 2569 O O . ILE A 1 318 ? 12.359 -12.685 -22.061 1.00 85.62 318 ILE A O 1
ATOM 2573 N N . LEU A 1 319 ? 12.528 -13.066 -19.853 1.00 86.62 319 LEU A N 1
ATOM 2574 C CA . LEU A 1 319 ? 11.229 -13.735 -19.739 1.00 86.62 319 LEU A CA 1
ATOM 2575 C C . LEU A 1 319 ? 10.074 -12.787 -20.070 1.00 86.62 319 LEU A C 1
ATOM 2577 O O . LEU A 1 319 ? 9.081 -13.211 -20.650 1.00 86.62 319 LEU A O 1
ATOM 2581 N N . THR A 1 320 ? 10.198 -11.506 -19.729 1.00 86.31 320 THR A N 1
ATOM 2582 C CA . THR A 1 320 ? 9.186 -10.507 -20.089 1.00 86.31 320 THR A CA 1
ATOM 2583 C C . THR A 1 320 ? 9.214 -10.222 -21.590 1.00 86.31 320 THR A C 1
ATOM 2585 O O . THR A 1 320 ? 8.173 -10.248 -22.241 1.00 86.31 320 THR A O 1
ATOM 2588 N N . LEU A 1 321 ? 10.404 -10.018 -22.164 1.00 88.19 321 LEU A N 1
ATOM 2589 C CA . LEU A 1 321 ? 10.574 -9.781 -23.598 1.00 88.19 321 LEU A CA 1
ATOM 2590 C C . LEU A 1 321 ? 10.086 -10.967 -24.433 1.00 88.19 321 LEU A C 1
ATOM 2592 O O . LEU A 1 321 ? 9.421 -10.748 -25.439 1.00 88.19 321 LEU A O 1
ATOM 2596 N N . SER A 1 322 ? 10.356 -12.209 -24.018 1.00 88.69 322 SER A N 1
ATOM 2597 C CA . SER A 1 322 ? 10.035 -13.415 -24.795 1.00 88.69 322 SER A CA 1
ATOM 2598 C C . SER A 1 322 ? 8.549 -13.577 -25.124 1.00 88.69 322 SER A C 1
ATOM 2600 O O . SER A 1 322 ? 8.229 -14.246 -26.101 1.00 88.69 322 SER A O 1
ATOM 2602 N N . HIS A 1 323 ? 7.651 -12.937 -24.370 1.00 88.56 323 HIS A N 1
ATOM 2603 C CA . HIS A 1 323 ? 6.216 -12.919 -24.667 1.00 88.56 323 HIS A CA 1
ATOM 2604 C C . HIS A 1 323 ? 5.866 -12.067 -25.896 1.00 88.56 323 HIS A C 1
ATOM 2606 O O . HIS A 1 323 ? 4.852 -12.321 -26.539 1.00 88.56 323 HIS A O 1
ATOM 2612 N N . ASN A 1 324 ? 6.701 -11.078 -26.219 1.00 90.12 324 ASN A N 1
ATOM 2613 C CA . ASN A 1 324 ? 6.505 -10.141 -27.326 1.00 90.12 324 ASN A CA 1
ATOM 2614 C C . ASN A 1 324 ? 7.514 -10.347 -28.468 1.00 90.12 324 ASN A C 1
ATOM 2616 O O . ASN A 1 324 ? 7.409 -9.673 -29.490 1.00 90.12 324 ASN A O 1
ATOM 2620 N N . LEU A 1 325 ? 8.508 -11.225 -28.303 1.00 91.25 325 LEU A N 1
ATOM 2621 C CA . LEU A 1 325 ? 9.517 -11.521 -29.321 1.00 91.25 325 LEU A CA 1
ATOM 2622 C C . LEU A 1 325 ? 8.987 -12.503 -30.378 1.00 91.25 325 LEU A C 1
ATOM 2624 O O . LEU A 1 325 ? 8.273 -13.451 -30.060 1.00 91.25 325 LEU A O 1
ATOM 2628 N N . GLU A 1 326 ? 9.390 -12.307 -31.635 1.00 89.88 326 GLU A N 1
ATOM 2629 C CA . GLU A 1 326 ? 9.088 -13.241 -32.725 1.00 89.88 326 GLU A CA 1
ATOM 2630 C C . GLU A 1 326 ? 9.730 -14.633 -32.495 1.00 89.88 326 GLU A C 1
ATOM 2632 O O . GLU A 1 326 ? 10.873 -14.724 -32.028 1.00 89.88 326 GLU A O 1
ATOM 2637 N N . PRO A 1 327 ? 9.068 -15.748 -32.876 1.00 85.56 327 PRO A N 1
ATOM 2638 C CA . PRO A 1 327 ? 9.546 -17.111 -32.595 1.00 85.56 327 PRO A CA 1
ATOM 2639 C C . PRO A 1 327 ? 10.897 -17.483 -33.227 1.00 85.56 327 PRO A C 1
ATOM 2641 O O . PRO A 1 327 ? 11.524 -18.469 -32.838 1.00 85.56 327 PRO A O 1
ATOM 2644 N N . ASN A 1 328 ? 11.335 -16.740 -34.243 1.00 84.62 328 ASN A N 1
ATOM 2645 C CA . ASN A 1 328 ? 12.595 -16.964 -34.953 1.00 84.62 328 ASN A CA 1
ATOM 2646 C C . ASN A 1 328 ? 13.809 -16.322 -34.255 1.00 84.62 328 ASN A C 1
ATOM 2648 O O . ASN A 1 328 ? 14.946 -16.563 -34.676 1.00 84.62 328 ASN A O 1
ATOM 2652 N N . ILE A 1 329 ? 13.591 -15.523 -33.208 1.00 86.94 329 ILE A N 1
ATOM 2653 C CA . ILE A 1 329 ? 14.649 -14.808 -32.497 1.00 86.94 329 ILE A CA 1
ATOM 2654 C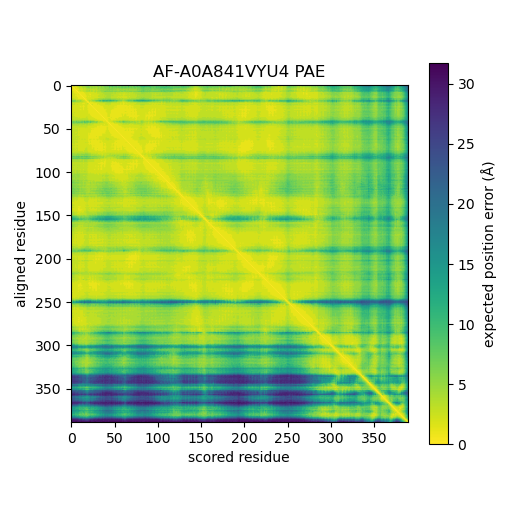 C . ILE A 1 329 ? 15.424 -15.787 -31.616 1.00 86.94 329 ILE A C 1
ATOM 2656 O O . ILE A 1 329 ? 14.867 -16.525 -30.803 1.00 86.94 329 ILE A O 1
ATOM 2660 N N . ARG A 1 330 ? 16.749 -15.809 -31.787 1.00 85.50 330 ARG A N 1
ATOM 2661 C CA . ARG A 1 330 ? 17.637 -16.686 -31.021 1.00 85.50 330 ARG A CA 1
ATOM 2662 C C . ARG A 1 330 ? 18.053 -15.993 -29.727 1.00 85.50 330 ARG A C 1
ATOM 2664 O O . ARG A 1 330 ? 18.587 -14.885 -29.756 1.00 85.50 330 ARG A O 1
ATOM 2671 N N . LEU A 1 331 ? 17.829 -16.676 -28.608 1.00 86.06 331 LEU A N 1
ATOM 2672 C CA . LEU A 1 331 ? 18.230 -16.241 -27.273 1.00 86.06 331 LEU A CA 1
ATOM 2673 C C . LEU A 1 331 ? 19.494 -16.990 -26.847 1.00 86.06 331 LEU A C 1
ATOM 2675 O O . LEU A 1 331 ? 19.548 -18.217 -26.951 1.00 86.06 331 LEU A O 1
ATOM 2679 N N . LEU A 1 332 ? 20.490 -16.264 -26.342 1.00 82.81 332 LEU A N 1
ATOM 2680 C CA . LEU A 1 332 ? 21.706 -16.836 -25.772 1.00 82.81 332 LEU A CA 1
ATOM 2681 C C . LEU A 1 332 ? 21.965 -16.246 -24.385 1.00 82.81 332 LEU A C 1
ATOM 2683 O O . LEU A 1 332 ? 22.245 -15.059 -24.236 1.00 82.81 332 LEU A O 1
ATOM 2687 N N . THR A 1 333 ? 21.903 -17.094 -23.363 1.00 79.06 333 THR A N 1
ATOM 2688 C CA . THR A 1 333 ? 22.263 -16.717 -21.993 1.00 79.06 333 THR A CA 1
ATOM 2689 C C . THR A 1 333 ? 23.712 -17.096 -21.720 1.00 79.06 333 THR A C 1
ATOM 2691 O O . THR A 1 333 ? 24.116 -18.226 -21.992 1.00 79.06 333 THR A O 1
ATOM 2694 N N . ILE A 1 334 ? 24.490 -16.166 -21.169 1.00 75.38 334 ILE A N 1
ATOM 2695 C CA . ILE A 1 334 ? 25.940 -16.311 -21.002 1.00 75.38 334 ILE A CA 1
ATOM 2696 C C . ILE A 1 334 ? 26.316 -16.112 -19.534 1.00 75.38 334 ILE A C 1
ATOM 2698 O O . ILE A 1 334 ? 25.751 -15.266 -18.845 1.00 75.38 334 ILE A O 1
ATOM 2702 N N . GLN A 1 335 ? 27.275 -16.897 -19.039 1.00 69.62 335 GLN A N 1
ATOM 2703 C CA . GLN A 1 335 ? 27.943 -16.597 -17.770 1.00 69.62 335 GLN A CA 1
ATOM 2704 C C . GLN A 1 335 ? 28.922 -15.434 -17.964 1.00 69.62 335 GLN A C 1
ATOM 2706 O O . GLN A 1 335 ? 29.727 -15.473 -18.889 1.00 69.62 335 GLN A O 1
ATOM 2711 N N . ASN A 1 336 ? 28.870 -14.440 -17.072 1.00 62.25 336 ASN A N 1
ATOM 2712 C CA . ASN A 1 336 ? 29.525 -13.120 -17.169 1.00 62.25 336 ASN A CA 1
ATOM 2713 C C . ASN A 1 336 ? 31.035 -13.129 -17.524 1.00 62.25 336 ASN A C 1
ATOM 2715 O O . ASN A 1 336 ? 31.591 -12.110 -17.937 1.00 62.25 336 ASN A O 1
ATOM 2719 N N . ASP A 1 337 ? 31.703 -14.277 -17.415 1.00 59.03 337 ASP A N 1
ATOM 2720 C CA . ASP A 1 337 ? 33.152 -14.408 -17.553 1.00 59.03 337 ASP A CA 1
ATOM 2721 C C . ASP A 1 337 ? 33.631 -14.856 -18.945 1.00 59.03 337 ASP A C 1
ATOM 2723 O O . ASP A 1 337 ? 34.834 -14.817 -19.200 1.00 59.03 337 ASP A O 1
ATOM 2727 N N . GLN A 1 338 ? 32.738 -15.243 -19.868 1.00 59.03 338 GLN A N 1
ATOM 2728 C CA . GLN A 1 338 ? 33.128 -15.730 -21.200 1.00 59.03 338 GLN A CA 1
ATOM 2729 C C . GLN A 1 338 ? 32.464 -14.939 -22.330 1.00 59.03 338 GLN A C 1
ATOM 2731 O O . GLN A 1 338 ? 31.242 -14.889 -22.435 1.00 59.03 338 GLN A O 1
ATOM 2736 N N . LEU A 1 339 ? 33.277 -14.358 -23.221 1.00 59.91 339 LEU A N 1
ATOM 2737 C CA . LEU A 1 339 ? 32.785 -13.815 -24.487 1.00 59.91 339 LEU A CA 1
ATOM 2738 C C . LEU A 1 339 ? 32.292 -14.978 -25.363 1.00 59.91 339 LEU A C 1
ATOM 2740 O O . LEU A 1 339 ? 33.050 -15.926 -25.588 1.00 59.91 339 LEU A O 1
ATOM 2744 N N . PRO A 1 340 ? 31.044 -14.944 -25.859 1.00 64.00 340 PRO A N 1
ATOM 2745 C CA . PRO A 1 340 ? 30.567 -15.974 -26.768 1.00 64.00 340 PRO A CA 1
ATOM 2746 C C . PRO A 1 340 ? 31.373 -15.922 -28.065 1.00 64.00 340 PRO A C 1
ATOM 2748 O O . PRO A 1 340 ? 31.710 -14.845 -28.559 1.00 64.00 340 PRO A O 1
ATOM 2751 N N . ILE A 1 341 ? 31.625 -17.084 -28.672 1.00 60.12 341 ILE A N 1
ATOM 2752 C CA . ILE A 1 341 ? 32.091 -17.129 -30.059 1.00 60.12 341 ILE A CA 1
ATOM 2753 C C . ILE A 1 341 ? 30.929 -16.635 -30.925 1.00 60.12 341 ILE A C 1
ATOM 2755 O O . ILE A 1 341 ? 29.949 -17.344 -31.154 1.00 60.12 341 ILE A O 1
ATOM 2759 N N . MET A 1 342 ? 31.018 -15.380 -31.354 1.00 63.97 342 MET A N 1
ATOM 2760 C CA . MET A 1 342 ? 29.985 -14.722 -32.143 1.00 63.97 342 MET A CA 1
ATOM 2761 C C . MET A 1 342 ? 29.952 -15.337 -33.541 1.00 63.97 342 MET A C 1
ATOM 2763 O O . MET A 1 342 ? 30.859 -15.107 -34.342 1.00 63.97 342 MET A O 1
ATOM 2767 N N . ALA A 1 343 ? 28.903 -16.100 -33.860 1.00 59.56 343 ALA A N 1
ATOM 2768 C CA . ALA A 1 343 ? 28.699 -16.563 -35.229 1.00 59.56 343 ALA A CA 1
ATOM 2769 C C . ALA A 1 343 ? 28.643 -15.349 -36.177 1.00 59.56 343 ALA A C 1
ATOM 2771 O O . ALA A 1 343 ? 28.003 -14.326 -35.885 1.00 59.56 343 ALA A O 1
ATOM 2772 N N . GLN A 1 344 ? 29.350 -15.432 -37.306 1.00 61.34 344 GLN A N 1
ATOM 2773 C CA . GLN A 1 344 ? 29.455 -14.322 -38.257 1.00 61.34 344 GLN A CA 1
ATOM 2774 C C . GLN A 1 344 ? 28.102 -13.975 -38.902 1.00 61.34 344 GLN A C 1
ATOM 2776 O O . GLN A 1 344 ? 27.907 -12.833 -39.305 1.00 61.34 344 GLN A O 1
ATOM 2781 N N . ASP A 1 345 ? 27.144 -14.902 -38.859 1.00 68.31 345 ASP A N 1
ATOM 2782 C CA . ASP A 1 345 ? 25.866 -14.861 -39.580 1.00 68.31 345 ASP A CA 1
ATOM 2783 C C . ASP A 1 345 ? 24.838 -13.848 -39.037 1.00 68.31 345 ASP A C 1
ATOM 2785 O O . ASP A 1 345 ? 23.887 -13.485 -39.738 1.00 68.31 345 ASP A O 1
ATOM 2789 N N . TYR A 1 346 ? 25.014 -13.372 -37.799 1.00 71.06 346 TYR A N 1
ATOM 2790 C CA . TYR A 1 346 ? 24.125 -12.375 -37.190 1.00 71.06 346 TYR A CA 1
ATOM 2791 C C . TYR A 1 346 ? 24.523 -10.953 -37.594 1.00 71.06 346 TYR A C 1
ATOM 2793 O O . TYR A 1 346 ? 25.686 -10.571 -37.421 1.00 71.06 346 TYR A O 1
ATOM 2801 N N . LYS A 1 347 ? 23.555 -10.173 -38.100 1.00 69.31 347 LYS A N 1
ATOM 2802 C CA . LYS A 1 347 ? 23.757 -8.785 -38.561 1.00 69.31 347 LYS A CA 1
ATOM 2803 C C . LYS A 1 347 ? 23.645 -7.763 -37.432 1.00 69.31 347 LYS A C 1
ATOM 2805 O O . LYS A 1 347 ? 24.410 -6.805 -37.413 1.00 69.31 347 LYS A O 1
ATOM 2810 N N . SER A 1 348 ? 22.726 -7.996 -36.499 1.00 72.31 348 SER A N 1
ATOM 2811 C CA . SER A 1 348 ? 22.494 -7.141 -35.333 1.00 72.31 348 SER A CA 1
ATOM 2812 C C . SER A 1 348 ? 22.467 -8.004 -34.083 1.00 72.31 348 SER A C 1
ATOM 2814 O O . SER A 1 348 ? 21.831 -9.060 -34.066 1.00 72.31 348 SER A O 1
ATOM 2816 N N . ILE A 1 349 ? 23.177 -7.573 -33.045 1.00 77.25 349 ILE A N 1
ATOM 2817 C CA . ILE A 1 349 ? 23.243 -8.299 -31.778 1.00 77.25 349 ILE A CA 1
ATOM 2818 C C . ILE A 1 349 ? 22.803 -7.349 -30.677 1.00 77.25 349 ILE A C 1
ATOM 2820 O O . ILE A 1 349 ? 23.323 -6.242 -30.571 1.00 77.25 349 ILE A O 1
ATOM 2824 N N . PHE A 1 350 ? 21.828 -7.771 -29.882 1.00 81.62 350 PHE A N 1
ATOM 2825 C CA . PHE A 1 350 ? 21.356 -6.991 -28.745 1.00 81.62 350 PHE A CA 1
ATOM 2826 C C . PHE A 1 350 ? 21.839 -7.624 -27.449 1.00 81.62 350 PHE A C 1
ATOM 2828 O O . PHE A 1 350 ? 21.880 -8.850 -27.340 1.00 81.62 350 PHE A O 1
ATOM 2835 N N . PHE A 1 351 ? 22.172 -6.790 -26.471 1.00 77.75 351 PHE A N 1
ATOM 2836 C CA . PHE A 1 351 ? 22.591 -7.228 -25.146 1.00 77.75 351 PHE A CA 1
ATOM 2837 C C . PHE A 1 351 ? 21.667 -6.648 -24.091 1.00 77.75 351 PHE A C 1
ATOM 2839 O O . PHE A 1 351 ? 21.349 -5.463 -24.137 1.00 77.75 351 PHE A O 1
ATOM 2846 N N . VAL A 1 352 ? 21.283 -7.487 -23.137 1.00 76.88 352 VAL A N 1
ATOM 2847 C CA . VAL A 1 352 ? 20.707 -7.079 -21.856 1.00 76.88 352 VAL A CA 1
ATOM 2848 C C . VAL A 1 352 ? 21.752 -7.417 -20.803 1.00 76.88 352 VAL A C 1
ATOM 2850 O O . VAL A 1 352 ? 21.962 -8.598 -20.498 1.00 76.88 352 VAL A O 1
ATOM 2853 N N . ASP A 1 353 ? 22.464 -6.401 -20.323 1.00 69.75 353 ASP A N 1
ATOM 2854 C CA . ASP A 1 353 ? 23.553 -6.578 -19.367 1.00 69.75 353 ASP A CA 1
ATOM 2855 C C . ASP A 1 353 ? 23.615 -5.446 -18.344 1.00 69.75 353 ASP A C 1
ATOM 2857 O O . ASP A 1 353 ? 23.364 -4.288 -18.664 1.00 69.75 353 ASP A O 1
ATOM 2861 N N . ASP A 1 354 ? 23.977 -5.793 -17.114 1.00 63.81 354 ASP A N 1
ATOM 2862 C CA . ASP A 1 354 ? 24.036 -4.845 -16.008 1.00 63.81 354 ASP A CA 1
ATOM 2863 C C . ASP A 1 354 ? 25.263 -3.932 -16.153 1.00 63.81 354 ASP A C 1
ATOM 2865 O O . ASP A 1 354 ? 26.374 -4.407 -16.407 1.00 63.81 354 ASP A O 1
ATOM 2869 N N . LEU A 1 355 ? 25.071 -2.620 -15.997 1.00 52.09 355 LEU A N 1
ATOM 2870 C CA . LEU A 1 355 ? 26.078 -1.589 -16.287 1.00 52.09 355 LEU A CA 1
ATOM 2871 C C . LEU A 1 355 ? 27.393 -1.800 -15.517 1.00 52.09 355 LEU A C 1
ATOM 2873 O O . LEU A 1 355 ? 28.456 -1.459 -16.026 1.00 52.09 355 LEU A O 1
ATOM 2877 N N . GLU A 1 356 ? 27.339 -2.383 -14.318 1.00 50.84 356 GLU A N 1
ATOM 2878 C CA . GLU A 1 356 ? 28.486 -2.453 -13.404 1.00 50.84 356 GLU A CA 1
ATOM 2879 C C . GLU A 1 356 ? 29.491 -3.586 -13.689 1.00 50.84 356 GLU A C 1
ATOM 2881 O O . GLU A 1 356 ? 30.597 -3.538 -13.159 1.00 50.84 356 GLU A O 1
ATOM 2886 N N . ASN A 1 357 ? 29.173 -4.589 -14.521 1.00 52.25 357 ASN A N 1
ATOM 2887 C CA . ASN A 1 357 ? 30.059 -5.754 -14.743 1.00 52.25 357 ASN A CA 1
ATOM 2888 C C . ASN A 1 357 ? 30.145 -6.220 -16.206 1.00 52.25 357 ASN A C 1
ATOM 2890 O O . ASN A 1 357 ? 30.494 -7.370 -16.491 1.00 52.25 357 ASN A O 1
ATOM 2894 N N . SER A 1 358 ? 29.783 -5.349 -17.140 1.00 57.69 358 SER A N 1
ATOM 2895 C CA . SER A 1 358 ? 29.258 -5.821 -18.411 1.00 57.69 358 SER A CA 1
ATOM 2896 C C . SER A 1 358 ? 30.302 -6.362 -19.391 1.00 57.69 358 SER A C 1
ATOM 2898 O O . SER A 1 358 ? 31.358 -5.785 -19.661 1.00 57.69 358 SER A O 1
ATOM 2900 N N . LEU A 1 359 ? 29.906 -7.453 -20.037 1.00 58.56 359 LEU A N 1
ATOM 2901 C CA . LEU A 1 359 ? 30.422 -7.921 -21.318 1.00 58.56 359 LEU A CA 1
ATOM 2902 C C . LEU A 1 359 ? 30.498 -6.768 -22.342 1.00 58.56 359 LEU A C 1
ATOM 2904 O O . LEU A 1 359 ? 31.377 -6.769 -23.198 1.00 58.56 359 LEU A O 1
ATOM 2908 N N . ALA A 1 360 ? 29.607 -5.774 -22.220 1.00 59.22 360 ALA A N 1
ATOM 2909 C CA . ALA A 1 360 ? 29.612 -4.537 -22.995 1.00 59.22 360 ALA A CA 1
ATOM 2910 C C . ALA A 1 360 ? 30.922 -3.744 -22.848 1.00 59.22 360 ALA A C 1
ATOM 2912 O O . ALA A 1 360 ? 31.484 -3.373 -23.871 1.00 59.22 360 ALA A O 1
ATOM 2913 N N . HIS A 1 361 ? 31.481 -3.577 -21.643 1.00 64.31 361 HIS A N 1
ATOM 2914 C CA . HIS A 1 361 ? 32.796 -2.936 -21.484 1.00 64.31 361 HIS A CA 1
ATOM 2915 C C . HIS A 1 361 ? 33.923 -3.732 -22.159 1.00 64.31 361 HIS A C 1
ATOM 2917 O O . HIS A 1 361 ? 34.757 -3.154 -22.853 1.00 64.31 361 HIS A O 1
ATOM 2923 N N . LYS A 1 362 ? 33.914 -5.069 -22.041 1.00 64.25 362 LYS A N 1
ATOM 2924 C CA . LYS A 1 362 ? 34.882 -5.937 -22.746 1.00 64.25 362 LYS A CA 1
ATOM 2925 C C . LYS A 1 362 ? 34.734 -5.853 -24.275 1.00 64.25 362 LYS A C 1
ATOM 2927 O O . LYS A 1 362 ? 35.718 -6.002 -24.991 1.00 64.25 362 LYS A O 1
ATOM 2932 N N . LEU A 1 363 ? 33.517 -5.629 -24.775 1.00 62.84 363 LEU A N 1
ATOM 2933 C CA . LEU A 1 363 ? 33.217 -5.460 -26.202 1.00 62.84 363 LEU A CA 1
ATOM 2934 C C . LEU A 1 363 ? 33.516 -4.041 -26.715 1.00 62.84 363 LEU A C 1
ATOM 2936 O O . LEU A 1 363 ? 33.852 -3.902 -27.885 1.00 62.84 363 LEU A O 1
ATOM 2940 N N . GLU A 1 364 ? 33.424 -3.007 -25.873 1.00 63.31 364 GLU A N 1
ATOM 2941 C CA . GLU A 1 364 ? 33.848 -1.634 -26.196 1.00 63.31 364 GLU A CA 1
ATOM 2942 C C . GLU A 1 364 ? 35.374 -1.515 -26.327 1.00 63.31 364 GLU A C 1
ATOM 2944 O O . GLU A 1 364 ? 35.868 -0.751 -27.160 1.00 63.31 364 GLU A O 1
ATOM 2949 N N . GLU A 1 365 ? 36.137 -2.277 -25.535 1.00 63.03 365 GLU A N 1
ATOM 2950 C CA . GLU A 1 365 ? 37.601 -2.341 -25.652 1.00 63.03 365 GLU A CA 1
ATOM 2951 C C . GLU A 1 365 ? 38.060 -2.988 -26.975 1.00 63.03 365 GLU A C 1
ATOM 2953 O O . GLU A 1 365 ? 39.113 -2.627 -27.518 1.00 63.03 365 GLU A O 1
ATOM 2958 N N . ASP A 1 366 ? 37.250 -3.888 -27.541 1.00 61.84 366 ASP A N 1
ATOM 2959 C CA . ASP A 1 366 ? 37.455 -4.469 -28.868 1.00 61.84 366 ASP A CA 1
ATOM 2960 C C . ASP A 1 366 ? 36.991 -3.483 -29.961 1.00 61.84 366 ASP A C 1
ATOM 2962 O O . ASP A 1 366 ? 35.857 -3.498 -30.440 1.00 61.84 366 ASP A O 1
ATOM 2966 N N . LYS A 1 367 ? 37.905 -2.591 -30.372 1.00 53.34 367 LYS A N 1
ATOM 2967 C CA . LYS A 1 367 ? 37.707 -1.473 -31.328 1.00 53.34 367 LYS A CA 1
ATOM 2968 C C . LYS A 1 367 ? 37.155 -1.843 -32.721 1.00 53.34 367 LYS A C 1
ATOM 2970 O O . LYS A 1 367 ? 37.058 -0.973 -33.589 1.00 53.34 367 LYS A O 1
ATOM 2975 N N . SER A 1 368 ? 36.844 -3.109 -32.982 1.00 53.84 368 SER A N 1
ATOM 2976 C CA . SER A 1 368 ? 36.277 -3.606 -34.240 1.00 53.84 368 SER A CA 1
ATOM 2977 C C . SER A 1 368 ? 34.762 -3.356 -34.377 1.00 53.84 368 SER A C 1
ATOM 2979 O O . SER A 1 368 ? 34.221 -3.395 -35.487 1.00 53.84 368 SER A O 1
ATOM 2981 N N . ASN A 1 369 ? 34.089 -3.027 -33.273 1.00 61.34 369 ASN A N 1
ATOM 2982 C CA . ASN A 1 369 ? 32.642 -3.111 -33.104 1.00 61.34 369 ASN A CA 1
ATOM 2983 C C . ASN A 1 369 ? 32.042 -1.796 -32.567 1.00 61.34 369 ASN A C 1
ATOM 2985 O O . ASN A 1 369 ? 32.600 -1.192 -31.656 1.00 61.34 369 ASN A O 1
ATOM 2989 N N . PHE A 1 370 ? 30.907 -1.331 -33.116 1.00 61.94 370 PHE A N 1
ATOM 2990 C CA . PHE A 1 370 ? 30.220 -0.135 -32.602 1.00 61.94 370 PHE A CA 1
ATOM 2991 C C . PHE A 1 370 ? 29.092 -0.549 -31.655 1.00 61.94 370 PHE A C 1
ATOM 2993 O O . PHE A 1 370 ? 28.064 -1.075 -32.091 1.00 61.94 370 PHE A O 1
ATOM 3000 N N . LEU A 1 371 ? 29.298 -0.322 -30.357 1.00 72.62 371 LEU A N 1
ATOM 3001 C CA . LEU A 1 371 ? 28.303 -0.572 -29.322 1.00 72.62 371 LEU A CA 1
ATOM 3002 C C . LEU A 1 371 ? 27.494 0.705 -29.064 1.00 72.62 371 LEU A C 1
ATOM 3004 O O . LEU A 1 371 ? 28.051 1.776 -28.828 1.00 72.62 371 LEU A O 1
ATOM 3008 N N . LYS A 1 372 ? 26.166 0.602 -29.107 1.00 77.38 372 LYS A N 1
ATOM 3009 C CA . LYS A 1 372 ? 25.253 1.709 -28.824 1.00 77.38 372 LYS A CA 1
ATOM 3010 C C . LYS A 1 372 ? 24.352 1.360 -27.647 1.00 77.38 372 LYS A C 1
ATOM 3012 O O . LYS A 1 372 ? 23.518 0.463 -27.759 1.00 77.38 372 LYS A O 1
ATOM 3017 N N . LEU A 1 373 ? 24.467 2.112 -26.553 1.00 75.56 373 LEU A N 1
ATOM 3018 C CA . LEU A 1 373 ? 23.500 2.064 -25.457 1.00 75.56 373 LEU A CA 1
ATOM 3019 C C . LEU A 1 373 ? 22.191 2.709 -25.910 1.00 75.56 373 LEU A C 1
ATOM 3021 O O . LEU A 1 373 ? 22.178 3.871 -26.321 1.00 75.56 373 LEU A O 1
ATOM 3025 N N . ILE A 1 374 ? 21.095 1.958 -25.861 1.00 79.81 374 ILE A N 1
ATOM 3026 C CA . ILE A 1 374 ? 19.776 2.455 -26.270 1.00 79.81 374 ILE A CA 1
ATOM 3027 C C . ILE A 1 374 ? 18.949 2.803 -25.040 1.00 79.81 374 ILE A C 1
ATOM 3029 O O . ILE A 1 374 ? 18.429 3.914 -24.962 1.00 79.81 374 ILE A O 1
ATOM 3033 N N . TYR A 1 375 ? 18.856 1.877 -24.083 1.00 76.31 375 TYR A N 1
ATOM 3034 C CA . TYR A 1 375 ? 18.133 2.091 -22.832 1.00 76.31 375 TYR A CA 1
ATOM 3035 C C . TYR A 1 375 ? 19.076 1.850 -21.647 1.00 76.31 375 TYR A C 1
ATOM 3037 O O . TYR A 1 375 ? 19.390 0.698 -21.342 1.00 76.31 375 TYR A O 1
ATOM 3045 N N . PRO A 1 376 ? 19.562 2.927 -21.001 1.00 69.06 376 PRO A N 1
ATOM 3046 C CA . PRO A 1 376 ? 20.534 2.835 -19.914 1.00 69.06 376 PRO A CA 1
ATOM 3047 C C . PRO A 1 376 ? 20.046 2.062 -18.690 1.00 69.06 376 PRO A C 1
ATOM 3049 O O . PRO A 1 376 ? 20.823 1.324 -18.102 1.00 69.06 376 PRO A O 1
ATOM 3052 N N . LEU A 1 377 ? 18.777 2.221 -18.302 1.00 67.31 377 LEU A N 1
ATOM 3053 C CA . LEU A 1 377 ? 18.254 1.659 -17.051 1.00 67.31 377 LEU A CA 1
ATOM 3054 C C . LEU A 1 377 ? 18.138 0.135 -17.089 1.00 67.31 377 LEU A C 1
ATOM 3056 O O . LEU A 1 377 ? 18.390 -0.524 -16.089 1.00 67.31 377 LEU A O 1
ATOM 3060 N N . GLU A 1 378 ? 17.766 -0.414 -18.237 1.00 73.19 378 GLU A N 1
ATOM 3061 C CA . GLU A 1 378 ? 17.638 -1.851 -18.461 1.00 73.19 378 GLU A CA 1
ATOM 3062 C C . GLU A 1 378 ? 18.919 -2.460 -19.043 1.00 73.19 378 GLU A C 1
ATOM 3064 O O . GLU A 1 378 ? 18.940 -3.644 -19.377 1.00 73.19 378 GLU A O 1
ATOM 3069 N N . GLY A 1 379 ? 19.973 -1.649 -19.210 1.00 73.94 379 GLY A N 1
ATOM 3070 C CA . GLY A 1 379 ? 21.244 -2.107 -19.754 1.00 73.94 379 GLY A CA 1
ATOM 3071 C C . GLY A 1 379 ? 21.103 -2.690 -21.159 1.00 73.94 379 GLY A C 1
ATOM 3072 O O . GLY A 1 379 ? 21.686 -3.731 -21.463 1.00 73.94 379 GLY A O 1
ATOM 3073 N N . PHE A 1 380 ? 20.279 -2.057 -22.004 1.00 80.31 380 PHE A N 1
ATOM 3074 C CA . PHE A 1 380 ? 19.980 -2.544 -23.348 1.00 80.31 380 PHE A CA 1
ATOM 3075 C C . PHE A 1 380 ? 20.897 -1.913 -24.396 1.00 80.31 380 PHE A C 1
ATOM 3077 O O . PHE A 1 380 ? 20.785 -0.720 -24.716 1.00 80.31 380 PHE A O 1
ATOM 3084 N N . TRP A 1 381 ? 21.762 -2.738 -24.976 1.00 81.00 381 TRP A N 1
ATOM 3085 C CA . TRP A 1 381 ? 22.759 -2.339 -25.964 1.00 81.00 381 TRP A CA 1
ATOM 3086 C C . TRP A 1 381 ? 22.471 -2.954 -27.328 1.00 81.00 381 TRP A C 1
ATOM 3088 O O . TRP A 1 381 ? 21.979 -4.076 -27.430 1.00 81.00 381 TRP A O 1
ATOM 3098 N N . GLN A 1 382 ? 22.846 -2.237 -28.381 1.00 83.69 382 GLN A N 1
ATOM 3099 C CA . GLN A 1 382 ? 22.876 -2.735 -29.750 1.00 83.69 382 GLN A CA 1
ATOM 3100 C C . GLN A 1 382 ? 24.314 -2.724 -30.253 1.00 83.69 382 GLN A C 1
ATOM 3102 O O . GLN A 1 382 ? 24.991 -1.699 -30.211 1.00 83.69 382 GLN A O 1
ATOM 3107 N N . LEU A 1 383 ? 24.756 -3.867 -30.752 1.00 77.50 383 LEU A N 1
ATOM 3108 C CA . LEU A 1 383 ? 25.996 -4.023 -31.480 1.00 77.50 383 LEU A CA 1
ATOM 3109 C C . LEU A 1 383 ? 25.683 -4.090 -32.972 1.00 77.50 383 LEU A C 1
ATOM 3111 O O . LEU A 1 383 ? 25.071 -5.053 -33.448 1.00 77.50 383 LEU A O 1
ATOM 3115 N N . ASP A 1 384 ? 26.162 -3.086 -33.697 1.00 69.06 384 ASP A N 1
ATOM 3116 C CA . ASP A 1 384 ? 26.164 -3.093 -35.152 1.00 69.06 384 ASP A CA 1
ATOM 3117 C C . ASP A 1 384 ? 27.543 -3.563 -35.624 1.00 69.06 384 ASP A C 1
ATOM 3119 O O . ASP A 1 384 ? 28.562 -2.899 -35.408 1.00 69.06 384 ASP A O 1
ATOM 3123 N N . LYS A 1 385 ? 27.595 -4.736 -36.268 1.00 64.25 385 LYS A N 1
ATOM 3124 C CA . LYS A 1 385 ? 28.823 -5.177 -36.935 1.00 64.25 385 LYS A CA 1
ATOM 3125 C C . LYS A 1 385 ? 29.087 -4.230 -38.103 1.00 64.25 385 LYS A C 1
ATOM 3127 O O . LYS A 1 385 ? 28.248 -4.097 -38.996 1.00 64.25 385 LYS A O 1
ATOM 3132 N N . ASN A 1 386 ? 30.257 -3.592 -38.127 1.00 52.59 386 ASN A N 1
ATOM 3133 C CA . ASN A 1 386 ? 30.672 -2.802 -39.282 1.00 52.59 386 ASN A CA 1
ATOM 3134 C C . ASN A 1 386 ? 30.666 -3.687 -40.538 1.00 52.59 386 ASN A C 1
ATOM 3136 O O . ASN A 1 386 ? 31.396 -4.674 -40.613 1.00 52.59 386 ASN A O 1
ATOM 3140 N N . GLN A 1 387 ? 29.893 -3.297 -41.556 1.00 41.41 387 GLN A N 1
ATOM 3141 C CA . GLN A 1 387 ? 30.057 -3.785 -42.929 1.00 41.41 387 GLN A CA 1
ATOM 3142 C C . GLN A 1 387 ? 31.342 -3.192 -43.530 1.00 41.41 387 GLN A C 1
ATOM 3144 O O . GLN A 1 387 ? 31.299 -2.356 -44.428 1.00 41.41 387 GLN A O 1
ATOM 3149 N N . LYS A 1 388 ? 32.504 -3.570 -42.999 1.00 34.34 388 LYS A N 1
ATOM 3150 C CA . LYS A 1 388 ? 33.781 -3.372 -43.684 1.00 34.34 388 LYS A CA 1
ATOM 3151 C C . LYS A 1 388 ? 34.488 -4.712 -43.810 1.00 34.34 388 LYS A C 1
ATOM 3153 O O . LYS A 1 388 ? 35.306 -5.074 -42.970 1.00 34.34 388 LYS A O 1
ATOM 3158 N N . MET A 1 389 ? 34.166 -5.405 -44.895 1.00 30.55 389 MET A N 1
ATOM 3159 C CA . MET A 1 389 ? 35.182 -5.990 -45.764 1.00 30.55 389 MET A CA 1
ATOM 3160 C C . MET A 1 389 ? 34.938 -5.491 -47.176 1.00 30.55 389 MET A C 1
ATOM 3162 O O . MET A 1 389 ? 33.769 -5.576 -47.616 1.00 30.55 389 MET A O 1
#

Sequence (389 aa):
VGMGVMGISPLQIFFAQDAREYGLWMVTILVSSAALLRAMRRESYLSWAVYALALALGLYTHLLTVMVAIAHGIYIVIRQQFRFNKTLHNYLLSSIAACLMFLPWLMVIITQIHTATNLLSWIKFKTDSPLDLIGIWLSRISRIFFDFNLASDNAWVNNLPAESPLYYSIPTIIASLFLIIYIIIFFTNYLSTNASLFIALLGGFPGLTLLFYDLIFGGIRSIHFRYQLPLYLSIQIAVVYILAFHLFLDKNWQKNLWQVTLVGLLTFGLVSDVRFFQSETWWPQIGGKNLLAMSQRINQSNNILLISSKNDYNLGVILTLSHNLEPNIRLLTIQNDQLPIMAQDYKSIFFVDDLENSLAHKLEEDKSNFLKLIYPLEGFWQLDKNQKM

Nearest PDB structures (foldseek):
  6igs-assembly2_D  TM=7.146E-01  e=5.575E+00  Francisella tularensis